Protein AF-A0A956QKR9-F1 (afdb_monomer_lite)

Secondary structure (DSSP, 8-state):
-----------------------PPPPP----PPP--PPPPPPSSEEEE-TTS-EEEE--SEEEEEEETTTTEEEEEEESS---PBTTBTT-PPPP-TT-EEEEEEEEPPTT----SSPPSEEEEGGGEEEEEEEEEETTEEEEEE-SS-EEEEEEEEE-SSEEEEEEEEE-TT--EEEEEEEEEE--TT-S-TT--SSS------SPPTT-EEEE--HHHHHHHHHHSS------EEEEEEEE-SSEEEEEETTEEEEEEGGG-EE--TT----TT-EEEE--TT--SEEEEEEE-SSTTS-EEEE---BSS-SS-GGGGG-EEPPTTS-EE--SSS-TT-EEEEEETTEEEEEEEEEEETTEEEEEETTS-EEEEETTT-EEPPSS----TT-EEEEE-SSSEEEEEEEEEETTTTEEEEEETTS----EEEETTS-B-

Radius of gyration: 31.97 Å; chains: 1; bounding box: 70×80×94 Å

Foldseek 3Di:
DDDDDDDDDDDDDDDDDDDDDDDDDDDDDDDDDDDPDDDPDDPAFKWKADLVRDIDTAHFPAKEKADDPPPQKIKIKTKNDDWDAAHPCNVPTDADDAPMKMKMWMFHDPPPDDRDPPHDFAKGFQVRTPWMKMWYDDPGDIDIDTAARKGDIWGFHDDDQFKTKTWDFIAGPSGMTITHIDIHTYPDLCVCPQQHFPAPDDAAWAPDDQQFKKWAADPVQQSCRSRGVPGHGQFTDIWGFHATDRQWTWTDDPNDIDIHGSLRIGWQALPQFDDQQFKKWFAFVVGGTWIWGFLAPPPRQWTWTQTFAWDDPDPDGPSVVRTDTHHRRRIHTDDPADAAQFKKWADDPVATWIWGFSGDDDQKTWTLTDVRHIHIDGSVRIGTFDQQDPDDFQDWWWADDDGGTAIWTWHHADSSTQKTWIDGPPDPDDITIGGGSRIGD

Sequence (441 aa):
MQRTLILLLFLSAVLVGCQPKTEPSTPATPGAAAPETAAPAAKAGLEVKIAEGKELSFDPASGWYDPRTDTRQGGITVGSYDFVVTPRNISSVADVTEGQTRVSLGLKSPEGSEFKTPIPAGEYKDDAIVYTDVVYFENGSQQRYNFSNPKGKVVVSDLSDTEMTGTFDLTDDKGAVLKGDFKVKVTSEGAAGEGKLPYDFPAMEVSAKPGDIVLCPSEKEINDMLKMGKKNPRSFRDRKLVKAGPETSTVDDEGKTWDVPNSLVISLPKDAKAKNGDIVLSFPKYGDMTRAMVTDASDPSKPKVHFFKPVYGSNKPEGDQFNQQLEPGTFRVIHDGIETGIMVLHPDGSDKGLGQVINVSGDKVLVSTFGGDVAVFDKSEVEPLPLHPKLKAGDKVQAPFAKGVNPATITKVDDKIGRVWLTFDNAGTAEGCFTYGQIAP

Structure (mmCIF, N/CA/C/O backbone):
data_AF-A0A956QKR9-F1
#
_entry.id   AF-A0A956QKR9-F1
#
loop_
_atom_site.group_PDB
_atom_site.id
_atom_site.type_symbol
_atom_site.label_atom_id
_atom_site.label_alt_id
_atom_site.label_comp_id
_atom_site.label_asym_id
_atom_site.label_entity_id
_atom_site.label_seq_id
_atom_site.pdbx_PDB_ins_code
_atom_site.Cartn_x
_atom_site.Cartn_y
_atom_site.Cartn_z
_atom_site.occupancy
_atom_site.B_iso_or_equiv
_atom_site.auth_seq_id
_atom_site.auth_comp_id
_atom_site.auth_asym_id
_atom_site.auth_atom_id
_atom_site.pdbx_PDB_model_num
ATOM 1 N N . MET A 1 1 ? 36.038 -38.469 25.468 1.00 39.66 1 MET A N 1
ATOM 2 C CA . MET A 1 1 ? 35.493 -39.801 25.116 1.00 39.66 1 MET A CA 1
ATOM 3 C C . MET A 1 1 ? 34.888 -39.663 23.721 1.00 39.66 1 MET A C 1
ATOM 5 O O . MET A 1 1 ? 33.812 -39.110 23.615 1.00 39.66 1 MET A O 1
ATOM 9 N N . GLN A 1 2 ? 35.650 -39.698 22.626 1.00 36.16 2 GLN A N 1
ATOM 10 C CA . GLN A 1 2 ? 36.233 -40.842 21.900 1.00 36.16 2 GLN A CA 1
ATOM 11 C C . GLN A 1 2 ? 35.216 -41.940 21.532 1.00 36.16 2 GLN A C 1
ATOM 13 O O . GLN A 1 2 ? 34.634 -42.502 22.456 1.00 36.16 2 GLN A O 1
ATOM 18 N N . ARG A 1 3 ? 35.166 -42.272 20.217 1.00 35.84 3 ARG A N 1
ATOM 19 C CA . ARG A 1 3 ? 34.517 -43.406 19.490 1.00 35.84 3 ARG A CA 1
ATOM 20 C C . ARG A 1 3 ? 33.287 -42.997 18.649 1.00 35.84 3 ARG A C 1
ATOM 22 O O . ARG A 1 3 ? 32.417 -42.333 19.179 1.00 35.84 3 ARG A O 1
ATOM 29 N N . THR A 1 4 ? 33.125 -43.318 17.358 1.00 41.69 4 THR A N 1
ATOM 30 C CA . THR A 1 4 ? 33.847 -44.212 16.429 1.00 41.69 4 THR A CA 1
ATOM 31 C C . THR A 1 4 ? 33.527 -43.837 14.972 1.00 41.69 4 THR A C 1
ATOM 33 O O . THR A 1 4 ? 32.400 -43.485 14.644 1.00 41.69 4 THR A O 1
ATOM 36 N N . LEU A 1 5 ? 34.552 -43.960 14.129 1.00 34.44 5 LEU A N 1
ATOM 37 C CA . LEU A 1 5 ? 34.597 -43.874 12.669 1.00 34.44 5 LEU A CA 1
ATOM 38 C C . LEU A 1 5 ? 34.100 -45.198 12.045 1.00 34.44 5 LEU A C 1
ATOM 40 O O . LEU A 1 5 ? 34.562 -46.255 12.474 1.00 34.44 5 LEU A O 1
ATOM 44 N N . ILE A 1 6 ? 33.237 -45.171 11.022 1.00 43.22 6 ILE A N 1
ATOM 45 C CA . ILE A 1 6 ? 33.001 -46.333 10.143 1.00 43.22 6 ILE A CA 1
ATOM 46 C C . ILE A 1 6 ? 33.443 -45.963 8.728 1.00 43.22 6 ILE A C 1
ATOM 48 O O . ILE A 1 6 ? 32.875 -45.090 8.079 1.00 43.22 6 ILE A O 1
ATOM 52 N N . LEU A 1 7 ? 34.504 -46.646 8.308 1.00 30.98 7 LEU A N 1
ATOM 53 C CA . LEU A 1 7 ? 35.111 -46.664 6.987 1.00 30.98 7 LEU A CA 1
ATOM 54 C C . LEU A 1 7 ? 34.660 -47.973 6.319 1.00 30.98 7 LEU A C 1
ATOM 56 O O . LEU A 1 7 ? 34.759 -49.025 6.953 1.00 30.98 7 LEU A O 1
ATOM 60 N N . LEU A 1 8 ? 34.200 -47.942 5.068 1.00 36.03 8 LEU A N 1
ATOM 61 C CA . LEU A 1 8 ? 33.952 -49.159 4.289 1.00 36.03 8 LEU A CA 1
ATOM 62 C C . LEU A 1 8 ? 34.602 -49.028 2.909 1.00 36.03 8 LEU A C 1
ATOM 64 O O . LEU A 1 8 ? 34.354 -48.082 2.166 1.00 36.03 8 LEU A O 1
ATOM 68 N N . LEU A 1 9 ? 35.517 -49.965 2.657 1.00 33.56 9 LEU A N 1
ATOM 69 C CA . LEU A 1 9 ? 36.392 -50.086 1.497 1.00 33.56 9 LEU A CA 1
ATOM 70 C C . LEU A 1 9 ? 35.695 -50.776 0.313 1.00 33.56 9 LEU A C 1
ATOM 72 O O . LEU A 1 9 ? 34.967 -51.744 0.499 1.00 33.56 9 LEU A O 1
ATOM 76 N N . PHE A 1 10 ? 36.056 -50.292 -0.880 1.00 31.98 10 PHE A N 1
ATOM 77 C CA . PHE A 1 10 ? 36.388 -50.993 -2.131 1.00 31.98 10 PHE A CA 1
ATOM 78 C C . PHE A 1 10 ? 35.688 -52.309 -2.508 1.00 31.98 10 PHE A C 1
ATOM 80 O O . PHE A 1 10 ? 35.880 -53.345 -1.875 1.00 31.98 10 PHE A O 1
ATOM 87 N N . LEU A 1 11 ? 35.136 -52.315 -3.727 1.00 32.22 11 LEU A N 1
ATOM 88 C CA . LEU A 1 11 ? 35.262 -53.464 -4.622 1.00 32.22 11 LEU A CA 1
ATOM 89 C C . LEU A 1 11 ? 35.459 -52.999 -6.074 1.00 32.22 11 LEU A C 1
ATOM 91 O O . LEU A 1 11 ? 34.602 -52.339 -6.656 1.00 32.22 11 LEU A O 1
ATOM 95 N N . SER A 1 12 ? 36.613 -53.350 -6.636 1.00 37.72 12 SER A N 1
ATOM 96 C CA . SER A 1 12 ? 36.979 -53.178 -8.042 1.00 37.72 12 SER A CA 1
ATOM 97 C C . SER A 1 12 ? 36.643 -54.458 -8.808 1.00 37.72 12 SER A C 1
ATOM 99 O O . SER A 1 12 ? 36.980 -55.544 -8.339 1.00 37.72 12 SER A O 1
ATOM 101 N N . ALA A 1 13 ? 36.081 -54.349 -10.012 1.00 39.91 13 ALA A N 1
ATOM 102 C CA . ALA A 1 13 ? 36.089 -55.438 -10.986 1.00 39.91 13 ALA A CA 1
ATOM 103 C C . ALA A 1 13 ? 36.328 -54.882 -12.396 1.00 39.91 13 ALA A C 1
ATOM 105 O O . ALA A 1 13 ? 35.524 -54.131 -12.941 1.00 39.91 13 ALA A O 1
ATOM 106 N N . VAL A 1 14 ? 37.478 -55.262 -12.948 1.00 39.25 14 VAL A N 1
ATOM 107 C CA . VAL A 1 14 ? 37.887 -55.117 -14.347 1.00 39.25 14 VAL A CA 1
ATOM 108 C C . VAL A 1 14 ? 37.275 -56.273 -15.131 1.00 39.25 14 VAL A C 1
ATOM 110 O O . VAL A 1 14 ? 37.451 -57.417 -14.719 1.00 39.25 14 VAL A O 1
ATOM 113 N N . LEU A 1 15 ? 36.655 -56.008 -16.284 1.00 38.38 15 LEU A N 1
ATOM 114 C CA . LEU A 1 15 ? 36.493 -57.017 -17.332 1.00 38.38 15 LEU A CA 1
ATOM 115 C C . LEU A 1 15 ? 36.751 -56.432 -18.723 1.00 38.38 15 LEU A C 1
ATOM 117 O O . LEU A 1 15 ? 36.410 -55.297 -19.044 1.00 38.38 15 LEU A O 1
ATOM 121 N N . VAL A 1 16 ? 37.431 -57.268 -19.497 1.00 37.47 16 VAL A N 1
ATOM 122 C CA . VAL A 1 16 ? 38.094 -57.055 -20.779 1.00 37.47 16 VAL A CA 1
ATOM 123 C C . VAL A 1 16 ? 37.135 -57.312 -21.948 1.00 37.47 16 VAL A C 1
ATOM 125 O O . VAL A 1 16 ? 36.379 -58.274 -21.923 1.00 37.47 16 VAL A O 1
ATOM 128 N N . GLY A 1 17 ? 37.240 -56.444 -22.962 1.00 35.31 17 GLY A N 1
ATOM 129 C CA . GLY A 1 17 ? 37.157 -56.654 -24.418 1.00 35.31 17 GLY A CA 1
ATOM 130 C C . GLY A 1 17 ? 36.238 -57.708 -25.056 1.00 35.31 17 GLY A C 1
ATOM 131 O O . GLY A 1 17 ? 36.349 -58.894 -24.780 1.00 35.31 17 GLY A O 1
ATOM 132 N N . CYS A 1 18 ? 35.501 -57.269 -26.086 1.00 33.25 18 CYS A N 1
ATOM 133 C CA . CYS A 1 18 ? 35.284 -57.995 -27.350 1.00 33.25 18 CYS A CA 1
ATOM 134 C C . CYS A 1 18 ? 34.830 -57.014 -28.455 1.00 33.25 18 CYS A C 1
ATOM 136 O O . CYS A 1 18 ? 33.758 -56.425 -28.352 1.00 33.25 18 CYS A O 1
ATOM 138 N N . GLN A 1 19 ? 35.632 -56.859 -29.517 1.00 43.94 19 GLN A N 1
ATOM 139 C CA . GLN A 1 19 ? 35.162 -56.409 -30.839 1.00 43.94 19 GLN A CA 1
ATOM 140 C C . GLN A 1 19 ? 34.635 -57.618 -31.622 1.00 43.94 19 GLN A C 1
ATOM 142 O O . GLN A 1 19 ? 35.204 -58.706 -31.513 1.00 43.94 19 GLN A O 1
ATOM 147 N N . PRO A 1 20 ? 33.574 -57.444 -32.424 1.00 45.19 20 PRO A N 1
ATOM 148 C CA . PRO A 1 20 ? 33.697 -57.666 -33.876 1.00 45.19 20 PRO A CA 1
ATOM 149 C C . PRO A 1 20 ? 32.775 -56.673 -34.644 1.00 45.19 20 PRO A C 1
ATOM 151 O O . PRO A 1 20 ? 32.046 -55.915 -34.023 1.00 45.19 20 PRO A O 1
ATOM 154 N N . LYS A 1 21 ? 32.696 -56.547 -35.970 1.00 36.25 21 LYS A N 1
ATOM 155 C CA . LYS A 1 21 ? 33.157 -57.315 -37.126 1.00 36.25 21 LYS A CA 1
ATOM 156 C C . LYS A 1 21 ? 33.112 -56.356 -38.326 1.00 36.25 21 LYS A C 1
ATOM 158 O O . LYS A 1 21 ? 32.160 -55.595 -38.461 1.00 36.25 21 LYS A O 1
ATOM 163 N N . THR A 1 22 ? 34.113 -56.415 -39.189 1.00 42.81 22 THR A N 1
ATOM 164 C CA . THR A 1 22 ? 34.174 -55.692 -40.464 1.00 42.81 22 THR A CA 1
ATOM 165 C C . THR A 1 22 ? 33.213 -56.321 -41.477 1.00 42.81 22 THR A C 1
ATOM 167 O O . THR A 1 22 ? 33.243 -57.539 -41.662 1.00 42.81 22 THR A O 1
ATOM 170 N N . GLU A 1 23 ? 32.397 -55.507 -42.148 1.00 41.12 23 GLU A N 1
ATOM 171 C CA . GLU A 1 23 ? 31.571 -55.913 -43.294 1.00 41.12 23 GLU A CA 1
ATOM 172 C C . GLU A 1 23 ? 32.139 -55.375 -44.623 1.00 41.12 23 GLU A C 1
ATOM 174 O O . GLU A 1 23 ? 32.851 -54.366 -44.626 1.00 41.12 23 GLU A O 1
ATOM 179 N N . PRO A 1 24 ? 31.893 -56.083 -45.744 1.00 45.12 24 PRO A N 1
ATOM 180 C CA . PRO A 1 24 ? 32.571 -55.864 -47.016 1.00 45.12 24 PRO A CA 1
ATOM 181 C C . PRO A 1 24 ? 32.024 -54.671 -47.810 1.00 45.12 24 PRO A C 1
ATOM 183 O O . PRO A 1 24 ? 30.842 -54.339 -47.773 1.00 45.12 24 PRO A O 1
ATOM 186 N N . SER A 1 25 ? 32.928 -54.065 -48.575 1.00 40.97 25 SER A N 1
ATOM 187 C CA . SER A 1 25 ? 32.718 -52.929 -49.466 1.00 40.97 25 SER A CA 1
ATOM 188 C C . SER A 1 25 ? 31.952 -53.291 -50.745 1.00 40.97 25 SER A C 1
ATOM 190 O O . SER A 1 25 ? 32.265 -54.263 -51.432 1.00 40.97 25 SER A O 1
ATOM 192 N N . THR A 1 26 ? 30.995 -52.435 -51.106 1.00 44.22 26 THR A N 1
ATOM 193 C CA . THR A 1 26 ? 30.268 -52.454 -52.388 1.00 44.22 26 THR A CA 1
ATOM 194 C C . THR A 1 26 ? 30.920 -51.475 -53.383 1.00 44.22 26 THR A C 1
ATOM 196 O O . THR A 1 26 ? 31.423 -50.434 -52.948 1.00 44.22 26 THR A O 1
ATOM 199 N N . PRO A 1 27 ? 30.944 -51.757 -54.705 1.00 41.84 27 PRO A N 1
ATOM 200 C CA . PRO A 1 27 ? 31.674 -50.950 -55.685 1.00 41.84 27 PRO A CA 1
ATOM 201 C C . PRO A 1 27 ? 31.017 -49.598 -55.992 1.00 41.84 27 PRO A C 1
ATOM 203 O O . PRO A 1 27 ? 29.796 -49.456 -56.002 1.00 41.84 27 PRO A O 1
ATOM 206 N N . ALA A 1 28 ? 31.874 -48.625 -56.300 1.00 36.25 28 ALA A N 1
ATOM 207 C CA . ALA A 1 28 ? 31.545 -47.243 -56.617 1.00 36.25 28 ALA A CA 1
ATOM 208 C C . ALA A 1 28 ? 30.743 -47.073 -57.923 1.00 36.25 28 ALA A C 1
ATOM 210 O O . ALA A 1 28 ? 31.050 -47.686 -58.944 1.00 36.25 28 ALA A O 1
ATOM 211 N N . THR A 1 29 ? 29.779 -46.148 -57.894 1.00 39.84 29 THR A N 1
ATOM 212 C CA . THR A 1 29 ? 29.162 -45.527 -59.080 1.00 39.84 29 THR A CA 1
ATOM 2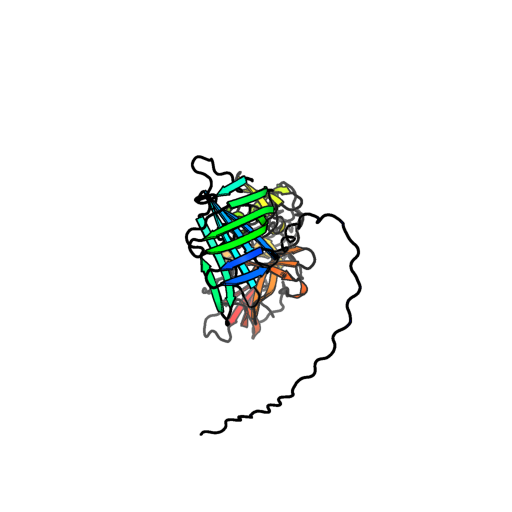13 C C . THR A 1 29 ? 29.726 -44.105 -59.233 1.00 39.84 29 THR A C 1
ATOM 215 O O . THR A 1 29 ? 29.872 -43.422 -58.217 1.00 39.84 29 THR A O 1
ATOM 218 N N . PRO A 1 30 ? 30.069 -43.628 -60.446 1.00 40.16 30 PRO A N 1
ATOM 219 C CA . PRO A 1 30 ? 30.705 -42.329 -60.626 1.00 40.16 30 PRO A CA 1
ATOM 220 C C . PRO A 1 30 ? 29.698 -41.175 -60.746 1.00 40.16 30 PRO A C 1
ATOM 222 O O . PRO A 1 30 ? 28.777 -41.231 -61.554 1.00 40.16 30 PRO A O 1
ATOM 225 N N . GLY A 1 31 ? 29.991 -40.087 -60.028 1.00 36.84 31 GLY A N 1
ATOM 226 C CA . GLY A 1 31 ? 29.828 -38.717 -60.524 1.00 36.84 31 GLY A CA 1
ATOM 227 C C . GLY A 1 31 ? 28.497 -38.008 -60.264 1.00 36.84 31 GLY A C 1
ATOM 228 O O . GLY A 1 31 ? 27.614 -38.006 -61.113 1.00 36.84 31 GLY A O 1
ATOM 229 N N . ALA A 1 32 ? 28.439 -37.248 -59.169 1.00 38.12 32 ALA A N 1
ATOM 230 C CA . ALA A 1 32 ? 27.683 -35.998 -59.101 1.00 38.12 32 ALA A CA 1
ATOM 231 C C . ALA A 1 32 ? 28.543 -34.961 -58.361 1.00 38.12 32 ALA A C 1
ATOM 233 O O . ALA A 1 32 ? 29.195 -35.290 -57.370 1.00 38.12 32 ALA A O 1
ATOM 234 N N . ALA A 1 33 ? 28.613 -33.745 -58.904 1.00 40.47 33 ALA A N 1
ATOM 235 C CA . ALA A 1 33 ? 29.435 -32.654 -58.394 1.00 40.47 33 ALA A CA 1
ATOM 236 C C . ALA A 1 33 ? 29.124 -32.351 -56.918 1.00 40.47 33 ALA A C 1
ATOM 238 O O . ALA A 1 33 ? 27.964 -32.368 -56.508 1.00 40.47 33 ALA A O 1
ATOM 239 N N . ALA A 1 34 ? 30.174 -32.086 -56.137 1.00 33.78 34 ALA A N 1
ATOM 240 C CA . ALA A 1 34 ? 30.066 -31.770 -54.721 1.00 33.78 34 ALA A CA 1
ATOM 241 C C . ALA A 1 34 ? 29.213 -30.502 -54.519 1.00 33.78 34 ALA A C 1
ATOM 243 O O . ALA A 1 34 ? 29.544 -29.467 -55.103 1.00 33.78 34 ALA A O 1
ATOM 244 N N . PRO A 1 35 ? 28.138 -30.549 -53.712 1.00 39.53 35 PRO A N 1
ATOM 245 C CA . PRO A 1 35 ? 27.512 -29.332 -53.228 1.00 39.53 35 PRO A CA 1
ATOM 246 C C . PRO A 1 35 ? 28.497 -28.634 -52.286 1.00 39.53 35 PRO A C 1
ATOM 248 O O . PRO A 1 35 ? 29.158 -29.291 -51.478 1.00 39.53 35 PRO A O 1
ATOM 251 N N . GLU A 1 36 ? 28.611 -27.311 -52.412 1.00 40.03 36 GLU A N 1
ATOM 252 C CA . GLU A 1 36 ? 29.284 -26.463 -51.429 1.00 40.03 36 GLU A CA 1
ATOM 253 C C . GLU A 1 36 ? 28.866 -26.889 -50.022 1.00 40.03 36 GLU A C 1
ATOM 255 O O . GLU A 1 36 ? 27.678 -26.942 -49.699 1.00 40.03 36 GLU A O 1
ATOM 260 N N . THR A 1 37 ? 29.855 -27.229 -49.197 1.00 31.89 37 THR A N 1
ATOM 261 C CA . THR A 1 37 ? 29.668 -27.519 -47.779 1.00 31.89 37 THR A CA 1
ATOM 262 C C . THR A 1 37 ? 29.012 -26.299 -47.142 1.00 31.89 37 THR A C 1
ATOM 264 O O . THR A 1 37 ? 29.672 -25.289 -46.901 1.00 31.89 37 THR A O 1
ATOM 267 N N . ALA A 1 38 ? 27.701 -26.374 -46.914 1.00 39.91 38 ALA A N 1
ATOM 268 C CA . ALA A 1 38 ? 26.989 -25.381 -46.133 1.00 39.91 38 ALA A CA 1
ATOM 269 C C . ALA A 1 38 ? 27.692 -25.261 -44.777 1.00 39.91 38 ALA A C 1
ATOM 271 O O . ALA A 1 38 ? 28.002 -26.274 -44.141 1.00 39.91 38 ALA A O 1
ATOM 272 N N . ALA A 1 39 ? 27.978 -24.023 -44.368 1.00 36.03 39 ALA A N 1
ATOM 273 C CA . ALA A 1 39 ? 28.495 -23.734 -43.041 1.00 36.03 39 ALA A CA 1
ATOM 274 C C . ALA A 1 39 ? 27.624 -24.460 -41.995 1.00 36.03 39 ALA A C 1
ATOM 276 O O . ALA A 1 39 ? 26.399 -24.490 -42.159 1.00 36.03 39 ALA A O 1
ATOM 277 N N . PRO A 1 40 ? 28.221 -25.078 -40.958 1.00 37.88 40 PRO A N 1
ATOM 278 C CA . PRO A 1 40 ? 27.451 -25.739 -39.914 1.00 37.88 40 PRO A CA 1
ATOM 279 C C . PRO A 1 40 ? 26.401 -24.764 -39.380 1.00 37.88 40 PRO A C 1
ATOM 281 O O . PRO A 1 40 ? 26.729 -23.622 -39.055 1.00 37.88 40 PRO A O 1
ATOM 284 N N . ALA A 1 41 ? 25.140 -25.204 -39.353 1.00 39.34 41 ALA A N 1
ATOM 285 C CA . ALA A 1 41 ? 24.041 -24.423 -38.804 1.00 39.34 41 ALA A CA 1
ATOM 286 C C . ALA A 1 41 ? 24.441 -23.933 -37.406 1.00 39.34 41 ALA A C 1
ATOM 288 O O . ALA A 1 41 ? 24.857 -24.742 -36.572 1.00 39.34 41 ALA A O 1
ATOM 289 N N . ALA A 1 42 ? 24.371 -22.617 -37.185 1.00 44.47 42 ALA A N 1
ATOM 290 C CA . ALA A 1 42 ? 24.660 -22.018 -35.890 1.00 44.47 42 ALA A CA 1
ATOM 291 C C . ALA A 1 42 ? 23.829 -22.742 -34.823 1.00 44.47 42 ALA A C 1
ATOM 293 O O . ALA A 1 42 ? 22.620 -22.924 -34.997 1.00 44.47 42 ALA A O 1
ATOM 294 N N . LYS A 1 43 ? 24.478 -23.215 -33.754 1.00 53.00 43 LYS A N 1
ATOM 295 C CA . LYS A 1 43 ? 23.747 -23.742 -32.602 1.00 53.00 43 LYS A CA 1
ATOM 296 C C . LYS A 1 43 ? 22.868 -22.612 -32.072 1.00 53.00 43 LYS A C 1
ATOM 298 O O . LYS A 1 43 ? 23.348 -21.497 -31.894 1.00 53.00 43 LYS A O 1
ATOM 303 N N . ALA A 1 44 ? 21.583 -22.891 -31.874 1.00 60.06 44 ALA A N 1
ATOM 304 C CA . ALA A 1 44 ? 20.704 -21.968 -31.171 1.00 60.06 44 ALA A CA 1
ATOM 305 C C . ALA A 1 44 ? 21.226 -21.802 -29.733 1.00 60.06 44 ALA A C 1
ATOM 307 O O . ALA A 1 44 ? 21.616 -22.795 -29.115 1.00 60.06 44 ALA A O 1
ATOM 308 N N . GLY A 1 45 ? 21.296 -20.559 -29.257 1.00 80.06 45 GLY A N 1
ATOM 309 C CA . GLY A 1 45 ? 21.770 -20.219 -27.916 1.00 80.06 45 GLY A CA 1
ATOM 310 C C . GLY A 1 45 ? 22.933 -19.225 -27.906 1.00 80.06 45 GLY A C 1
ATOM 311 O O . GLY A 1 45 ? 23.551 -18.923 -28.927 1.00 80.06 45 GLY A O 1
ATOM 312 N N . LEU A 1 46 ? 23.216 -18.688 -26.723 1.00 89.88 46 LEU A N 1
ATOM 313 C CA . LEU A 1 46 ? 24.353 -17.814 -26.469 1.00 89.88 46 LEU A CA 1
ATOM 314 C C . LEU A 1 46 ? 25.601 -18.674 -26.236 1.00 89.88 46 LEU A C 1
ATOM 316 O O . LEU A 1 46 ? 25.604 -19.541 -25.361 1.00 89.88 46 LEU A O 1
ATOM 320 N N . GLU A 1 47 ? 26.666 -18.428 -26.989 1.00 92.81 47 GLU A N 1
ATOM 321 C CA . GLU A 1 47 ? 27.954 -19.107 -26.864 1.00 92.81 47 GLU A CA 1
ATOM 322 C C . GLU A 1 47 ? 28.966 -18.200 -26.162 1.00 92.81 47 GLU A C 1
ATOM 324 O O . GLU A 1 47 ? 29.224 -17.069 -26.586 1.00 92.81 47 GLU A O 1
ATOM 329 N N . VAL A 1 48 ? 29.577 -18.713 -25.094 1.00 91.62 48 VAL A N 1
ATOM 330 C CA . VAL A 1 48 ? 30.618 -18.015 -24.343 1.00 91.62 48 VAL A CA 1
ATOM 331 C C . VAL A 1 48 ? 31.836 -18.912 -24.204 1.00 91.62 48 VAL A C 1
ATOM 333 O O . VAL A 1 48 ? 31.785 -19.969 -23.580 1.00 91.62 48 VAL A O 1
ATOM 336 N N . LYS A 1 49 ? 32.969 -18.461 -24.729 1.00 92.56 49 LYS A N 1
ATOM 337 C CA . LYS A 1 49 ? 34.273 -19.084 -24.512 1.00 92.56 49 LYS A CA 1
ATOM 338 C C . LYS A 1 49 ? 35.101 -18.166 -23.633 1.00 92.56 49 LYS A C 1
ATOM 340 O O . LYS A 1 49 ? 35.290 -17.013 -23.993 1.00 92.56 49 LYS A O 1
ATOM 345 N N . ILE A 1 50 ? 35.602 -18.645 -22.501 1.00 90.75 50 ILE A N 1
ATOM 346 C CA . ILE A 1 50 ? 36.502 -17.858 -21.641 1.00 90.75 50 ILE A CA 1
ATOM 347 C C . ILE A 1 50 ? 37.955 -18.319 -21.823 1.00 90.75 50 ILE A C 1
ATOM 349 O O . ILE A 1 50 ? 38.204 -19.447 -22.250 1.00 90.75 50 ILE A O 1
ATOM 353 N N . ALA A 1 51 ? 38.917 -17.442 -21.517 1.00 70.00 51 ALA A N 1
ATOM 354 C CA . ALA A 1 51 ? 40.341 -17.580 -21.868 1.00 70.00 51 ALA A CA 1
ATOM 355 C C . ALA A 1 51 ? 41.053 -18.856 -21.356 1.00 70.00 51 ALA A C 1
ATOM 357 O O . ALA A 1 51 ? 42.148 -19.178 -21.807 1.00 70.00 51 ALA A O 1
ATOM 358 N N . GLU A 1 52 ? 40.425 -19.620 -20.461 1.00 78.00 52 GLU A N 1
ATOM 359 C CA . GLU A 1 52 ? 40.923 -20.900 -19.935 1.00 78.00 52 GLU A CA 1
ATOM 360 C C . GLU A 1 52 ? 40.385 -22.123 -20.706 1.00 78.00 52 GLU A C 1
ATOM 362 O O . GLU A 1 52 ? 40.513 -23.261 -20.264 1.00 78.00 52 GLU A O 1
ATOM 367 N N . GLY A 1 53 ? 39.766 -21.905 -21.872 1.00 79.38 53 GLY A N 1
ATOM 368 C CA . GLY A 1 53 ? 39.233 -22.968 -22.730 1.00 79.38 53 GLY A CA 1
ATOM 369 C C . GLY A 1 53 ? 37.872 -23.507 -22.290 1.00 79.38 53 GLY A C 1
ATOM 370 O O . GLY A 1 53 ? 37.349 -24.417 -22.929 1.00 79.38 53 GLY A O 1
ATOM 371 N N . LYS A 1 54 ? 37.278 -22.941 -21.235 1.00 88.25 54 LYS A N 1
ATOM 372 C CA . LYS A 1 54 ? 35.919 -23.272 -20.815 1.00 88.25 54 LYS A CA 1
ATOM 373 C C . LYS A 1 54 ? 34.911 -22.688 -21.799 1.00 88.25 54 LYS A C 1
ATOM 375 O O . LYS A 1 54 ? 34.939 -21.496 -22.109 1.00 88.25 54 LYS A O 1
ATOM 380 N N . GLU A 1 55 ? 34.012 -23.550 -22.249 1.00 92.56 55 GLU A N 1
ATOM 381 C CA . GLU A 1 55 ? 32.920 -23.221 -23.155 1.00 92.56 55 GLU A CA 1
ATOM 382 C C . GLU A 1 55 ? 31.599 -23.362 -22.394 1.00 92.56 55 GLU A C 1
ATOM 384 O O . GLU A 1 55 ? 31.298 -24.409 -21.819 1.00 92.56 55 GLU A O 1
ATOM 389 N N . LEU A 1 56 ? 30.837 -22.276 -22.352 1.00 91.75 56 LEU A N 1
ATOM 390 C CA . LEU A 1 56 ? 29.484 -22.209 -21.826 1.00 91.75 56 LEU A CA 1
ATOM 391 C C . LEU A 1 56 ? 28.553 -21.987 -23.015 1.00 91.75 56 LEU A C 1
ATOM 393 O O . LEU A 1 56 ? 28.843 -21.185 -23.903 1.00 91.75 56 LEU A O 1
ATOM 397 N N . SER A 1 57 ? 27.425 -22.678 -23.025 1.00 90.12 57 SER A N 1
ATOM 398 C CA . SER A 1 57 ? 26.366 -22.435 -23.994 1.00 90.12 57 SER A CA 1
ATOM 399 C C . SER A 1 57 ? 25.036 -22.548 -23.279 1.00 90.12 57 SER A C 1
ATOM 401 O O . SER A 1 57 ? 24.838 -23.480 -22.494 1.00 90.12 57 SER A O 1
ATOM 403 N N . PHE A 1 58 ? 24.161 -21.572 -23.491 1.00 91.19 58 PHE A N 1
ATOM 404 C CA . PHE A 1 58 ? 22.838 -21.576 -22.888 1.00 91.19 58 PHE A CA 1
ATOM 405 C C . PHE A 1 58 ? 21.820 -20.864 -23.766 1.00 91.19 58 PHE A C 1
ATOM 407 O O . PHE A 1 58 ? 22.122 -19.857 -24.402 1.00 91.19 58 PHE A O 1
ATOM 414 N N . ASP A 1 59 ? 20.589 -21.359 -23.732 1.00 88.81 59 ASP A N 1
ATOM 415 C CA . ASP A 1 59 ? 19.445 -20.626 -24.249 1.00 88.81 59 ASP A CA 1
ATOM 416 C C . ASP A 1 59 ? 19.029 -19.567 -23.219 1.00 88.81 59 ASP A C 1
ATOM 418 O O . ASP A 1 59 ? 18.815 -19.897 -22.045 1.00 88.81 59 ASP A O 1
ATOM 422 N N . PRO A 1 60 ? 18.933 -18.285 -23.610 1.00 88.44 60 PRO A N 1
ATOM 423 C CA . PRO A 1 60 ? 18.400 -17.251 -22.738 1.00 88.44 60 PRO A CA 1
ATOM 424 C C . PRO A 1 60 ? 16.993 -17.594 -22.237 1.00 88.44 60 PRO A C 1
ATOM 426 O O . PRO A 1 60 ? 16.057 -17.702 -23.026 1.00 88.44 60 PRO A O 1
ATOM 429 N N . ALA A 1 61 ? 16.829 -17.715 -20.920 1.00 81.62 61 ALA A N 1
ATOM 430 C CA . ALA A 1 61 ? 15.512 -17.840 -20.295 1.00 81.62 61 ALA A CA 1
ATOM 431 C C . ALA A 1 61 ? 14.914 -16.462 -19.976 1.00 81.62 61 ALA A C 1
ATOM 433 O O . ALA A 1 61 ? 13.701 -16.275 -20.042 1.00 81.62 61 ALA A O 1
ATOM 434 N N . SER A 1 62 ? 15.768 -15.491 -19.639 1.00 84.75 62 SER A N 1
ATOM 435 C CA . SER A 1 62 ? 15.364 -14.125 -19.314 1.00 84.75 62 SER A CA 1
ATOM 436 C C . SER A 1 62 ? 16.444 -13.129 -19.716 1.00 84.75 62 SER A C 1
ATOM 438 O O . SER A 1 62 ? 17.632 -13.456 -19.812 1.00 84.75 62 SER A O 1
ATOM 440 N N . GLY A 1 63 ? 16.025 -11.895 -19.967 1.00 88.88 63 GLY A N 1
ATOM 441 C CA . GLY A 1 63 ? 16.918 -10.836 -20.383 1.00 88.88 63 GLY A CA 1
ATOM 442 C C . GLY A 1 63 ? 16.304 -9.463 -20.176 1.00 88.88 63 GLY A C 1
ATOM 443 O O . GLY A 1 63 ? 15.095 -9.284 -20.322 1.00 88.88 63 GLY A O 1
ATOM 444 N N . TRP A 1 64 ? 17.146 -8.494 -19.842 1.00 88.25 64 TRP A N 1
ATOM 445 C CA . TRP A 1 64 ? 16.752 -7.139 -19.484 1.00 88.25 64 TRP A CA 1
ATOM 446 C C . TRP A 1 64 ? 17.701 -6.110 -20.089 1.00 88.25 64 TRP A C 1
ATOM 448 O O . TRP A 1 64 ? 18.911 -6.324 -20.149 1.00 88.25 64 TRP A O 1
ATOM 458 N N . TYR A 1 65 ? 17.140 -4.984 -20.508 1.00 87.38 65 TYR A N 1
ATOM 459 C CA . TYR A 1 65 ? 17.869 -3.792 -20.901 1.00 87.38 65 TYR A CA 1
ATOM 460 C C . TYR A 1 65 ? 17.546 -2.654 -19.933 1.00 87.38 65 TYR A C 1
ATOM 462 O O . TYR A 1 65 ? 16.385 -2.267 -19.814 1.00 87.38 65 TYR A O 1
ATOM 470 N N . ASP A 1 66 ? 18.576 -2.118 -19.278 1.00 82.69 66 ASP A N 1
ATOM 471 C CA . ASP A 1 66 ? 18.497 -1.028 -18.306 1.00 82.69 66 ASP A CA 1
ATOM 472 C C . ASP A 1 66 ? 19.077 0.271 -18.890 1.00 82.69 66 ASP A C 1
ATOM 474 O O . ASP A 1 66 ? 20.304 0.430 -18.957 1.00 82.69 66 ASP A O 1
ATOM 478 N N . PRO A 1 67 ? 18.233 1.213 -19.345 1.00 75.62 67 PRO A N 1
ATOM 479 C CA . PRO A 1 67 ? 18.700 2.504 -19.806 1.00 75.62 67 PRO A CA 1
ATOM 480 C C . PRO A 1 67 ? 19.088 3.406 -18.630 1.00 75.62 67 PRO A C 1
ATOM 482 O O . PRO A 1 67 ? 18.273 3.739 -17.768 1.00 75.62 67 PRO A O 1
ATOM 485 N N . ARG A 1 68 ? 20.321 3.918 -18.644 1.00 70.31 68 ARG A N 1
ATOM 486 C CA . ARG A 1 68 ? 20.791 4.909 -17.673 1.00 70.31 68 ARG A CA 1
ATOM 487 C C . ARG A 1 68 ? 20.847 6.303 -18.290 1.00 70.31 68 ARG A C 1
ATOM 489 O O . ARG A 1 68 ? 21.868 6.744 -18.828 1.00 70.31 68 ARG A O 1
ATOM 496 N N . THR A 1 69 ? 19.723 7.011 -18.176 1.00 64.75 69 THR A N 1
ATOM 497 C CA . THR A 1 69 ? 19.532 8.385 -18.676 1.00 64.75 69 THR A CA 1
ATOM 498 C C . THR A 1 69 ? 20.523 9.392 -18.084 1.00 64.75 69 THR A C 1
ATOM 500 O O . THR A 1 69 ? 20.893 10.358 -18.745 1.00 64.75 69 THR A O 1
ATOM 503 N N . ASP A 1 70 ? 21.003 9.145 -16.867 1.00 60.94 70 ASP A N 1
ATOM 504 C CA . ASP A 1 70 ? 21.957 9.983 -16.137 1.00 60.94 70 ASP A CA 1
ATOM 505 C C . ASP A 1 70 ? 23.409 9.845 -16.622 1.00 60.94 70 ASP A C 1
ATOM 507 O O . ASP A 1 70 ? 24.201 10.773 -16.471 1.00 60.94 70 ASP A O 1
ATOM 511 N N . THR A 1 71 ? 23.768 8.706 -17.220 1.00 65.69 71 THR A N 1
ATOM 512 C CA . THR A 1 71 ? 25.164 8.375 -17.564 1.00 65.69 71 THR A CA 1
ATOM 513 C C . THR A 1 71 ? 25.417 8.185 -19.057 1.00 65.69 71 THR A C 1
ATOM 515 O O . THR A 1 71 ? 26.549 7.892 -19.438 1.00 65.69 71 THR A O 1
ATOM 518 N N . ARG A 1 72 ? 24.403 8.386 -19.915 1.00 74.50 72 ARG A N 1
ATOM 519 C CA . ARG A 1 72 ? 24.473 8.134 -21.374 1.00 74.50 72 ARG A CA 1
ATOM 520 C C . ARG A 1 72 ? 24.947 6.715 -21.706 1.00 74.50 72 ARG A C 1
ATOM 522 O O . ARG A 1 72 ? 25.658 6.488 -22.689 1.00 74.50 72 ARG A O 1
ATOM 529 N N . GLN A 1 73 ? 24.577 5.773 -20.847 1.00 81.94 73 GLN A N 1
ATOM 530 C CA . GLN A 1 73 ? 24.916 4.364 -20.957 1.00 81.94 73 GLN A CA 1
ATOM 531 C C . GLN A 1 73 ? 23.640 3.532 -20.860 1.00 81.94 73 GLN A C 1
ATOM 533 O O . GLN A 1 73 ? 22.661 3.944 -20.244 1.00 81.94 73 GLN A O 1
ATOM 538 N N . GLY A 1 74 ? 23.651 2.356 -21.464 1.00 85.44 74 GLY A N 1
ATOM 539 C CA . GLY A 1 74 ? 22.634 1.332 -21.279 1.00 85.44 74 GLY A CA 1
ATOM 540 C C . GLY A 1 74 ? 23.312 0.023 -20.918 1.00 85.44 74 GLY A C 1
ATOM 541 O O . GLY A 1 74 ? 24.458 -0.205 -21.304 1.00 85.44 74 GLY A O 1
ATOM 542 N N . GLY A 1 75 ? 22.639 -0.822 -20.157 1.00 90.25 75 GLY A N 1
ATOM 543 C CA . GLY A 1 75 ? 23.128 -2.160 -19.873 1.00 90.25 75 GLY A CA 1
ATOM 544 C C . GLY A 1 75 ? 22.201 -3.217 -20.464 1.00 90.25 75 GLY A C 1
ATOM 545 O O . GLY A 1 75 ? 20.990 -3.058 -20.393 1.00 90.25 75 GLY A O 1
ATOM 546 N N . ILE A 1 76 ? 22.753 -4.298 -21.008 1.00 92.75 76 ILE A N 1
ATOM 547 C CA . ILE A 1 76 ? 22.025 -5.497 -21.433 1.00 92.75 76 ILE A CA 1
ATOM 548 C C . ILE A 1 76 ? 22.470 -6.654 -20.534 1.00 92.75 76 ILE A C 1
ATOM 550 O O . ILE A 1 76 ? 23.666 -6.917 -20.432 1.00 92.75 76 ILE A O 1
ATOM 554 N N . THR A 1 77 ? 21.531 -7.364 -19.913 1.00 93.50 77 THR A N 1
ATOM 555 C CA . THR A 1 77 ? 21.809 -8.590 -19.156 1.00 93.50 77 THR A CA 1
ATOM 556 C C . THR A 1 77 ? 20.933 -9.719 -19.653 1.00 93.50 77 THR A C 1
ATOM 558 O O . THR A 1 77 ? 19.729 -9.550 -19.799 1.00 93.50 77 THR A O 1
ATOM 561 N N . VAL A 1 78 ? 21.531 -10.882 -19.879 1.00 94.06 78 VAL A N 1
ATOM 562 C CA . VAL A 1 78 ? 20.872 -12.091 -20.380 1.00 94.06 78 VAL A CA 1
ATOM 563 C C . VAL A 1 78 ? 21.290 -13.267 -19.504 1.00 94.06 78 VAL A C 1
ATOM 565 O O . VAL A 1 78 ? 22.462 -13.374 -19.148 1.00 94.06 78 VAL A O 1
ATOM 568 N N . GLY A 1 79 ? 20.366 -14.153 -19.144 1.00 92.50 79 GLY A N 1
ATOM 569 C CA . GLY A 1 79 ? 20.676 -15.310 -18.304 1.00 92.50 79 GLY A CA 1
ATOM 570 C C . GLY A 1 79 ? 19.883 -16.559 -18.664 1.00 92.50 79 GLY A C 1
ATOM 571 O O . GLY A 1 79 ? 18.806 -16.491 -19.255 1.00 92.50 79 GLY A O 1
ATOM 572 N N . SER A 1 80 ? 20.427 -17.713 -18.280 1.00 92.38 80 SER A N 1
ATOM 573 C CA . SER A 1 80 ? 19.820 -19.041 -18.462 1.00 92.38 80 SER A CA 1
ATOM 574 C C . SER A 1 80 ? 18.724 -19.365 -17.435 1.00 92.38 80 SER A C 1
ATOM 576 O O . SER A 1 80 ? 18.274 -20.502 -17.332 1.00 92.38 80 SER A O 1
ATOM 578 N N . TYR A 1 81 ? 18.329 -18.379 -16.634 1.00 87.94 81 TYR A N 1
ATOM 579 C CA . TYR A 1 81 ? 17.336 -18.467 -15.571 1.00 87.94 81 TYR A CA 1
ATOM 580 C C . TYR A 1 81 ? 16.481 -17.203 -15.574 1.00 87.94 81 TYR A C 1
ATOM 582 O O . TYR A 1 81 ? 16.866 -16.198 -16.174 1.00 87.94 81 TYR A O 1
ATOM 590 N N . ASP A 1 82 ? 15.327 -17.250 -14.913 1.00 81.50 82 ASP A N 1
ATOM 591 C CA . ASP A 1 82 ? 14.524 -16.049 -14.729 1.00 81.50 82 ASP A CA 1
ATOM 592 C C . ASP A 1 82 ? 15.061 -15.197 -13.578 1.00 81.50 82 ASP A C 1
ATOM 594 O O . ASP A 1 82 ? 15.414 -15.702 -12.511 1.00 81.50 82 ASP A O 1
ATOM 598 N N . PHE A 1 83 ? 15.145 -13.894 -13.810 1.00 78.81 83 PHE A N 1
ATOM 599 C CA . PHE A 1 83 ? 15.593 -12.912 -12.835 1.00 78.81 83 PHE A CA 1
ATOM 600 C C . PHE A 1 83 ? 14.929 -11.572 -13.116 1.00 78.81 83 PHE A C 1
ATOM 602 O O . PHE A 1 83 ? 14.430 -11.323 -14.211 1.00 78.81 83 PHE A O 1
ATOM 609 N N . VAL A 1 84 ? 14.956 -10.689 -12.124 1.00 71.44 84 VAL A N 1
ATOM 610 C CA . VAL A 1 84 ? 14.445 -9.323 -12.237 1.00 71.44 84 VAL A CA 1
ATOM 611 C C . VAL A 1 84 ? 15.616 -8.358 -12.098 1.00 71.44 84 VAL A C 1
ATOM 613 O O . VAL A 1 84 ? 16.466 -8.529 -11.223 1.00 71.44 84 VAL A O 1
ATOM 616 N N . VAL A 1 85 ? 15.667 -7.347 -12.963 1.00 65.31 85 VAL A N 1
ATOM 617 C CA . VAL A 1 85 ? 16.608 -6.226 -12.846 1.00 65.31 85 VAL A CA 1
ATOM 618 C C . VAL A 1 85 ? 15.891 -5.051 -12.194 1.00 65.31 85 VAL A C 1
ATOM 620 O O . VAL A 1 85 ? 14.810 -4.658 -12.629 1.00 65.31 85 VAL A O 1
ATOM 623 N N . THR A 1 86 ? 16.502 -4.463 -11.164 1.00 61.41 86 THR A N 1
ATOM 624 C CA . THR A 1 86 ? 16.035 -3.170 -10.647 1.00 61.41 86 THR A CA 1
ATOM 625 C C . THR A 1 86 ? 16.464 -2.067 -11.623 1.00 61.41 86 THR A C 1
ATOM 627 O O . THR A 1 86 ? 17.647 -2.035 -11.977 1.00 61.41 86 THR A O 1
ATOM 630 N N . PRO A 1 87 ? 15.575 -1.134 -12.019 1.00 60.88 87 PRO A N 1
ATOM 631 C CA . PRO A 1 87 ? 15.948 -0.008 -12.872 1.00 60.88 87 PRO A CA 1
ATOM 632 C C . PRO A 1 87 ? 17.172 0.753 -12.339 1.00 60.88 87 PRO A C 1
ATOM 634 O O . PRO A 1 87 ? 17.308 0.973 -11.130 1.00 60.88 87 PRO A O 1
ATOM 637 N N . ARG A 1 88 ? 18.056 1.175 -13.248 1.00 59.94 88 ARG A N 1
ATOM 638 C CA . ARG A 1 88 ? 19.346 1.845 -12.991 1.00 59.94 88 ARG A CA 1
ATOM 639 C C . ARG A 1 88 ? 20.364 1.021 -12.203 1.00 59.94 88 ARG A C 1
ATOM 641 O O . ARG A 1 88 ? 21.357 1.573 -11.714 1.00 59.94 88 ARG A O 1
ATOM 648 N N . ASN A 1 89 ? 20.135 -0.277 -12.039 1.00 67.12 89 ASN A N 1
ATOM 649 C CA . ASN A 1 89 ? 21.056 -1.164 -11.354 1.00 67.12 89 ASN A CA 1
ATOM 650 C C . ASN A 1 89 ? 21.085 -2.544 -12.004 1.00 67.12 89 ASN A C 1
ATOM 652 O O . ASN A 1 89 ? 20.735 -3.554 -11.392 1.00 67.12 89 ASN A O 1
ATOM 656 N N . ILE A 1 90 ? 21.591 -2.594 -13.229 1.00 65.38 90 ILE A N 1
ATOM 657 C CA . ILE A 1 90 ? 21.854 -3.848 -13.938 1.00 65.38 90 ILE A CA 1
ATOM 658 C C . ILE A 1 90 ? 22.774 -4.833 -13.189 1.00 65.38 90 ILE A C 1
ATOM 660 O O . ILE A 1 90 ? 22.745 -6.037 -13.430 1.00 65.38 90 ILE A O 1
ATOM 664 N N . SER A 1 91 ? 23.533 -4.350 -12.205 1.00 61.31 91 SER A N 1
ATOM 665 C CA . SER A 1 91 ? 24.352 -5.186 -11.323 1.00 61.31 91 SER A CA 1
ATOM 666 C C . SER A 1 91 ? 23.571 -5.813 -10.157 1.00 61.31 91 SER A C 1
ATOM 668 O O . SER A 1 91 ? 24.123 -6.662 -9.463 1.00 61.31 91 SER A O 1
ATOM 670 N N . SER A 1 92 ? 22.309 -5.425 -9.924 1.00 64.38 92 SER A N 1
ATOM 671 C CA . SER A 1 92 ? 21.438 -5.939 -8.844 1.00 64.38 92 SER A CA 1
ATOM 672 C C . SER A 1 92 ? 20.685 -7.219 -9.199 1.00 64.38 92 SER A C 1
ATOM 674 O O . SER A 1 92 ? 19.569 -7.446 -8.740 1.00 64.38 92 SER A O 1
ATOM 676 N N . VAL A 1 93 ? 21.287 -8.062 -10.027 1.00 73.19 93 VAL A N 1
ATOM 677 C CA . VAL A 1 93 ? 20.723 -9.370 -10.351 1.00 73.19 93 VAL A CA 1
ATOM 678 C C . VAL A 1 93 ? 21.190 -10.380 -9.310 1.00 73.19 93 VAL A C 1
ATOM 680 O O . VAL A 1 93 ? 22.366 -10.374 -8.940 1.00 73.19 93 VAL A O 1
ATOM 683 N N . ALA A 1 94 ? 20.275 -11.247 -8.865 1.00 75.25 94 ALA A N 1
ATOM 684 C CA . ALA A 1 94 ? 20.569 -12.332 -7.932 1.00 75.25 94 ALA A CA 1
ATOM 685 C C . ALA A 1 94 ? 21.800 -13.147 -8.367 1.00 75.25 94 ALA A C 1
ATOM 687 O O . ALA A 1 94 ? 22.068 -13.297 -9.568 1.00 75.25 94 ALA A O 1
ATOM 688 N N . ASP A 1 95 ? 22.538 -13.657 -7.378 1.00 84.38 95 ASP A N 1
ATOM 689 C CA . ASP A 1 95 ? 23.674 -14.545 -7.614 1.00 84.38 95 ASP A CA 1
ATOM 690 C C . ASP A 1 95 ? 23.235 -15.781 -8.409 1.00 84.38 95 ASP A C 1
ATOM 692 O O . ASP A 1 95 ? 22.112 -16.270 -8.262 1.00 84.38 95 ASP A O 1
ATOM 696 N N . VAL A 1 96 ? 24.129 -16.280 -9.260 1.00 87.94 96 VAL A N 1
ATOM 697 C CA . VAL A 1 96 ? 23.883 -17.510 -10.019 1.00 87.94 96 VAL A CA 1
ATOM 698 C C . VAL A 1 96 ? 24.050 -18.727 -9.112 1.00 87.94 96 VAL A C 1
ATOM 700 O O . VAL A 1 96 ? 24.957 -18.778 -8.277 1.00 87.94 96 VAL A O 1
ATOM 703 N N . THR A 1 97 ? 23.204 -19.735 -9.300 1.00 92.00 97 THR A N 1
ATOM 704 C CA . THR A 1 97 ? 23.317 -21.050 -8.651 1.00 92.00 97 THR A CA 1
ATOM 705 C C . THR A 1 97 ? 23.771 -22.122 -9.639 1.00 92.00 97 THR A C 1
ATOM 707 O O . THR A 1 97 ? 24.009 -21.850 -10.815 1.00 92.00 97 THR A O 1
ATOM 710 N N . GLU A 1 98 ? 23.896 -23.368 -9.179 1.00 92.19 98 GLU A N 1
ATOM 711 C CA . GLU A 1 98 ? 24.294 -24.498 -10.022 1.00 92.19 98 GLU A CA 1
ATOM 712 C C . GLU A 1 98 ? 23.465 -24.587 -11.316 1.00 92.19 98 GLU A C 1
ATOM 714 O O . GLU A 1 98 ? 22.241 -24.468 -11.297 1.00 92.19 98 GLU A O 1
ATOM 719 N N . GLY A 1 99 ? 24.157 -24.737 -12.452 1.00 90.06 99 GLY A N 1
ATOM 720 C CA . GLY A 1 99 ? 23.556 -24.765 -13.791 1.00 90.06 99 GLY A CA 1
ATOM 721 C C . GLY A 1 99 ? 23.173 -23.398 -14.374 1.00 90.06 99 GLY A C 1
ATOM 722 O O . GLY A 1 99 ? 22.768 -23.332 -15.534 1.00 90.06 99 GLY A O 1
ATOM 723 N N . GLN A 1 100 ? 23.313 -22.302 -13.623 1.00 94.12 100 GLN A N 1
ATOM 724 C CA . GLN A 1 100 ? 22.960 -20.964 -14.092 1.00 94.12 100 GLN A CA 1
ATOM 725 C C . GLN A 1 100 ? 24.168 -20.208 -14.651 1.00 94.12 100 GLN A C 1
ATOM 727 O O . GLN A 1 100 ? 25.281 -20.265 -14.121 1.00 94.12 100 GLN A O 1
ATOM 732 N N . THR A 1 101 ? 23.926 -19.470 -15.733 1.00 93.88 101 THR A N 1
ATOM 733 C CA . THR A 1 101 ? 24.881 -18.547 -16.351 1.00 93.88 101 THR A CA 1
ATOM 734 C C . THR A 1 101 ? 24.180 -17.234 -16.675 1.00 93.88 101 THR A C 1
ATOM 736 O O . THR A 1 101 ? 23.005 -17.214 -17.047 1.00 93.88 101 THR A O 1
ATOM 739 N N . ARG A 1 102 ? 24.910 -16.130 -16.539 1.00 94.75 102 ARG A N 1
ATOM 740 C CA . ARG A 1 102 ? 24.472 -14.780 -16.879 1.00 94.75 102 ARG A CA 1
ATOM 741 C C . ARG A 1 102 ? 25.578 -14.038 -17.610 1.00 94.75 102 ARG A C 1
ATOM 743 O O . ARG A 1 102 ? 26.745 -14.147 -17.246 1.00 94.75 102 ARG A O 1
ATOM 750 N N . VAL A 1 103 ? 25.195 -13.235 -18.589 1.00 95.00 103 VAL A N 1
ATOM 751 C CA . VAL A 1 103 ? 26.060 -12.283 -19.281 1.00 95.00 103 VAL A CA 1
ATOM 752 C C . VAL A 1 103 ? 25.488 -10.887 -19.088 1.00 95.00 103 VAL A C 1
ATOM 754 O O . VAL A 1 103 ? 24.295 -10.685 -19.296 1.00 95.00 103 VAL A O 1
ATOM 757 N N . SER A 1 104 ? 26.329 -9.936 -18.698 1.00 94.19 104 SER A N 1
ATOM 758 C CA . SER A 1 104 ? 25.993 -8.516 -18.608 1.00 94.19 104 SER A CA 1
ATOM 759 C C . SER A 1 104 ? 26.945 -7.706 -19.477 1.00 94.19 104 SER A C 1
ATOM 761 O O . SER A 1 104 ? 28.139 -7.994 -19.550 1.00 94.19 104 SER A O 1
ATOM 763 N N . LEU A 1 105 ? 26.425 -6.675 -20.130 1.00 93.56 105 LEU A N 1
ATOM 764 C CA . LEU A 1 105 ? 27.177 -5.830 -21.042 1.00 93.56 105 LEU A CA 1
ATOM 765 C C . LEU A 1 105 ? 26.724 -4.376 -20.930 1.00 93.56 105 LEU A C 1
ATOM 767 O O . LEU A 1 105 ? 25.531 -4.094 -20.904 1.00 93.56 105 LEU A O 1
ATOM 771 N N . GLY A 1 106 ? 27.677 -3.447 -20.904 1.00 91.88 106 GLY A N 1
ATOM 772 C CA . GLY A 1 106 ? 27.415 -2.011 -20.961 1.00 91.88 106 GLY A CA 1
ATOM 773 C C . GLY A 1 106 ? 27.672 -1.436 -22.347 1.00 91.88 106 GLY A C 1
ATOM 774 O O . GLY A 1 106 ? 28.732 -1.674 -22.921 1.00 91.88 106 GLY A O 1
ATOM 775 N N . LEU A 1 107 ? 26.749 -0.617 -22.842 1.00 90.62 107 LEU A N 1
ATOM 776 C CA . LEU A 1 107 ? 26.892 0.182 -24.057 1.00 90.62 107 LEU A CA 1
ATOM 777 C C . LEU A 1 107 ? 26.901 1.673 -23.716 1.00 90.62 107 LEU A C 1
ATOM 779 O O . LEU A 1 107 ? 26.155 2.127 -22.847 1.00 90.62 107 LEU A O 1
ATOM 783 N N . LYS A 1 108 ? 27.714 2.448 -24.430 1.00 86.50 108 LYS A N 1
ATOM 784 C CA . LYS A 1 108 ? 27.654 3.913 -24.475 1.00 86.50 108 LYS A CA 1
ATOM 785 C C . LYS A 1 108 ? 27.301 4.360 -25.892 1.00 86.50 108 LYS A C 1
ATOM 787 O O . LYS A 1 108 ? 27.613 3.683 -26.870 1.00 86.50 108 LYS A O 1
ATOM 792 N N . SER A 1 109 ? 26.665 5.520 -26.000 1.00 71.06 109 SER A N 1
ATOM 793 C CA . SER A 1 109 ? 26.358 6.115 -27.304 1.00 71.06 109 SER A CA 1
ATOM 794 C C . SER A 1 109 ? 27.630 6.554 -28.039 1.00 71.06 109 SER A C 1
ATOM 796 O O . SER A 1 109 ? 28.587 6.967 -27.372 1.00 71.06 109 SER A O 1
ATOM 798 N N . PRO A 1 110 ? 27.642 6.544 -29.384 1.00 66.50 110 PRO A N 1
ATOM 799 C CA . PRO A 1 110 ? 28.719 7.138 -30.167 1.00 66.50 110 PRO A CA 1
ATOM 800 C C . PRO A 1 110 ? 28.934 8.617 -29.819 1.00 66.50 110 PRO A C 1
ATOM 802 O O . PRO A 1 110 ? 27.980 9.360 -29.547 1.00 66.50 110 PRO A O 1
ATOM 805 N N . GLU A 1 111 ? 30.192 9.052 -29.847 1.00 59.94 111 GLU A N 1
ATOM 806 C CA . GLU A 1 111 ? 30.591 10.424 -29.535 1.00 59.94 111 GLU A CA 1
ATOM 807 C C . GLU A 1 111 ? 29.875 11.435 -30.459 1.00 59.94 111 GLU A C 1
ATOM 809 O O . GLU A 1 111 ? 29.870 11.286 -31.679 1.00 59.94 111 GLU A O 1
ATOM 814 N N . GLY A 1 112 ? 29.219 12.449 -29.876 1.00 56.50 112 GLY A N 1
ATOM 815 C CA . GLY A 1 112 ? 28.508 13.503 -30.621 1.00 56.50 112 GLY A CA 1
ATOM 816 C C . GLY A 1 112 ? 27.010 13.278 -30.889 1.00 56.50 112 GLY A C 1
ATOM 817 O O . GLY A 1 112 ? 26.387 14.130 -31.517 1.00 56.50 112 GLY A O 1
ATOM 818 N N . SER A 1 113 ? 26.407 12.189 -30.399 1.00 58.88 113 SER A N 1
ATOM 819 C CA . SER A 1 113 ? 24.959 11.933 -30.521 1.00 58.88 113 SER A CA 1
ATOM 820 C C . SER A 1 113 ? 24.157 12.378 -29.282 1.00 58.88 113 SER A C 1
ATOM 822 O O . SER A 1 113 ? 24.607 12.225 -28.143 1.00 58.88 113 SER A O 1
ATOM 824 N N . GLU A 1 114 ? 22.956 12.937 -29.487 1.00 52.97 114 GLU A N 1
ATOM 825 C CA . GLU A 1 114 ? 21.990 13.183 -28.407 1.00 52.97 114 GLU A CA 1
ATOM 826 C C . GLU A 1 114 ? 21.437 11.841 -27.909 1.00 52.97 114 GLU A C 1
ATOM 828 O O . GLU A 1 114 ? 20.859 11.073 -28.679 1.00 52.97 114 GLU A O 1
ATOM 833 N N . PHE A 1 115 ? 21.632 11.536 -26.624 1.00 56.53 115 PHE A N 1
ATOM 834 C CA . PHE A 1 115 ? 21.199 10.266 -26.043 1.00 56.53 115 PHE A CA 1
ATOM 835 C C . PHE A 1 115 ? 19.668 10.197 -26.011 1.00 56.53 115 PHE A C 1
ATOM 837 O O . PHE A 1 115 ? 19.033 10.888 -25.213 1.00 56.53 115 PHE A O 1
ATOM 844 N N . LYS A 1 116 ? 19.072 9.351 -26.857 1.00 55.28 116 LYS A N 1
ATOM 845 C CA . LYS A 1 116 ? 17.673 8.935 -26.711 1.00 55.28 116 LYS A CA 1
ATOM 846 C C . LYS A 1 116 ? 17.644 7.628 -25.930 1.00 55.28 116 LYS A C 1
ATOM 848 O O . LYS A 1 116 ? 18.484 6.759 -26.131 1.00 55.28 116 LYS A O 1
ATOM 853 N N . THR A 1 117 ? 16.727 7.549 -24.974 1.00 59.50 117 THR A N 1
ATOM 854 C CA . THR A 1 117 ? 16.429 6.339 -24.208 1.00 59.50 117 THR A CA 1
ATOM 855 C C . THR A 1 117 ? 15.118 5.771 -24.735 1.00 59.50 117 THR A C 1
ATOM 857 O O . THR A 1 117 ? 14.159 6.546 -24.791 1.00 59.50 117 THR A O 1
ATOM 860 N N . PRO A 1 118 ? 15.041 4.473 -25.086 1.00 64.56 118 PRO A N 1
ATOM 861 C CA . PRO A 1 118 ? 16.110 3.447 -25.119 1.00 64.56 118 PRO A CA 1
ATOM 862 C C . PRO A 1 118 ? 17.203 3.675 -26.194 1.00 64.56 118 PRO A C 1
ATOM 864 O O . PRO A 1 118 ? 17.010 4.509 -27.077 1.00 64.56 118 PRO A O 1
ATOM 867 N N . ILE A 1 119 ? 18.351 2.961 -26.113 1.00 76.00 119 ILE A N 1
ATOM 868 C CA . ILE A 1 119 ? 19.445 3.084 -27.108 1.00 76.00 119 ILE A CA 1
ATOM 869 C C . ILE A 1 119 ? 18.911 2.750 -28.507 1.00 76.00 119 ILE A C 1
ATOM 871 O O . ILE A 1 119 ? 18.239 1.732 -28.642 1.00 76.00 119 ILE A O 1
ATOM 875 N N . PRO A 1 120 ? 19.177 3.553 -29.551 1.00 80.12 120 PRO A N 1
ATOM 876 C CA . PRO A 1 120 ? 18.627 3.290 -30.878 1.00 80.12 120 PRO A CA 1
ATOM 877 C C . PRO A 1 120 ? 19.047 1.931 -31.452 1.00 80.12 120 PRO A C 1
ATOM 879 O O . PRO A 1 120 ? 20.141 1.434 -31.173 1.00 80.12 120 PRO A O 1
ATOM 882 N N . ALA A 1 121 ? 18.212 1.366 -32.325 1.00 87.56 121 ALA A N 1
ATOM 883 C CA . ALA A 1 121 ? 18.636 0.265 -33.183 1.00 87.56 121 ALA A CA 1
ATOM 884 C C . ALA A 1 121 ? 19.872 0.681 -34.002 1.00 87.56 121 ALA A C 1
ATOM 886 O O . ALA A 1 121 ? 19.966 1.819 -34.474 1.00 87.56 121 ALA A O 1
ATOM 887 N N . GLY A 1 122 ? 20.834 -0.226 -34.148 1.00 89.44 122 GLY A N 1
ATOM 888 C CA . GLY A 1 122 ? 22.111 0.081 -34.781 1.00 89.44 122 GLY A CA 1
ATOM 889 C C . GLY A 1 122 ? 23.251 -0.834 -34.354 1.00 89.44 122 GLY A C 1
ATOM 890 O O . GLY A 1 122 ? 23.089 -1.745 -33.543 1.00 89.44 122 GLY A O 1
ATOM 891 N N . GLU A 1 123 ? 24.421 -0.581 -34.933 1.00 93.00 123 GLU A N 1
ATOM 892 C CA . GLU A 1 123 ? 25.651 -1.309 -34.638 1.00 93.00 123 GLU A CA 1
ATOM 893 C C . GLU A 1 123 ? 26.534 -0.499 -33.679 1.00 93.00 123 GLU A C 1
ATOM 895 O O . GLU A 1 123 ? 26.883 0.649 -33.957 1.00 93.00 123 GLU A O 1
ATOM 900 N N . TYR A 1 124 ? 26.923 -1.125 -32.571 1.00 91.62 124 TYR A N 1
ATOM 901 C CA . TYR A 1 124 ? 27.798 -0.575 -31.539 1.00 91.62 124 TYR A CA 1
ATOM 902 C C . TYR A 1 124 ? 29.108 -1.352 -31.562 1.00 91.62 124 TYR A C 1
ATOM 904 O O . TYR A 1 124 ? 29.085 -2.572 -31.403 1.00 91.62 124 TYR A O 1
ATOM 912 N N . LYS A 1 125 ? 30.239 -0.675 -31.772 1.00 92.38 125 LYS A N 1
ATOM 913 C CA . LYS A 1 125 ? 31.548 -1.327 -31.912 1.00 92.38 125 LYS A CA 1
ATOM 914 C C . LYS A 1 125 ? 32.542 -0.822 -30.886 1.00 92.38 125 LYS A C 1
ATOM 916 O O . LYS A 1 125 ? 32.457 0.332 -30.477 1.00 92.38 125 LYS A O 1
ATOM 921 N N . ASP A 1 126 ? 33.495 -1.682 -30.548 1.00 88.00 126 ASP A N 1
ATOM 922 C CA . ASP A 1 126 ? 34.725 -1.354 -29.824 1.00 88.00 126 ASP A CA 1
ATOM 923 C C . ASP A 1 126 ? 34.504 -0.417 -28.628 1.00 88.00 126 ASP A C 1
ATOM 925 O O . ASP A 1 126 ? 33.991 -0.837 -27.594 1.00 88.00 126 ASP A O 1
ATOM 929 N N . ASP A 1 127 ? 34.843 0.867 -28.759 1.00 87.31 127 ASP A N 1
ATOM 930 C CA . ASP A 1 127 ? 34.793 1.829 -27.664 1.00 87.31 127 ASP A CA 1
ATOM 931 C C . ASP A 1 127 ? 33.366 2.106 -27.159 1.00 87.31 127 ASP A C 1
ATOM 933 O O . ASP A 1 127 ? 33.205 2.565 -26.024 1.00 87.31 127 ASP A O 1
ATOM 937 N N . ALA A 1 128 ? 32.338 1.803 -27.959 1.00 89.31 128 ALA A N 1
ATOM 938 C CA . ALA A 1 128 ? 30.940 1.830 -27.544 1.00 89.31 128 ALA A CA 1
ATOM 939 C C . ALA A 1 128 ? 30.617 0.767 -26.477 1.00 89.31 128 ALA A C 1
ATOM 941 O O . ALA A 1 128 ? 29.606 0.891 -25.788 1.00 89.31 128 ALA A O 1
ATOM 942 N N . ILE A 1 129 ? 31.460 -0.254 -26.307 1.00 91.88 129 ILE A N 1
ATOM 943 C CA . ILE A 1 129 ? 31.290 -1.322 -25.322 1.00 91.88 129 ILE A CA 1
ATOM 944 C C . ILE A 1 129 ? 32.079 -0.952 -24.063 1.00 91.88 129 ILE A C 1
ATOM 946 O O . ILE A 1 129 ? 33.306 -0.900 -24.049 1.00 91.88 129 ILE A O 1
ATOM 950 N N . VAL A 1 130 ? 31.359 -0.667 -22.979 1.00 89.62 130 VAL A N 1
ATOM 951 C CA . VAL A 1 130 ? 31.936 -0.141 -21.731 1.00 89.62 130 VAL A CA 1
ATOM 952 C C . VAL A 1 130 ? 32.468 -1.264 -20.845 1.00 89.62 130 VAL A C 1
ATOM 954 O O . VAL A 1 130 ? 33.515 -1.126 -20.217 1.00 89.62 130 VAL A O 1
ATOM 957 N N . TYR A 1 131 ? 31.728 -2.368 -20.766 1.00 92.00 131 TYR A N 1
ATOM 958 C CA . TYR A 1 131 ? 32.114 -3.557 -20.017 1.00 92.00 131 TYR A CA 1
ATOM 959 C C . TYR A 1 131 ? 31.377 -4.781 -20.556 1.00 92.00 131 TYR A C 1
ATOM 961 O O . TYR A 1 131 ? 30.322 -4.667 -21.183 1.00 92.00 131 TYR A O 1
ATOM 969 N N . THR A 1 132 ? 31.920 -5.961 -20.280 1.00 94.69 132 THR A N 1
ATOM 970 C CA . THR A 1 132 ? 31.240 -7.240 -20.492 1.00 94.69 132 THR A CA 1
ATOM 971 C C . THR A 1 132 ? 31.682 -8.197 -19.394 1.00 94.69 132 THR A C 1
ATOM 973 O O . THR A 1 132 ? 32.883 -8.400 -19.197 1.00 94.69 132 THR A O 1
ATOM 976 N N . ASP A 1 133 ? 30.731 -8.763 -18.660 1.00 94.69 133 ASP A N 1
ATOM 977 C CA . ASP A 1 133 ? 30.985 -9.761 -17.629 1.00 94.69 133 ASP A CA 1
ATOM 978 C C . ASP A 1 133 ? 30.115 -11.000 -17.813 1.00 94.69 133 ASP A C 1
ATOM 980 O O . ASP A 1 133 ? 28.962 -10.935 -18.234 1.00 94.69 133 ASP A O 1
ATOM 984 N N . VAL A 1 134 ? 30.709 -12.145 -17.497 1.00 94.62 134 VAL A N 1
ATOM 985 C CA . VAL A 1 134 ? 30.073 -13.456 -17.511 1.00 94.62 134 VAL A CA 1
ATOM 986 C C . VAL A 1 134 ? 30.123 -13.987 -16.091 1.00 94.62 134 VAL A C 1
ATOM 988 O O . VAL A 1 134 ? 31.199 -14.108 -15.502 1.00 94.62 134 VAL A O 1
ATOM 991 N N . VAL A 1 135 ? 28.963 -14.315 -15.539 1.00 94.44 135 VAL A N 1
ATOM 992 C CA . VAL A 1 135 ? 28.811 -14.879 -14.201 1.00 94.44 135 VAL A CA 1
ATOM 993 C C . VAL A 1 135 ? 28.238 -16.283 -14.341 1.00 94.44 135 VAL A C 1
ATOM 995 O O . VAL A 1 135 ? 27.230 -16.478 -15.014 1.00 94.44 135 VAL A O 1
ATOM 998 N N . TYR A 1 136 ? 28.891 -17.269 -13.739 1.00 94.56 136 TYR A N 1
ATOM 999 C CA . TYR A 1 136 ? 28.494 -18.676 -13.830 1.00 94.56 136 TYR A CA 1
ATOM 1000 C C . TYR A 1 136 ? 28.812 -19.404 -12.526 1.00 94.56 136 TYR A C 1
ATOM 1002 O O . TYR A 1 136 ? 29.660 -18.961 -11.754 1.00 94.56 136 TYR A O 1
ATOM 1010 N N . PHE A 1 137 ? 28.139 -20.520 -12.266 1.00 93.44 137 PHE A N 1
ATOM 1011 C CA . PHE A 1 137 ? 28.400 -21.328 -11.078 1.00 93.44 137 PHE A CA 1
ATOM 1012 C C . PHE A 1 137 ? 29.351 -22.484 -11.391 1.00 93.44 137 PHE A C 1
ATOM 1014 O O . PHE A 1 137 ? 29.165 -23.205 -12.371 1.00 93.44 137 PHE A O 1
ATOM 1021 N N . GLU A 1 138 ? 30.372 -22.676 -10.560 1.00 92.81 138 GLU A N 1
ATOM 1022 C CA . GLU A 1 138 ? 31.311 -23.789 -10.685 1.00 92.81 138 GLU A CA 1
ATOM 1023 C C . GLU A 1 138 ? 31.972 -24.102 -9.340 1.00 92.81 138 GLU A C 1
ATOM 1025 O O . GLU A 1 138 ? 32.258 -23.208 -8.543 1.00 92.81 138 GLU A O 1
ATOM 1030 N N . ASN A 1 139 ? 32.234 -25.387 -9.085 1.00 91.62 139 ASN A N 1
ATOM 1031 C CA . ASN A 1 139 ? 32.916 -25.856 -7.874 1.00 91.62 139 ASN A CA 1
ATOM 1032 C C . ASN A 1 139 ? 32.270 -25.335 -6.574 1.00 91.62 139 ASN A C 1
ATOM 1034 O O . ASN A 1 139 ? 32.960 -24.942 -5.635 1.00 91.62 139 ASN A O 1
ATOM 1038 N N . GLY A 1 140 ? 30.933 -25.303 -6.530 1.00 92.31 140 GLY A N 1
ATOM 1039 C CA . GLY A 1 140 ? 30.173 -24.881 -5.350 1.00 92.31 140 GLY A CA 1
ATOM 1040 C C . GLY A 1 140 ? 30.178 -23.372 -5.082 1.00 92.31 140 GLY A C 1
ATOM 1041 O O . GLY A 1 140 ? 29.776 -22.959 -3.996 1.00 92.31 140 GLY A O 1
ATOM 1042 N N . SER A 1 141 ? 30.637 -22.545 -6.026 1.00 93.50 141 SER A N 1
ATOM 1043 C CA . SER A 1 141 ? 30.668 -21.089 -5.862 1.00 93.50 141 SER A CA 1
ATOM 1044 C C . SER A 1 141 ? 30.451 -20.332 -7.173 1.00 93.50 141 SER A C 1
ATOM 1046 O O . SER A 1 141 ? 30.669 -20.845 -8.271 1.00 93.50 141 SER A O 1
ATOM 1048 N N . GLN A 1 142 ? 30.021 -19.077 -7.050 1.00 94.00 142 GLN A N 1
ATOM 1049 C CA . GLN A 1 142 ? 29.902 -18.160 -8.176 1.00 94.00 142 GLN A CA 1
ATOM 1050 C C . GLN A 1 142 ? 31.288 -17.749 -8.679 1.00 94.00 142 GLN A C 1
ATOM 1052 O O . GLN A 1 142 ? 32.124 -17.259 -7.921 1.00 94.00 142 GLN A O 1
ATOM 1057 N N . GLN A 1 143 ? 31.483 -17.881 -9.982 1.00 95.00 143 GLN A N 1
ATOM 1058 C CA . GLN A 1 143 ? 32.631 -17.381 -10.716 1.00 95.00 143 GLN A CA 1
ATOM 1059 C C . GLN A 1 143 ? 32.226 -16.169 -11.550 1.00 95.00 143 GLN A C 1
ATOM 1061 O O . GLN A 1 143 ? 31.079 -16.038 -11.987 1.00 95.00 143 GLN A O 1
ATOM 1066 N N . ARG A 1 144 ? 33.188 -15.281 -11.793 1.00 94.88 144 ARG A N 1
ATOM 1067 C CA . ARG A 1 144 ? 33.014 -14.110 -12.652 1.00 94.88 144 ARG A CA 1
ATOM 1068 C C . ARG A 1 144 ? 34.207 -13.971 -13.580 1.00 94.88 144 ARG A C 1
ATOM 1070 O O . ARG A 1 144 ? 35.344 -13.888 -13.121 1.00 94.88 144 ARG A O 1
ATOM 1077 N N . TYR A 1 145 ? 33.930 -13.863 -14.869 1.00 95.44 145 TYR A N 1
ATOM 1078 C CA . TYR A 1 145 ? 34.906 -13.510 -15.884 1.00 95.44 145 TYR A CA 1
ATOM 1079 C C . TYR A 1 145 ? 34.563 -12.134 -16.456 1.00 95.44 145 TYR A C 1
ATOM 1081 O O . TYR A 1 145 ? 33.500 -11.953 -17.042 1.00 95.44 145 TYR A O 1
ATOM 1089 N N . ASN A 1 146 ? 35.460 -11.164 -16.288 1.00 95.75 146 ASN A N 1
ATOM 1090 C CA . ASN A 1 146 ? 35.322 -9.841 -16.897 1.00 95.75 146 ASN A CA 1
ATOM 1091 C C . ASN A 1 146 ? 36.163 -9.809 -18.175 1.00 95.75 146 ASN A C 1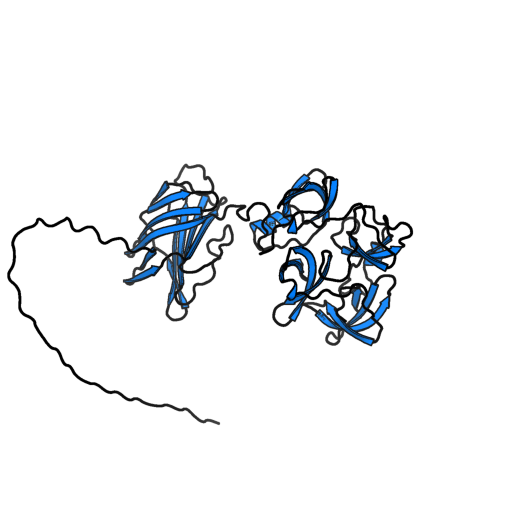
ATOM 1093 O O . ASN A 1 146 ? 37.369 -10.066 -18.110 1.00 95.75 146 ASN A O 1
ATOM 1097 N N . PHE A 1 147 ? 35.549 -9.473 -19.308 1.00 95.06 147 PHE A N 1
ATOM 1098 C CA . PHE A 1 147 ? 36.262 -9.333 -20.576 1.00 95.06 147 PHE A CA 1
ATOM 1099 C C . PHE A 1 147 ? 37.288 -8.206 -20.450 1.00 95.06 147 PHE A C 1
ATOM 1101 O O . PHE A 1 147 ? 36.958 -7.086 -20.047 1.00 95.06 147 PHE A O 1
ATOM 1108 N N . SER A 1 148 ? 38.543 -8.486 -20.796 1.00 92.31 148 SER A N 1
ATOM 1109 C CA . SER A 1 148 ? 39.576 -7.451 -20.844 1.00 92.31 148 SER A CA 1
ATOM 1110 C C . SER A 1 148 ? 39.566 -6.762 -22.202 1.00 92.31 148 SER A C 1
ATOM 1112 O O . SER A 1 148 ? 39.957 -7.385 -23.188 1.00 92.31 148 SER A O 1
ATOM 1114 N N . ASN A 1 149 ? 39.178 -5.482 -22.231 1.00 91.50 149 ASN A N 1
ATOM 1115 C CA . ASN A 1 149 ? 39.128 -4.669 -23.452 1.00 91.50 149 ASN A CA 1
ATOM 1116 C C . ASN A 1 149 ? 38.261 -5.332 -24.547 1.00 91.50 149 ASN A C 1
ATOM 1118 O O . ASN A 1 149 ? 38.796 -5.783 -25.562 1.00 91.50 149 ASN A O 1
ATOM 1122 N N . PRO A 1 150 ? 36.941 -5.475 -24.311 1.00 92.75 150 PRO A N 1
ATOM 1123 C CA . PRO A 1 150 ? 36.046 -6.118 -25.265 1.00 92.75 150 PRO A CA 1
ATOM 1124 C C . PRO A 1 150 ? 36.058 -5.374 -26.608 1.00 92.75 150 PRO A C 1
ATOM 1126 O O . PRO A 1 150 ? 35.912 -4.155 -26.660 1.00 92.75 150 PRO A O 1
ATOM 1129 N N . LYS A 1 151 ? 36.229 -6.126 -27.693 1.00 93.19 151 LYS A N 1
ATOM 1130 C CA . LYS A 1 151 ? 36.235 -5.666 -29.089 1.00 93.19 151 LYS A CA 1
ATOM 1131 C C . LYS A 1 151 ? 35.182 -6.412 -29.886 1.00 93.19 151 LYS A C 1
ATOM 1133 O O . LYS A 1 151 ? 34.761 -7.498 -29.487 1.00 93.19 151 LYS A O 1
ATOM 1138 N N . GLY A 1 152 ? 34.827 -5.871 -31.044 1.00 94.44 152 GLY A N 1
ATOM 1139 C CA . GLY A 1 152 ? 33.829 -6.464 -31.928 1.00 94.44 152 GLY A CA 1
ATOM 1140 C C . GLY A 1 152 ? 32.579 -5.604 -31.979 1.00 94.44 152 GLY A C 1
ATOM 1141 O O . GLY A 1 152 ? 32.675 -4.376 -31.971 1.00 94.44 152 GLY A O 1
ATOM 1142 N N . LYS A 1 153 ? 31.409 -6.238 -32.073 1.00 95.12 153 LYS A N 1
ATOM 1143 C CA . LYS A 1 153 ? 30.147 -5.521 -32.252 1.00 95.12 153 LYS A CA 1
ATOM 1144 C C . LYS A 1 153 ? 28.983 -6.099 -31.457 1.00 95.12 153 LYS A C 1
ATOM 1146 O O . LYS A 1 153 ? 28.859 -7.307 -31.264 1.00 95.12 153 LYS A O 1
ATOM 1151 N N . VAL A 1 154 ? 28.085 -5.201 -31.078 1.00 95.12 154 VAL A N 1
ATOM 1152 C CA . VAL A 1 154 ? 26.723 -5.501 -30.643 1.00 95.12 154 VAL A CA 1
ATOM 1153 C C . VAL A 1 154 ? 25.777 -4.880 -31.661 1.00 95.12 154 VAL A C 1
ATOM 1155 O O . VAL A 1 154 ? 25.883 -3.689 -31.958 1.00 95.12 154 VAL A O 1
ATOM 1158 N N . VAL A 1 155 ? 24.870 -5.674 -32.223 1.00 95.06 155 VAL A N 1
ATOM 1159 C CA . VAL A 1 155 ? 23.856 -5.182 -33.163 1.00 95.06 155 VAL A CA 1
ATOM 1160 C C . VAL A 1 155 ? 22.514 -5.192 -32.456 1.00 95.06 155 VAL A C 1
ATOM 1162 O O . VAL A 1 155 ? 22.046 -6.255 -32.073 1.00 95.06 155 VAL A O 1
ATOM 1165 N N . VAL A 1 156 ? 21.886 -4.029 -32.306 1.00 92.50 156 VAL A N 1
ATOM 1166 C CA . VAL A 1 156 ? 20.487 -3.917 -31.876 1.00 92.50 156 VAL A CA 1
ATOM 1167 C C . VAL A 1 156 ? 19.627 -3.889 -33.135 1.00 92.50 156 VAL A C 1
ATOM 1169 O O . VAL A 1 156 ? 19.686 -2.927 -33.903 1.00 92.50 156 VAL A O 1
ATOM 1172 N N . SER A 1 157 ? 18.885 -4.968 -33.377 1.00 91.00 157 SER A N 1
ATOM 1173 C CA . SER A 1 157 ? 18.134 -5.193 -34.618 1.00 91.00 157 SER A CA 1
ATOM 1174 C C . SER A 1 157 ? 16.712 -4.650 -34.554 1.00 91.00 157 SER A C 1
ATOM 1176 O O . SER A 1 157 ? 16.246 -4.068 -35.530 1.00 91.00 157 SER A O 1
ATOM 1178 N N . ASP A 1 158 ? 16.042 -4.823 -33.415 1.00 86.88 158 ASP A N 1
ATOM 1179 C CA . ASP A 1 158 ? 14.687 -4.326 -33.184 1.00 86.88 158 ASP A CA 1
ATOM 1180 C C . ASP A 1 158 ? 14.566 -3.750 -31.774 1.00 86.88 158 ASP A C 1
ATOM 1182 O O . ASP A 1 158 ? 15.187 -4.244 -30.824 1.00 86.88 158 ASP A O 1
ATOM 1186 N N . LEU A 1 159 ? 13.768 -2.695 -31.657 1.00 82.94 159 LEU A N 1
ATOM 1187 C CA . LEU A 1 159 ? 13.541 -1.965 -30.425 1.00 82.94 159 LEU A CA 1
ATOM 1188 C C . LEU A 1 159 ? 12.109 -1.445 -30.371 1.00 82.94 159 LEU A C 1
ATOM 1190 O O . LEU A 1 159 ? 11.692 -0.625 -31.188 1.00 82.94 159 LEU A O 1
ATOM 1194 N N . SER A 1 160 ? 11.406 -1.870 -29.333 1.00 81.06 160 SER A N 1
ATOM 1195 C CA . SER A 1 160 ? 10.092 -1.376 -28.939 1.00 81.06 160 SER A CA 1
ATOM 1196 C C . SER A 1 160 ? 10.148 -0.795 -27.525 1.00 81.06 160 SER A C 1
ATOM 1198 O O . SER A 1 160 ? 11.182 -0.847 -26.854 1.00 81.06 160 SER A O 1
ATOM 1200 N N . ASP A 1 161 ? 9.016 -0.286 -27.041 1.00 69.19 161 ASP A N 1
ATOM 1201 C CA . ASP A 1 161 ? 8.898 0.233 -25.674 1.00 69.19 161 ASP A CA 1
ATOM 1202 C C . ASP A 1 161 ? 9.083 -0.851 -24.596 1.00 69.19 161 ASP A C 1
ATOM 1204 O O . ASP A 1 161 ? 9.394 -0.535 -23.447 1.00 69.19 161 ASP A O 1
ATOM 1208 N N . THR A 1 162 ? 8.903 -2.129 -24.950 1.00 74.88 162 THR A N 1
ATOM 1209 C CA . THR A 1 162 ? 8.906 -3.254 -24.000 1.00 74.88 162 THR A CA 1
ATOM 1210 C C . THR A 1 162 ? 9.976 -4.300 -24.274 1.00 74.88 162 THR A C 1
ATOM 1212 O O . THR A 1 162 ? 10.351 -5.039 -23.366 1.00 74.88 162 THR A O 1
ATOM 1215 N N . GLU A 1 163 ? 10.476 -4.396 -25.503 1.00 86.00 163 GLU A N 1
ATOM 1216 C CA . GLU A 1 163 ? 11.408 -5.443 -25.927 1.00 86.00 163 GLU A CA 1
ATOM 1217 C C . GLU A 1 163 ? 12.500 -4.896 -26.850 1.00 86.00 163 GLU A C 1
ATOM 1219 O O . GLU A 1 163 ? 12.264 -3.994 -27.654 1.00 86.00 163 GLU A O 1
ATOM 1224 N N . MET A 1 164 ? 13.684 -5.497 -26.759 1.00 89.75 164 MET A N 1
ATOM 1225 C CA . MET A 1 164 ? 14.830 -5.254 -27.626 1.00 89.75 164 MET A CA 1
ATOM 1226 C C . MET A 1 164 ? 15.421 -6.598 -28.062 1.00 89.75 164 MET A C 1
ATOM 1228 O O . MET A 1 164 ? 15.562 -7.515 -27.249 1.00 89.75 164 MET A O 1
ATOM 1232 N N . THR A 1 165 ? 15.782 -6.715 -29.337 1.00 94.31 165 THR A N 1
ATOM 1233 C CA . THR A 1 165 ? 16.464 -7.900 -29.880 1.00 94.31 165 THR A CA 1
ATOM 1234 C C . THR A 1 165 ? 17.734 -7.514 -30.619 1.00 94.31 165 THR A C 1
ATOM 1236 O O . THR A 1 165 ? 17.877 -6.385 -31.101 1.00 94.31 165 THR A O 1
ATOM 1239 N N . GLY A 1 166 ? 18.672 -8.449 -30.707 1.00 95.00 166 GLY A N 1
ATOM 1240 C CA . GLY A 1 166 ? 19.943 -8.191 -31.356 1.00 95.00 166 GLY A CA 1
ATOM 1241 C C . GLY A 1 166 ? 20.917 -9.351 -31.274 1.00 95.00 166 GLY A C 1
ATOM 1242 O O . GLY A 1 166 ? 20.536 -10.468 -30.934 1.00 95.00 166 GLY A O 1
ATOM 1243 N N . THR A 1 167 ? 22.182 -9.073 -31.579 1.00 96.69 167 THR A N 1
ATOM 1244 C CA . THR A 1 167 ? 23.262 -10.063 -31.559 1.00 96.69 167 THR A CA 1
ATOM 1245 C C . THR A 1 167 ? 24.517 -9.531 -30.877 1.00 96.69 167 THR A C 1
ATOM 1247 O O . THR A 1 167 ? 24.835 -8.338 -30.945 1.00 96.69 167 THR A O 1
ATOM 1250 N N . PHE A 1 168 ? 25.246 -10.437 -30.227 1.00 96.19 168 PHE A N 1
ATOM 1251 C CA . PHE A 1 168 ? 26.603 -10.212 -29.745 1.00 96.19 168 PHE A CA 1
ATOM 1252 C C . PHE A 1 168 ? 27.609 -10.906 -30.667 1.00 96.19 168 PHE A C 1
ATOM 1254 O O . PHE A 1 168 ? 27.402 -12.048 -31.079 1.00 96.19 168 PHE A O 1
ATOM 1261 N N . ASP A 1 169 ? 28.716 -10.228 -30.955 1.00 96.81 169 ASP A N 1
ATOM 1262 C CA . ASP A 1 169 ? 29.901 -10.802 -31.595 1.00 96.81 169 ASP A CA 1
ATOM 1263 C C . ASP A 1 169 ? 31.142 -10.106 -31.033 1.00 96.81 169 ASP A C 1
ATOM 1265 O O . ASP A 1 169 ? 31.649 -9.132 -31.601 1.00 96.81 169 ASP A O 1
ATOM 1269 N N . LEU A 1 170 ? 31.558 -10.554 -29.846 1.00 96.50 170 LEU A N 1
ATOM 1270 C CA . LEU A 1 170 ? 32.608 -9.923 -29.055 1.00 96.50 170 LEU A CA 1
ATOM 1271 C C . LEU A 1 170 ? 33.774 -10.862 -28.792 1.00 96.50 170 LEU A C 1
ATOM 1273 O O . LEU A 1 170 ? 33.599 -12.064 -28.584 1.00 96.50 170 LEU A O 1
ATOM 1277 N N . THR A 1 171 ? 34.960 -10.270 -28.707 1.00 95.62 171 THR A N 1
ATOM 1278 C CA . THR A 1 171 ? 36.190 -10.933 -28.274 1.00 95.62 171 THR A CA 1
ATOM 1279 C C . THR A 1 171 ? 36.967 -10.055 -27.305 1.00 95.62 171 THR A C 1
ATOM 1281 O O . THR A 1 171 ? 36.885 -8.833 -27.403 1.00 95.62 171 THR A O 1
ATOM 1284 N N . ASP A 1 172 ? 37.744 -10.644 -26.403 1.00 95.12 172 ASP A N 1
ATOM 1285 C CA . ASP A 1 172 ? 38.635 -9.897 -25.509 1.00 95.12 172 ASP A CA 1
ATOM 1286 C C . ASP A 1 172 ? 40.122 -10.148 -25.821 1.00 95.12 172 ASP A C 1
ATOM 1288 O O . ASP A 1 172 ? 40.479 -11.042 -26.594 1.00 95.12 172 ASP A O 1
ATOM 1292 N N . ASP A 1 173 ? 41.014 -9.363 -25.212 1.00 93.81 173 ASP A N 1
ATOM 1293 C CA . ASP A 1 173 ? 42.466 -9.478 -25.436 1.00 93.81 173 ASP A CA 1
ATOM 1294 C C . ASP A 1 173 ? 43.074 -10.812 -24.949 1.00 93.81 173 ASP A C 1
ATOM 1296 O O . ASP A 1 173 ? 44.218 -11.131 -25.278 1.00 93.81 173 ASP A O 1
ATOM 1300 N N . LYS A 1 174 ? 42.322 -11.608 -24.181 1.00 93.75 174 LYS A N 1
ATOM 1301 C CA . LYS A 1 174 ? 42.719 -12.939 -23.702 1.00 93.75 174 LYS A CA 1
ATOM 1302 C C . LYS A 1 174 ? 42.107 -14.067 -24.539 1.00 93.75 174 LYS A C 1
ATOM 1304 O O . LYS A 1 174 ? 42.302 -15.236 -24.212 1.00 93.75 174 LYS A O 1
ATOM 1309 N N . GLY A 1 175 ? 41.398 -13.741 -25.620 1.00 92.00 175 GLY A N 1
ATOM 1310 C CA . GLY A 1 175 ? 40.776 -14.713 -26.516 1.00 92.00 175 GLY A CA 1
ATOM 1311 C C . GLY A 1 175 ? 39.440 -15.267 -26.019 1.00 92.00 175 GLY A C 1
ATOM 1312 O O . GLY A 1 175 ? 38.975 -16.270 -26.564 1.00 92.00 175 GLY A O 1
ATOM 1313 N N . ALA A 1 176 ? 38.815 -14.646 -25.013 1.00 94.81 176 ALA A N 1
ATOM 1314 C CA . ALA A 1 176 ? 37.423 -14.929 -24.693 1.00 94.81 176 ALA A CA 1
ATOM 1315 C C . ALA A 1 176 ? 36.513 -14.459 -25.836 1.00 94.81 176 ALA A C 1
ATOM 1317 O O . ALA A 1 176 ? 36.826 -13.487 -26.523 1.00 94.81 176 ALA A O 1
ATOM 1318 N N . VAL A 1 177 ? 35.395 -15.151 -26.039 1.00 95.81 177 VAL A N 1
ATOM 1319 C CA . VAL A 1 177 ? 34.433 -14.917 -27.118 1.00 95.81 177 VAL A CA 1
ATOM 1320 C C . VAL A 1 177 ? 33.021 -14.940 -26.540 1.00 95.81 177 VAL A C 1
ATOM 1322 O O . VAL A 1 177 ? 32.700 -15.832 -25.758 1.00 95.81 177 VAL A O 1
ATOM 1325 N N . LEU A 1 178 ? 32.180 -13.990 -26.943 1.00 96.19 178 LEU A N 1
ATOM 1326 C CA . LEU A 1 178 ? 30.739 -13.979 -26.685 1.00 96.19 178 LEU A CA 1
ATOM 1327 C C . LEU A 1 178 ? 30.011 -13.827 -28.022 1.00 96.19 178 LEU A C 1
ATOM 1329 O O . LEU A 1 178 ? 30.198 -12.821 -28.710 1.00 96.19 178 LEU A O 1
ATOM 1333 N N . LYS A 1 179 ? 29.188 -14.813 -28.380 1.00 96.75 179 LYS A N 1
ATOM 1334 C CA . LYS A 1 179 ? 28.439 -14.841 -29.638 1.00 96.75 179 LYS A CA 1
ATOM 1335 C C . LYS A 1 179 ? 27.010 -15.310 -29.436 1.00 96.75 179 LYS A C 1
ATOM 1337 O O . LYS A 1 179 ? 26.756 -16.179 -28.612 1.00 96.75 179 LYS A O 1
ATOM 1342 N N . GLY A 1 180 ? 26.097 -14.767 -30.227 1.00 94.94 180 GLY A N 1
ATOM 1343 C CA . GLY A 1 180 ? 24.728 -15.266 -30.319 1.00 94.94 180 GLY A CA 1
ATOM 1344 C C . GLY A 1 180 ? 23.685 -14.169 -30.228 1.00 94.94 180 GLY A C 1
ATOM 1345 O O . GLY A 1 180 ? 23.994 -12.990 -30.033 1.00 94.94 180 GLY A O 1
ATOM 1346 N N . ASP A 1 181 ? 22.440 -14.590 -30.383 1.00 94.69 181 ASP A N 1
ATOM 1347 C CA . ASP A 1 181 ? 21.290 -13.701 -30.389 1.00 94.69 181 ASP A CA 1
ATOM 1348 C C . ASP A 1 181 ? 20.837 -13.401 -28.957 1.00 94.69 181 ASP A C 1
ATOM 1350 O O . ASP A 1 181 ? 20.959 -14.227 -28.047 1.00 94.69 181 ASP A O 1
ATOM 1354 N N . PHE A 1 182 ? 20.270 -12.217 -28.756 1.00 93.50 182 PHE A N 1
ATOM 1355 C CA . PHE A 1 182 ? 19.608 -11.851 -27.515 1.00 93.50 182 PHE A CA 1
ATOM 1356 C C . PHE A 1 182 ? 18.209 -11.307 -27.771 1.00 93.50 182 PHE A C 1
ATOM 1358 O O . PHE A 1 182 ? 17.928 -10.638 -28.768 1.00 93.50 182 PHE A O 1
ATOM 1365 N N . LYS A 1 183 ? 17.344 -11.550 -26.790 1.00 92.44 183 LYS A N 1
ATOM 1366 C CA . LYS A 1 183 ? 16.053 -10.895 -26.633 1.00 92.44 183 LYS A CA 1
ATOM 1367 C C . LYS A 1 183 ? 15.929 -10.459 -25.181 1.00 92.44 183 LYS A C 1
ATOM 1369 O O . LYS A 1 183 ? 16.077 -11.278 -24.277 1.00 92.44 183 LYS A O 1
ATOM 1374 N N . VAL A 1 184 ? 15.685 -9.174 -24.959 1.00 89.19 184 VAL A N 1
ATOM 1375 C CA . VAL A 1 184 ? 15.617 -8.581 -23.622 1.00 89.19 184 VAL A CA 1
ATOM 1376 C C . VAL A 1 184 ? 14.390 -7.696 -23.464 1.00 89.19 184 VAL A C 1
ATOM 1378 O O . VAL A 1 184 ? 13.940 -7.058 -24.414 1.00 89.19 184 VAL A O 1
ATOM 1381 N N . LYS A 1 185 ? 13.855 -7.640 -22.247 1.00 85.00 185 LYS A N 1
ATOM 1382 C CA . LYS A 1 185 ? 12.804 -6.702 -21.853 1.00 85.00 185 LYS A CA 1
ATOM 1383 C C . LYS A 1 185 ? 13.423 -5.336 -21.580 1.00 85.00 185 LYS A C 1
ATOM 1385 O O . LYS A 1 185 ? 14.404 -5.241 -20.846 1.00 85.00 185 LYS A O 1
ATOM 1390 N N . VAL A 1 186 ? 12.859 -4.274 -22.137 1.00 78.12 186 VAL A N 1
ATOM 1391 C CA . VAL A 1 186 ? 13.311 -2.902 -21.876 1.00 78.12 186 VAL A CA 1
ATOM 1392 C C . VAL A 1 186 ? 12.716 -2.443 -20.547 1.00 78.12 186 VAL A C 1
ATOM 1394 O O . VAL A 1 186 ? 11.499 -2.325 -20.419 1.00 78.12 186 VAL A O 1
ATOM 1397 N N . THR A 1 187 ? 13.556 -2.163 -19.546 1.00 64.88 187 THR A N 1
ATOM 1398 C CA . THR A 1 187 ? 13.102 -1.453 -18.345 1.00 64.88 187 THR A CA 1
ATOM 1399 C C . THR A 1 187 ? 12.989 0.025 -18.699 1.00 64.88 187 THR A C 1
ATOM 1401 O O . THR A 1 187 ? 13.927 0.797 -18.499 1.00 64.88 187 THR A O 1
ATOM 1404 N N . SER A 1 188 ? 11.876 0.454 -19.289 1.00 53.38 188 SER A N 1
ATOM 1405 C CA . SER A 1 188 ? 11.637 1.892 -19.406 1.00 53.38 188 SER A CA 1
ATOM 1406 C C . SER A 1 188 ? 11.436 2.485 -18.005 1.00 53.38 188 SER A C 1
ATOM 1408 O O . SER A 1 188 ? 10.931 1.817 -17.094 1.00 53.38 188 SER A O 1
ATOM 1410 N N . GLU A 1 189 ? 11.834 3.748 -17.809 1.00 46.00 189 GLU A N 1
ATOM 1411 C CA . GLU A 1 189 ? 11.271 4.567 -16.731 1.00 46.00 189 GLU A CA 1
ATOM 1412 C C . GLU A 1 189 ? 9.751 4.618 -16.965 1.00 46.00 189 GLU A C 1
ATOM 1414 O O . GLU A 1 189 ? 9.274 5.440 -17.737 1.00 46.00 189 GLU A O 1
ATOM 1419 N N . GLY A 1 190 ? 9.008 3.680 -16.368 1.00 42.03 190 GLY A N 1
ATOM 1420 C CA . GLY A 1 190 ? 7.563 3.534 -16.580 1.00 42.03 190 GLY A CA 1
ATOM 1421 C C . GLY A 1 190 ? 7.070 2.181 -17.111 1.00 42.03 190 GLY A C 1
ATOM 1422 O O . GLY A 1 190 ? 5.877 2.059 -17.343 1.00 42.03 190 GLY A O 1
ATOM 1423 N N . ALA A 1 191 ? 7.905 1.141 -17.257 1.00 34.78 191 ALA A N 1
ATOM 1424 C CA . ALA A 1 191 ? 7.433 -0.199 -17.667 1.00 34.78 191 ALA A CA 1
ATOM 1425 C C . ALA A 1 191 ? 6.736 -1.006 -16.548 1.00 34.78 191 ALA A C 1
ATOM 1427 O O . ALA A 1 191 ? 6.441 -2.188 -16.722 1.00 34.78 191 ALA A O 1
ATOM 1428 N N . ALA A 1 192 ? 6.413 -0.388 -15.411 1.00 39.28 192 ALA A N 1
ATOM 1429 C CA . ALA A 1 192 ? 5.191 -0.774 -14.722 1.00 39.28 192 ALA A CA 1
ATOM 1430 C C . ALA A 1 192 ? 4.064 -0.199 -15.582 1.00 39.28 192 ALA A C 1
ATOM 1432 O O . ALA A 1 192 ? 3.792 0.993 -15.477 1.00 39.28 192 ALA A O 1
ATOM 1433 N N . GLY A 1 193 ? 3.518 -1.003 -16.509 1.00 38.28 193 GLY A N 1
ATOM 1434 C CA . GLY A 1 193 ? 2.484 -0.542 -17.446 1.00 38.28 193 GLY A CA 1
ATOM 1435 C C . GLY A 1 193 ? 1.470 0.335 -16.719 1.00 38.28 193 GLY A C 1
ATOM 1436 O O . GLY A 1 193 ? 1.123 -0.001 -15.592 1.00 38.28 193 GLY A O 1
ATOM 1437 N N . GLU A 1 194 ? 1.105 1.475 -17.307 1.00 40.47 194 GLU A N 1
ATOM 1438 C CA . GLU A 1 194 ? 0.248 2.510 -16.710 1.00 40.47 194 GLU A CA 1
ATOM 1439 C C . GLU A 1 194 ? -0.757 1.928 -15.694 1.00 40.47 194 GLU A C 1
ATOM 1441 O O . GLU A 1 194 ? -1.706 1.256 -16.072 1.00 40.47 194 GLU A O 1
ATOM 1446 N N . GLY A 1 195 ? -0.524 2.127 -14.389 1.00 47.22 195 GLY A N 1
ATOM 1447 C CA . GLY A 1 195 ? -1.419 1.638 -13.324 1.00 47.22 195 GLY A CA 1
ATOM 1448 C C . GLY A 1 195 ? -1.075 0.306 -12.662 1.00 47.22 195 GLY A C 1
ATOM 1449 O O . GLY A 1 195 ? -1.739 -0.071 -11.694 1.00 47.22 195 GLY A O 1
ATOM 1450 N N . LYS A 1 196 ? -0.020 -0.388 -13.088 1.00 56.91 196 LYS A N 1
ATOM 1451 C CA . LYS A 1 196 ? 0.424 -1.628 -12.444 1.00 56.91 196 LYS A CA 1
ATOM 1452 C C . LYS A 1 196 ? 1.317 -1.323 -11.251 1.00 56.91 196 LYS A C 1
ATOM 1454 O O . LYS A 1 196 ? 2.308 -0.604 -11.345 1.00 56.91 196 LYS A O 1
ATOM 1459 N N . LEU A 1 197 ? 0.948 -1.875 -10.101 1.00 70.12 197 LEU A N 1
ATOM 1460 C CA . LEU A 1 197 ? 1.795 -1.846 -8.918 1.00 70.12 197 LEU A CA 1
ATOM 1461 C C . LEU A 1 197 ? 3.032 -2.733 -9.132 1.00 70.12 197 LEU A C 1
ATOM 1463 O O . LEU A 1 197 ? 2.962 -3.691 -9.901 1.00 70.12 197 LEU A O 1
ATOM 1467 N N . PRO A 1 198 ? 4.138 -2.505 -8.400 1.00 70.56 198 PRO A N 1
ATOM 1468 C CA . PRO A 1 198 ? 5.252 -3.455 -8.348 1.00 70.56 198 PRO A CA 1
ATOM 1469 C C . PRO A 1 198 ? 4.903 -4.745 -7.573 1.00 70.56 198 PRO A C 1
ATOM 1471 O O . PRO A 1 198 ? 5.796 -5.497 -7.192 1.00 70.56 198 PRO A O 1
ATOM 1474 N N . TYR A 1 199 ? 3.616 -4.995 -7.317 1.00 75.81 199 TYR A N 1
ATOM 1475 C CA . TYR A 1 199 ? 3.099 -6.166 -6.621 1.00 75.81 199 TYR A CA 1
ATOM 1476 C C . TYR A 1 199 ? 2.094 -6.884 -7.521 1.00 75.81 199 TYR A C 1
ATOM 1478 O O . TYR A 1 199 ? 1.404 -6.245 -8.318 1.00 75.81 199 TYR A O 1
ATOM 1486 N N . ASP A 1 200 ? 1.966 -8.197 -7.339 1.00 82.25 200 ASP A N 1
ATOM 1487 C CA . ASP A 1 200 ? 0.961 -9.029 -8.005 1.00 82.25 200 ASP A CA 1
ATOM 1488 C C . ASP A 1 200 ? -0.446 -8.769 -7.431 1.00 82.25 200 ASP A C 1
ATOM 1490 O O . ASP A 1 200 ? -1.009 -9.579 -6.696 1.00 82.25 200 ASP A O 1
ATOM 1494 N N . PHE A 1 201 ? -0.989 -7.580 -7.704 1.00 87.31 201 PHE A N 1
ATOM 1495 C CA . PHE A 1 201 ? -2.344 -7.185 -7.337 1.00 87.31 201 PHE A CA 1
ATOM 1496 C C . PHE A 1 201 ? -3.162 -6.894 -8.602 1.00 87.31 201 PHE A C 1
ATOM 1498 O O . PHE A 1 201 ? -2.704 -6.111 -9.441 1.00 87.31 201 PHE A O 1
ATOM 1505 N N . PRO A 1 202 ? -4.370 -7.468 -8.751 1.00 86.19 202 PRO A N 1
ATOM 1506 C CA . PRO A 1 202 ? -5.191 -7.229 -9.928 1.00 86.19 202 PRO A CA 1
ATOM 1507 C C . PRO A 1 202 ? -5.529 -5.746 -10.097 1.00 86.19 202 PRO A C 1
ATOM 1509 O O . PRO A 1 202 ? -5.822 -5.047 -9.122 1.00 86.19 202 PRO A O 1
ATOM 1512 N N . ALA A 1 203 ? -5.548 -5.280 -11.347 1.00 83.12 203 ALA A N 1
ATOM 1513 C CA . ALA A 1 203 ? -6.122 -3.980 -11.667 1.00 83.12 203 ALA A CA 1
ATOM 1514 C C . ALA A 1 203 ? -7.598 -3.937 -11.235 1.00 83.12 203 ALA A C 1
ATOM 1516 O O . ALA A 1 203 ? -8.290 -4.959 -11.212 1.00 83.12 203 ALA A O 1
ATOM 1517 N N . MET A 1 204 ? -8.075 -2.754 -10.861 1.00 88.38 204 MET A N 1
ATOM 1518 C CA . MET A 1 204 ? -9.444 -2.559 -10.392 1.00 88.38 204 MET A CA 1
ATOM 1519 C C . MET A 1 204 ? -9.946 -1.169 -10.759 1.00 88.38 204 MET A C 1
ATOM 1521 O O . MET A 1 204 ? -9.157 -0.238 -10.893 1.00 88.38 204 MET A O 1
ATOM 1525 N N . GLU A 1 205 ? -11.260 -1.018 -10.865 1.00 89.56 205 GLU A N 1
ATOM 1526 C CA . GLU A 1 205 ? -11.900 0.289 -10.985 1.00 89.56 205 GLU A CA 1
ATOM 1527 C C . GLU A 1 205 ? -12.120 0.914 -9.600 1.00 89.56 205 GLU A C 1
ATOM 1529 O O . GLU A 1 205 ? -12.296 0.213 -8.598 1.00 89.56 205 GLU A O 1
ATOM 1534 N N . VAL A 1 206 ? -12.147 2.246 -9.539 1.00 93.94 206 VAL A N 1
ATOM 1535 C CA . VAL A 1 206 ? -12.574 2.977 -8.338 1.00 93.94 206 VAL A CA 1
ATOM 1536 C C . VAL A 1 206 ? -14.086 3.178 -8.348 1.00 93.94 206 VAL A C 1
ATOM 1538 O O . VAL A 1 206 ? -14.680 3.462 -9.385 1.00 93.94 206 VAL A O 1
ATOM 1541 N N . SER A 1 207 ? -14.724 3.077 -7.181 1.00 93.88 207 SER A N 1
ATOM 1542 C CA . SER A 1 207 ? -16.162 3.354 -7.046 1.00 93.88 207 SER A CA 1
ATOM 1543 C C . SER A 1 207 ? -16.477 4.846 -6.879 1.00 93.88 207 SER A C 1
ATOM 1545 O O . SER A 1 207 ? -17.622 5.260 -7.080 1.00 93.88 207 SER A O 1
ATOM 1547 N N . ALA A 1 208 ? -15.476 5.654 -6.521 1.00 95.75 208 ALA A N 1
ATOM 1548 C CA . ALA A 1 208 ? -15.581 7.105 -6.434 1.00 95.75 208 ALA A CA 1
ATOM 1549 C C . ALA A 1 208 ? -15.803 7.757 -7.810 1.00 95.75 208 ALA A C 1
ATOM 1551 O O . ALA A 1 208 ? -15.286 7.318 -8.839 1.00 95.75 208 ALA A O 1
ATOM 1552 N N . LYS A 1 209 ? -16.559 8.854 -7.817 1.00 94.62 209 LYS A N 1
ATOM 1553 C CA . LYS A 1 209 ? -16.870 9.657 -9.005 1.00 94.62 209 LYS A CA 1
ATOM 1554 C C . LYS A 1 209 ? -16.034 10.940 -9.032 1.00 94.62 209 LYS A C 1
ATOM 1556 O O . LYS A 1 209 ? -15.623 11.426 -7.977 1.00 94.62 209 LYS A O 1
ATOM 1561 N N . PRO A 1 210 ? -15.804 11.544 -10.212 1.00 95.75 210 PRO A N 1
ATOM 1562 C CA . PRO A 1 210 ? -15.190 12.865 -10.302 1.00 95.75 210 PRO A CA 1
ATOM 1563 C C . PRO A 1 210 ? -15.827 13.879 -9.338 1.00 95.75 210 PRO A C 1
ATOM 1565 O O . PRO A 1 210 ? -17.047 14.051 -9.300 1.00 95.75 210 PRO A O 1
ATOM 1568 N N . GLY A 1 211 ? -14.990 14.551 -8.553 1.00 95.19 211 GLY A N 1
ATOM 1569 C CA . GLY A 1 211 ? -15.381 15.476 -7.493 1.00 95.19 211 GLY A CA 1
ATOM 1570 C C . GLY A 1 211 ? -15.649 14.831 -6.131 1.00 95.19 211 GLY A C 1
ATOM 1571 O O . GLY A 1 211 ? -16.044 15.550 -5.210 1.00 95.19 211 GLY A O 1
ATOM 1572 N N . ASP A 1 212 ? -15.490 13.518 -5.982 1.00 97.38 212 ASP A N 1
ATOM 1573 C CA . ASP A 1 212 ? -15.470 12.849 -4.678 1.00 97.38 212 ASP A CA 1
ATOM 1574 C C . ASP A 1 212 ? -14.111 13.033 -3.994 1.00 97.38 212 ASP A C 1
ATOM 1576 O O . ASP A 1 212 ? -13.095 13.294 -4.645 1.00 97.38 212 ASP A O 1
ATOM 1580 N N . ILE A 1 213 ? -14.107 12.900 -2.668 1.00 97.69 213 ILE A N 1
ATOM 1581 C CA . ILE A 1 213 ? -12.878 12.804 -1.886 1.00 97.69 213 ILE A CA 1
ATOM 1582 C C . ILE A 1 213 ? -12.473 11.331 -1.816 1.00 97.69 213 ILE A C 1
ATOM 1584 O O . ILE A 1 213 ? -13.300 10.451 -1.573 1.00 97.69 213 ILE A O 1
ATOM 1588 N N . VAL A 1 214 ? -11.192 11.066 -2.033 1.00 98.19 214 VAL A N 1
ATOM 1589 C CA . VAL A 1 214 ? -10.577 9.739 -1.929 1.00 98.19 214 VAL A CA 1
ATOM 1590 C C . VAL A 1 214 ? -9.353 9.815 -1.027 1.00 98.19 214 VAL A C 1
ATOM 1592 O O . VAL A 1 214 ? -8.788 10.893 -0.858 1.00 98.19 214 VAL A O 1
ATOM 1595 N N . LEU A 1 215 ? -8.925 8.688 -0.458 1.00 98.06 215 LEU A N 1
ATOM 1596 C CA . LEU A 1 215 ? -7.618 8.592 0.196 1.00 98.06 215 LEU A CA 1
ATOM 1597 C C . LEU A 1 215 ? -6.624 7.938 -0.755 1.00 98.06 215 LEU A C 1
ATOM 1599 O O . LEU A 1 215 ? -6.893 6.850 -1.265 1.00 98.06 215 LEU A O 1
ATOM 1603 N N . CYS A 1 216 ? -5.476 8.572 -0.972 1.00 96.44 216 CYS A N 1
ATOM 1604 C CA . CYS A 1 216 ? -4.393 7.986 -1.754 1.00 96.44 216 CYS A CA 1
ATOM 1605 C C . CYS A 1 216 ? -3.017 8.526 -1.333 1.00 96.44 216 CYS A C 1
ATOM 1607 O O . CYS A 1 216 ? -2.937 9.543 -0.631 1.00 96.44 216 CYS A O 1
ATOM 1609 N N . PRO A 1 217 ? -1.922 7.875 -1.758 1.00 94.69 217 PRO A N 1
ATOM 1610 C CA . PRO A 1 217 ? -0.580 8.376 -1.509 1.00 94.69 217 PRO A CA 1
ATOM 1611 C C . PRO A 1 217 ? -0.245 9.631 -2.305 1.00 94.69 217 PRO A C 1
ATOM 1613 O O . PRO A 1 217 ? -0.896 9.968 -3.299 1.00 94.69 217 PRO A O 1
ATOM 1616 N N . SER A 1 218 ? 0.810 10.320 -1.872 1.00 93.00 218 SER A N 1
ATOM 1617 C CA . SER A 1 218 ? 1.336 11.470 -2.606 1.00 93.00 218 SER A CA 1
ATOM 1618 C C . SER A 1 218 ? 1.964 11.050 -3.940 1.00 93.00 218 SER A C 1
ATOM 1620 O O . SER A 1 218 ? 2.510 9.953 -4.066 1.00 93.00 218 SER A O 1
ATOM 1622 N N . GLU A 1 219 ? 1.984 11.961 -4.919 1.00 91.12 219 GLU A N 1
ATOM 1623 C CA . GLU A 1 219 ? 2.700 11.762 -6.190 1.00 91.12 219 GLU A CA 1
ATOM 1624 C C . GLU A 1 219 ? 4.151 11.307 -5.960 1.00 91.12 219 GLU A C 1
ATOM 1626 O O . GLU A 1 219 ? 4.676 10.446 -6.665 1.00 91.12 219 GLU A O 1
ATOM 1631 N N . LYS A 1 220 ? 4.810 11.873 -4.941 1.00 88.06 220 LYS A N 1
ATOM 1632 C CA . LYS A 1 220 ? 6.185 11.521 -4.596 1.00 88.06 220 LYS A CA 1
ATOM 1633 C C . LYS A 1 220 ? 6.297 10.064 -4.143 1.00 88.06 220 LYS A C 1
ATOM 1635 O O . LYS A 1 220 ? 7.207 9.378 -4.587 1.00 88.06 220 LYS A O 1
ATOM 1640 N N . GLU A 1 221 ? 5.412 9.597 -3.266 1.00 88.62 221 GLU A N 1
ATOM 1641 C CA . GLU A 1 221 ? 5.430 8.207 -2.791 1.00 88.62 221 GLU A CA 1
ATOM 1642 C C . GLU A 1 221 ? 5.109 7.219 -3.909 1.00 88.62 221 GLU A C 1
ATOM 1644 O O . GLU A 1 221 ? 5.775 6.194 -4.009 1.00 88.62 221 GLU A O 1
ATOM 1649 N N . ILE A 1 222 ? 4.156 7.551 -4.783 1.00 87.38 222 ILE A N 1
ATOM 1650 C CA . ILE A 1 222 ? 3.839 6.739 -5.966 1.00 87.38 222 ILE A CA 1
ATOM 1651 C C . ILE A 1 222 ? 5.070 6.645 -6.868 1.00 87.38 222 ILE A C 1
ATOM 1653 O O . ILE A 1 222 ? 5.494 5.551 -7.230 1.00 87.38 222 ILE A O 1
ATOM 1657 N N . ASN A 1 223 ? 5.698 7.781 -7.171 1.00 82.75 223 ASN A N 1
ATOM 1658 C CA . ASN A 1 223 ? 6.913 7.815 -7.975 1.00 82.75 223 ASN A CA 1
ATOM 1659 C C . ASN A 1 223 ? 8.071 7.058 -7.313 1.00 82.75 223 ASN A C 1
ATOM 1661 O O . ASN A 1 223 ? 8.776 6.329 -8.000 1.00 82.75 223 ASN A O 1
ATOM 1665 N N . ASP A 1 224 ? 8.287 7.209 -6.006 1.00 80.50 224 ASP A N 1
ATOM 1666 C CA . ASP A 1 224 ? 9.337 6.488 -5.277 1.00 80.50 224 ASP A CA 1
ATOM 1667 C C . ASP A 1 224 ? 9.090 4.966 -5.310 1.00 80.50 224 ASP A C 1
ATOM 1669 O O . ASP A 1 224 ? 10.027 4.197 -5.548 1.00 80.50 224 ASP A O 1
ATOM 1673 N N . MET A 1 225 ? 7.839 4.539 -5.109 1.00 80.88 225 MET A N 1
ATOM 1674 C CA . MET A 1 225 ? 7.416 3.138 -5.165 1.00 80.88 225 MET A CA 1
ATOM 1675 C C . MET A 1 225 ? 7.680 2.547 -6.553 1.00 80.88 225 MET A C 1
ATOM 1677 O O . MET A 1 225 ? 8.336 1.511 -6.662 1.00 80.88 225 MET A O 1
ATOM 1681 N N . LEU A 1 226 ? 7.237 3.236 -7.609 1.00 75.25 226 LEU A N 1
ATOM 1682 C CA . LEU A 1 226 ? 7.384 2.784 -8.995 1.00 75.25 226 LEU A CA 1
ATOM 1683 C C . LEU A 1 226 ? 8.840 2.832 -9.491 1.00 75.25 226 LEU A C 1
ATOM 1685 O O . LEU A 1 226 ? 9.248 1.971 -10.264 1.00 75.25 226 LEU A O 1
ATOM 1689 N N . LYS A 1 227 ? 9.641 3.818 -9.057 1.00 66.06 227 LYS A N 1
ATOM 1690 C CA . LYS A 1 227 ? 11.015 4.030 -9.559 1.00 66.06 227 LYS A CA 1
ATOM 1691 C C . LYS A 1 227 ? 12.075 3.230 -8.821 1.00 66.06 227 LYS A C 1
ATOM 1693 O O . LYS A 1 227 ? 13.097 2.897 -9.414 1.00 66.06 227 LYS A O 1
ATOM 1698 N N . MET A 1 228 ? 11.906 3.006 -7.518 1.00 52.62 228 MET A N 1
ATOM 1699 C CA . MET A 1 228 ? 13.003 2.514 -6.680 1.00 52.62 228 MET A CA 1
ATOM 1700 C C . MET A 1 228 ? 12.784 1.106 -6.139 1.00 52.62 228 MET A C 1
ATOM 1702 O O . MET A 1 228 ? 13.745 0.559 -5.603 1.00 52.62 228 MET A O 1
ATOM 1706 N N . GLY A 1 229 ? 11.563 0.552 -6.189 1.00 55.66 229 GLY A N 1
ATOM 1707 C CA . GLY A 1 229 ? 11.223 -0.720 -5.527 1.00 55.66 229 GLY A CA 1
ATOM 1708 C C . GLY A 1 229 ? 11.572 -0.748 -4.028 1.00 55.66 229 GLY A C 1
ATOM 1709 O O . GLY A 1 229 ? 11.716 -1.812 -3.440 1.00 55.66 229 GLY A O 1
ATOM 1710 N N . LYS A 1 230 ? 11.804 0.428 -3.421 1.00 50.72 230 LYS A N 1
ATOM 1711 C CA . LYS A 1 230 ? 12.483 0.593 -2.119 1.00 50.72 230 LYS A CA 1
ATOM 1712 C C . LYS A 1 230 ? 11.667 1.368 -1.093 1.00 50.72 230 LYS A C 1
ATOM 1714 O O . LYS A 1 230 ? 12.073 1.428 0.065 1.00 50.72 230 LYS A O 1
ATOM 1719 N N . LYS A 1 231 ? 10.569 2.013 -1.497 1.00 62.06 231 LYS A N 1
ATOM 1720 C CA . LYS A 1 231 ? 9.699 2.763 -0.588 1.00 62.06 231 LYS A CA 1
ATOM 1721 C C . LYS A 1 231 ? 8.249 2.531 -0.952 1.00 62.06 231 LYS A C 1
ATOM 1723 O O . LYS A 1 231 ? 7.775 3.009 -1.974 1.00 62.06 231 LYS A O 1
ATOM 1728 N N . ASN A 1 232 ? 7.577 1.801 -0.083 1.00 74.00 232 ASN A N 1
ATOM 1729 C CA . ASN A 1 232 ? 6.143 1.622 -0.141 1.00 74.00 232 ASN A CA 1
ATOM 1730 C C . ASN A 1 232 ? 5.454 2.923 0.312 1.00 74.00 232 ASN A C 1
ATOM 1732 O O . ASN A 1 232 ? 6.006 3.629 1.166 1.00 74.00 232 ASN A O 1
ATOM 1736 N N . PRO A 1 233 ? 4.289 3.274 -0.255 1.00 82.56 233 PRO A N 1
ATOM 1737 C CA . PRO A 1 233 ? 3.536 4.431 0.201 1.00 82.56 233 PRO A CA 1
ATOM 1738 C C . PRO A 1 233 ? 3.112 4.228 1.658 1.00 82.56 233 PRO A C 1
ATOM 1740 O O . PRO A 1 233 ? 2.595 3.173 2.021 1.00 82.56 233 PRO A O 1
ATOM 1743 N N . ARG A 1 234 ? 3.354 5.240 2.495 1.00 81.25 234 ARG A N 1
ATOM 1744 C CA . ARG A 1 234 ? 3.069 5.198 3.941 1.00 81.25 234 ARG A CA 1
ATOM 1745 C C . ARG A 1 234 ? 1.913 6.096 4.323 1.00 81.25 234 ARG A C 1
ATOM 1747 O O . ARG A 1 234 ? 1.257 5.852 5.332 1.00 81.25 234 ARG A O 1
ATOM 1754 N N . SER A 1 235 ? 1.707 7.142 3.535 1.00 88.38 235 SER A N 1
ATOM 1755 C CA . SER A 1 235 ? 0.671 8.135 3.741 1.00 88.38 235 SER A CA 1
ATOM 1756 C C . SER A 1 235 ? -0.467 7.883 2.752 1.00 88.38 235 SER A C 1
ATOM 1758 O O . SER A 1 235 ? -0.228 7.666 1.571 1.00 88.38 235 SER A O 1
ATOM 1760 N N . PHE A 1 236 ? -1.704 7.908 3.235 1.00 94.56 236 PHE A N 1
ATOM 1761 C CA . PHE A 1 236 ? -2.933 7.899 2.451 1.00 94.56 236 PHE A CA 1
ATOM 1762 C C . PHE A 1 236 ? -3.769 9.086 2.919 1.00 94.56 236 PHE A C 1
ATOM 1764 O O . PHE A 1 236 ? -4.433 9.020 3.955 1.00 94.56 236 PHE A O 1
ATOM 1771 N N . ARG A 1 237 ? -3.714 10.184 2.167 1.00 95.56 237 ARG A N 1
ATOM 1772 C CA . ARG A 1 237 ? -4.359 11.452 2.528 1.00 95.56 237 ARG A CA 1
ATOM 1773 C C . ARG A 1 237 ? -5.496 11.779 1.581 1.00 95.56 237 ARG A C 1
ATOM 1775 O O . ARG A 1 237 ? -5.580 11.231 0.485 1.00 95.56 237 ARG A O 1
ATOM 1782 N N . ASP A 1 238 ? -6.362 12.676 2.023 1.00 96.62 238 ASP A N 1
ATOM 1783 C CA . ASP A 1 238 ? -7.538 13.100 1.287 1.00 96.62 238 ASP A CA 1
ATOM 1784 C C . ASP A 1 238 ? -7.178 13.918 0.054 1.00 96.62 238 ASP A C 1
ATOM 1786 O O . ASP A 1 238 ? -6.439 14.894 0.126 1.00 96.62 238 ASP A O 1
ATOM 1790 N N . ARG A 1 239 ? -7.686 13.502 -1.099 1.00 97.25 239 ARG A N 1
ATOM 1791 C CA . ARG A 1 239 ? -7.487 14.158 -2.391 1.00 97.25 239 ARG A CA 1
ATOM 1792 C C . ARG A 1 239 ? -8.804 14.210 -3.133 1.00 97.25 239 ARG A C 1
ATOM 1794 O O . ARG A 1 239 ? -9.685 13.376 -2.915 1.00 97.25 239 ARG A O 1
ATOM 1801 N N . LYS A 1 240 ? -8.946 15.178 -4.032 1.00 98.06 240 LYS A N 1
ATOM 1802 C CA . LYS A 1 240 ? -10.131 15.260 -4.885 1.00 98.06 240 LYS A CA 1
ATOM 1803 C C . LYS A 1 240 ? -9.921 14.397 -6.122 1.00 98.06 240 LYS A C 1
ATOM 1805 O O . LYS A 1 240 ? -8.959 14.598 -6.854 1.00 98.06 240 LYS A O 1
ATOM 1810 N N . LEU A 1 241 ? -10.837 13.476 -6.399 1.00 97.75 241 LEU A N 1
ATOM 1811 C CA . LEU A 1 241 ? -10.822 12.723 -7.649 1.00 97.75 241 LEU A CA 1
ATOM 1812 C C . LEU A 1 241 ? -11.199 13.653 -8.811 1.00 97.75 241 LEU A C 1
ATOM 1814 O O . LEU A 1 241 ? -12.257 14.280 -8.790 1.00 97.75 241 LEU A O 1
ATOM 1818 N N . VAL A 1 242 ? -10.358 13.744 -9.837 1.00 95.31 242 VAL A N 1
ATOM 1819 C CA . VAL A 1 242 ? -10.616 14.556 -11.039 1.00 95.31 242 VAL A CA 1
ATOM 1820 C C . VAL A 1 242 ? -11.203 13.695 -12.146 1.00 95.31 242 VAL A C 1
ATOM 1822 O O . VAL A 1 242 ? -12.167 14.092 -12.801 1.00 95.31 242 VAL A O 1
ATOM 1825 N N . LYS A 1 243 ? -10.638 12.505 -12.344 1.00 91.31 243 LYS A N 1
ATOM 1826 C CA . LYS A 1 243 ? -11.032 11.578 -13.402 1.00 91.31 243 LYS A CA 1
ATOM 1827 C C . LYS A 1 243 ? -10.852 10.148 -12.913 1.00 91.31 243 LYS A C 1
ATOM 1829 O O . LYS A 1 243 ? -9.771 9.800 -12.455 1.00 91.31 243 LYS A O 1
ATOM 1834 N N . ALA A 1 244 ? -11.896 9.337 -13.054 1.00 90.56 244 ALA A N 1
ATOM 1835 C CA . ALA A 1 244 ? -11.806 7.894 -12.881 1.00 90.56 244 ALA A CA 1
ATOM 1836 C C . ALA A 1 244 ? -11.419 7.251 -14.220 1.00 90.56 244 ALA A C 1
ATOM 1838 O O . ALA A 1 244 ? -12.054 7.531 -15.243 1.00 90.56 244 ALA A O 1
ATOM 1839 N N . GLY A 1 245 ? -10.375 6.429 -14.223 1.00 84.31 245 GLY A N 1
ATOM 1840 C CA . GLY A 1 245 ? -10.009 5.570 -15.348 1.00 84.31 245 GLY A CA 1
ATOM 1841 C C . GLY A 1 245 ? -10.089 4.087 -14.969 1.00 84.31 245 GLY A C 1
ATOM 1842 O O . GLY A 1 245 ? -10.365 3.765 -13.811 1.00 84.31 245 GLY A O 1
ATOM 1843 N N . PRO A 1 246 ? -9.875 3.178 -15.935 1.00 79.81 246 PRO A N 1
ATOM 1844 C CA . PRO A 1 246 ? -10.035 1.739 -15.719 1.00 79.81 246 PRO A CA 1
ATOM 1845 C C . PRO A 1 246 ? -8.971 1.142 -14.783 1.00 79.81 246 PRO A C 1
ATOM 1847 O O . PRO A 1 246 ? -9.294 0.291 -13.963 1.00 79.81 246 PRO A O 1
ATOM 1850 N N . GLU A 1 247 ? -7.721 1.615 -14.858 1.00 82.00 247 GLU A N 1
ATOM 1851 C CA . GLU A 1 247 ? -6.600 1.113 -14.036 1.00 82.00 247 GLU A CA 1
ATOM 1852 C C . GLU A 1 247 ? -5.922 2.219 -13.213 1.00 82.00 247 GLU A C 1
ATOM 1854 O O . GLU A 1 247 ? -5.423 1.976 -12.112 1.00 82.00 247 GLU A O 1
ATOM 1859 N N . THR A 1 248 ? -5.949 3.453 -13.717 1.00 87.94 248 THR A N 1
ATOM 1860 C CA . THR A 1 248 ? -5.451 4.656 -13.048 1.00 87.94 248 THR A CA 1
ATOM 1861 C C . THR A 1 248 ? -6.532 5.717 -12.956 1.00 87.94 248 THR A C 1
ATOM 1863 O O . THR A 1 248 ? -7.429 5.798 -13.797 1.00 87.94 248 THR A O 1
ATOM 1866 N N . SER A 1 249 ? -6.421 6.569 -11.944 1.00 91.75 249 SER A N 1
ATOM 1867 C CA . SER A 1 249 ? -7.280 7.731 -11.765 1.00 91.75 249 SER A CA 1
ATOM 1868 C C . SER A 1 249 ? -6.463 8.981 -11.483 1.00 91.75 249 SER A C 1
ATOM 1870 O O . SER A 1 249 ? -5.461 8.930 -10.775 1.00 91.75 249 SER A O 1
ATOM 1872 N N . THR A 1 250 ? -6.928 10.117 -11.993 1.00 92.88 250 THR A N 1
ATOM 1873 C CA . THR A 1 250 ? -6.295 11.418 -11.767 1.00 92.88 250 THR A CA 1
ATOM 1874 C C . THR A 1 250 ? -6.874 12.059 -10.513 1.00 92.88 250 THR A C 1
ATOM 1876 O O . THR A 1 250 ? -8.098 12.189 -10.390 1.00 92.88 250 THR A O 1
ATOM 1879 N N . VAL A 1 251 ? -6.010 12.511 -9.608 1.00 97.38 251 VAL A N 1
ATOM 1880 C CA . VAL A 1 251 ? -6.384 13.239 -8.385 1.00 97.38 251 VAL A CA 1
ATOM 1881 C C . VAL A 1 251 ? -5.841 14.668 -8.400 1.00 97.38 251 VAL A C 1
ATOM 1883 O O . VAL A 1 251 ? -4.924 14.969 -9.159 1.00 97.38 251 VAL A O 1
ATOM 1886 N N . ASP A 1 252 ? -6.421 15.540 -7.577 1.00 95.69 252 ASP A N 1
ATOM 1887 C CA . ASP A 1 252 ? -6.016 16.931 -7.343 1.00 95.69 252 ASP A CA 1
ATOM 1888 C C . ASP A 1 252 ? -5.701 17.147 -5.854 1.00 95.69 252 ASP A C 1
ATOM 1890 O O . ASP A 1 252 ? -6.469 16.733 -4.974 1.00 95.69 252 ASP A O 1
ATOM 1894 N N . ASP A 1 253 ? -4.566 17.799 -5.604 1.00 93.88 253 ASP A N 1
ATOM 1895 C CA . ASP A 1 253 ? -4.136 18.353 -4.321 1.00 93.88 253 ASP A CA 1
ATOM 1896 C C . ASP A 1 253 ? -3.782 19.825 -4.513 1.00 93.88 253 ASP A C 1
ATOM 1898 O O . ASP A 1 253 ? -2.740 20.157 -5.084 1.00 93.88 253 ASP A O 1
ATOM 1902 N N . GLU A 1 254 ? -4.670 20.713 -4.073 1.00 92.19 254 GLU A N 1
ATOM 1903 C CA . GLU A 1 254 ? -4.463 22.165 -4.125 1.00 92.19 254 GLU A CA 1
ATOM 1904 C C . GLU A 1 254 ? -4.073 22.685 -5.530 1.00 92.19 254 GLU A C 1
ATOM 1906 O O . GLU A 1 254 ? -3.244 23.585 -5.682 1.00 92.19 254 GLU A O 1
ATOM 1911 N N . GLY A 1 255 ? -4.686 22.126 -6.581 1.00 90.12 255 GLY A N 1
ATOM 1912 C CA . GLY A 1 255 ? -4.477 22.508 -7.982 1.00 90.12 255 GLY A CA 1
ATOM 1913 C C . GLY A 1 255 ? -3.341 21.762 -8.683 1.00 90.12 255 GLY A C 1
ATOM 1914 O O . GLY A 1 255 ? -3.134 21.949 -9.886 1.00 90.12 255 GLY A O 1
ATOM 1915 N N . LYS A 1 256 ? -2.611 20.898 -7.970 1.00 93.38 256 LYS A N 1
ATOM 1916 C CA . LYS A 1 256 ? -1.649 19.973 -8.569 1.00 93.38 256 LYS A CA 1
ATOM 1917 C C . LYS A 1 256 ? -2.328 18.641 -8.856 1.00 93.38 256 LYS A C 1
ATOM 1919 O O . LYS A 1 256 ? -2.912 18.048 -7.957 1.00 93.38 256 LYS A O 1
ATOM 1924 N N . THR A 1 257 ? -2.194 18.148 -10.086 1.00 93.31 257 THR A N 1
ATOM 1925 C CA . THR A 1 257 ? -2.780 16.868 -10.501 1.00 93.31 257 THR A CA 1
ATOM 1926 C C . THR A 1 257 ? -1.724 15.824 -10.835 1.00 93.31 257 THR A C 1
ATOM 1928 O O . THR A 1 257 ? -0.632 16.166 -11.288 1.00 93.31 257 THR A O 1
ATOM 1931 N N . TRP A 1 258 ? -2.045 14.557 -10.577 1.00 92.50 258 TRP A N 1
ATOM 1932 C CA . TRP A 1 258 ? -1.250 13.394 -10.977 1.00 92.50 258 TRP A CA 1
ATOM 1933 C C . TRP A 1 258 ? -2.128 12.142 -11.042 1.00 92.50 258 TRP A C 1
ATOM 1935 O O . TRP A 1 258 ? -3.232 12.120 -10.490 1.00 92.50 258 TRP A O 1
ATOM 1945 N N . ASP A 1 259 ? -1.615 11.098 -11.690 1.00 90.12 259 ASP A N 1
ATOM 1946 C CA . ASP A 1 259 ? -2.293 9.810 -11.803 1.00 90.12 259 ASP A CA 1
ATOM 1947 C C . ASP A 1 259 ? -1.873 8.840 -10.695 1.00 90.12 259 ASP A C 1
ATOM 1949 O O . ASP A 1 259 ? -0.709 8.761 -10.295 1.00 90.12 259 ASP A O 1
ATOM 1953 N N . VAL A 1 260 ? -2.848 8.079 -10.205 1.00 93.19 260 VAL A N 1
ATOM 1954 C CA . VAL A 1 260 ? -2.704 7.101 -9.128 1.00 93.19 260 VAL A CA 1
ATOM 1955 C C . VAL A 1 260 ? -3.229 5.753 -9.613 1.00 93.19 260 VAL A C 1
ATOM 1957 O O . VAL A 1 260 ? -4.337 5.708 -10.151 1.00 93.19 260 VAL A O 1
ATOM 1960 N N . PRO A 1 261 ? -2.500 4.643 -9.399 1.00 92.81 261 PRO A N 1
ATOM 1961 C CA . PRO A 1 261 ? -3.061 3.305 -9.556 1.00 92.81 261 PRO A CA 1
ATOM 1962 C C . PRO A 1 261 ? -4.336 3.152 -8.723 1.00 92.81 261 PRO A C 1
ATOM 1964 O O . PRO A 1 261 ? -4.320 3.403 -7.517 1.00 92.81 261 PRO A O 1
ATOM 1967 N N . ASN A 1 262 ? -5.433 2.710 -9.333 1.00 94.88 262 ASN A N 1
ATOM 1968 C CA . ASN A 1 262 ? -6.729 2.579 -8.658 1.00 94.88 262 ASN A CA 1
ATOM 1969 C C . ASN A 1 262 ? -6.670 1.668 -7.420 1.00 94.88 262 ASN A C 1
ATOM 1971 O O . ASN A 1 262 ? -7.379 1.893 -6.444 1.00 94.88 262 ASN A O 1
ATOM 1975 N N . SER A 1 263 ? -5.770 0.686 -7.423 1.00 93.62 263 SER A N 1
ATOM 1976 C CA . SER A 1 263 ? -5.475 -0.191 -6.286 1.00 93.62 263 SER A CA 1
ATOM 1977 C C . SER A 1 263 ? -4.972 0.547 -5.037 1.00 93.62 263 SER A C 1
ATOM 1979 O O . SER A 1 263 ? -5.144 0.041 -3.929 1.00 93.62 263 SER A O 1
ATOM 1981 N N . LEU A 1 264 ? -4.418 1.755 -5.179 1.00 94.88 264 LEU A N 1
ATOM 1982 C CA . LEU A 1 264 ? -4.005 2.639 -4.079 1.00 94.88 264 LEU A CA 1
ATOM 1983 C C . LEU A 1 264 ? -5.016 3.755 -3.783 1.00 94.88 264 LEU A C 1
ATOM 1985 O O . LEU A 1 264 ? -4.755 4.606 -2.932 1.00 94.88 264 LEU A O 1
ATOM 1989 N N . VAL A 1 265 ? -6.157 3.775 -4.470 1.00 97.12 265 VAL A N 1
ATOM 1990 C CA . VAL A 1 265 ? -7.226 4.744 -4.232 1.00 97.12 265 VAL A CA 1
ATOM 1991 C C . VAL A 1 265 ? -8.291 4.102 -3.351 1.00 97.12 265 VAL A C 1
ATOM 1993 O O . VAL A 1 265 ? -8.909 3.099 -3.707 1.00 97.12 265 VAL A O 1
ATOM 1996 N N . ILE A 1 266 ? -8.546 4.709 -2.196 1.00 98.00 266 ILE A N 1
ATOM 1997 C CA . ILE A 1 266 ? -9.614 4.302 -1.285 1.00 98.00 266 ILE A CA 1
ATOM 1998 C C . ILE A 1 266 ? -10.777 5.274 -1.449 1.00 98.00 266 ILE A C 1
ATOM 2000 O O . ILE A 1 266 ? -10.678 6.461 -1.131 1.00 98.00 266 ILE A O 1
ATOM 2004 N N . SER A 1 267 ? -11.897 4.756 -1.944 1.00 97.44 267 SER A N 1
ATOM 2005 C CA . SER A 1 267 ? -13.107 5.545 -2.180 1.00 97.44 267 SER A CA 1
ATOM 2006 C C . SER A 1 267 ? -13.862 5.814 -0.874 1.00 97.44 267 SER A C 1
ATOM 2008 O O . SER A 1 267 ? -14.103 4.886 -0.098 1.00 97.44 267 SER A O 1
ATOM 2010 N N . LEU A 1 268 ? -14.272 7.067 -0.647 1.00 97.69 268 LEU A N 1
ATOM 2011 C CA . LEU A 1 268 ? -15.115 7.476 0.482 1.00 97.69 268 LEU A CA 1
ATOM 2012 C C . LEU A 1 268 ? -16.521 7.838 -0.041 1.00 97.69 268 LEU A C 1
ATOM 2014 O O . LEU A 1 268 ? -16.686 8.885 -0.669 1.00 97.69 268 LEU A O 1
ATOM 2018 N N . PRO A 1 269 ? -17.544 6.983 0.157 1.00 94.81 269 PRO A N 1
ATOM 2019 C CA . PRO A 1 269 ? -18.866 7.209 -0.425 1.00 94.81 269 PRO A CA 1
ATOM 2020 C C . PRO A 1 269 ? -19.535 8.481 0.112 1.00 94.81 269 PRO A C 1
ATOM 2022 O O . PRO A 1 269 ? -19.650 8.676 1.322 1.00 94.81 269 PRO A O 1
ATOM 2025 N N . LYS A 1 270 ? -20.041 9.336 -0.786 1.00 93.69 270 LYS A N 1
ATOM 2026 C CA . LYS A 1 270 ? -20.761 10.576 -0.422 1.00 93.69 270 LYS A CA 1
ATOM 2027 C C . LYS A 1 270 ? -22.038 10.343 0.380 1.00 93.69 270 LYS A C 1
ATOM 2029 O O . LYS A 1 270 ? -22.451 11.215 1.140 1.00 93.69 270 LYS A O 1
ATOM 2034 N N . ASP A 1 271 ? -22.664 9.192 0.192 1.00 95.38 271 ASP A N 1
ATOM 2035 C CA . ASP A 1 271 ? -23.916 8.782 0.818 1.00 95.38 271 ASP A CA 1
ATOM 2036 C C . ASP A 1 271 ? -23.718 7.850 2.023 1.00 95.38 271 ASP A C 1
ATOM 2038 O O . ASP A 1 271 ? -24.702 7.324 2.552 1.00 95.38 271 ASP A O 1
ATOM 2042 N N . ALA A 1 272 ? -22.473 7.669 2.486 1.00 97.12 272 ALA A N 1
ATOM 2043 C CA . ALA A 1 272 ? -22.178 6.892 3.682 1.00 97.12 272 ALA A CA 1
ATOM 2044 C C . ALA A 1 272 ? -22.959 7.426 4.895 1.00 97.12 272 ALA A C 1
ATOM 2046 O O . ALA A 1 272 ? -23.057 8.633 5.132 1.00 97.12 272 ALA A O 1
ATOM 2047 N N . LYS A 1 273 ? -23.515 6.500 5.679 1.00 98.25 273 LYS A N 1
ATOM 2048 C CA . LYS A 1 273 ? -24.213 6.787 6.934 1.00 98.25 273 LYS A CA 1
ATOM 2049 C C . LYS A 1 273 ? -23.718 5.837 8.005 1.00 98.25 273 LYS A C 1
ATOM 2051 O O . LYS A 1 273 ? -23.710 4.632 7.769 1.00 98.25 273 LYS A O 1
ATOM 2056 N N . ALA A 1 274 ? -23.364 6.370 9.165 1.00 98.31 274 ALA A N 1
ATOM 2057 C CA . ALA A 1 274 ? -22.895 5.577 10.291 1.00 98.31 274 ALA A CA 1
ATOM 2058 C C . ALA A 1 274 ? -23.863 5.645 11.477 1.00 98.31 274 ALA A C 1
ATOM 2060 O O . ALA A 1 274 ? -24.645 6.588 11.623 1.00 98.31 274 ALA A O 1
ATOM 2061 N N . LYS A 1 275 ? -23.806 4.633 12.333 1.00 98.31 275 LYS A N 1
ATOM 2062 C CA . LYS A 1 275 ? -24.530 4.539 13.600 1.00 98.31 275 LYS A CA 1
ATOM 2063 C C . LYS A 1 275 ? -23.565 4.750 14.756 1.00 98.31 275 LYS A C 1
ATOM 2065 O O . LYS A 1 275 ? -22.359 4.570 14.630 1.00 98.31 275 LYS A O 1
ATOM 2070 N N . ASN A 1 276 ? -24.116 5.117 15.909 1.00 97.94 276 ASN A N 1
ATOM 2071 C CA . ASN A 1 276 ? -23.329 5.204 17.129 1.00 97.94 276 ASN A CA 1
ATOM 2072 C C . ASN A 1 276 ? -22.692 3.846 17.453 1.00 97.94 276 ASN A C 1
ATOM 2074 O O . ASN A 1 276 ? -23.404 2.845 17.525 1.00 97.94 276 ASN A O 1
ATOM 2078 N N . GLY A 1 277 ? -21.380 3.839 17.679 1.00 96.75 277 GLY A N 1
ATOM 2079 C CA . GLY A 1 277 ? -20.586 2.636 17.894 1.00 96.75 277 GLY A CA 1
ATOM 2080 C C . GLY A 1 277 ? -20.000 2.014 16.627 1.00 96.75 277 GLY A C 1
ATOM 2081 O O . GLY A 1 277 ? -19.153 1.148 16.775 1.00 96.75 277 GLY A O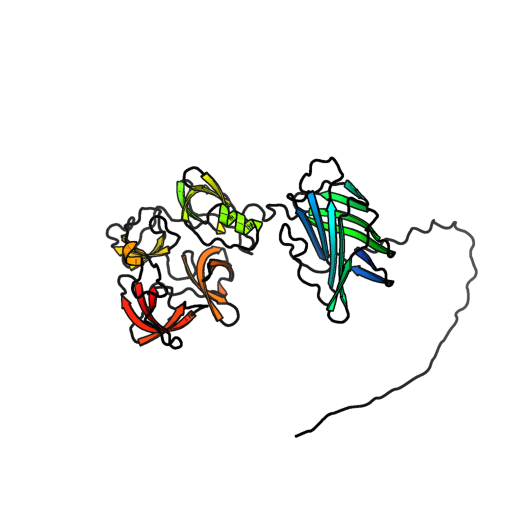 1
ATOM 2082 N N . ASP A 1 278 ? -20.369 2.438 15.413 1.00 98.00 278 ASP A N 1
ATOM 2083 C CA . ASP A 1 278 ? -19.724 1.923 14.196 1.00 98.00 278 ASP A CA 1
ATOM 2084 C C . ASP A 1 278 ? -18.238 2.316 14.159 1.00 98.00 278 ASP A C 1
ATOM 2086 O O . ASP A 1 278 ? -17.846 3.392 14.628 1.00 98.00 278 ASP A O 1
ATOM 2090 N N . ILE A 1 279 ? -17.410 1.475 13.534 1.00 97.69 279 ILE A N 1
ATOM 2091 C CA . ILE A 1 279 ? -16.036 1.835 13.175 1.00 97.69 279 ILE A CA 1
ATOM 2092 C C . ILE A 1 279 ? -16.009 2.305 11.720 1.00 97.69 279 ILE A C 1
ATOM 2094 O O . ILE A 1 279 ? -16.484 1.629 10.809 1.00 97.69 279 ILE A O 1
ATOM 2098 N N . VAL A 1 280 ? -15.415 3.472 11.495 1.00 98.06 280 VAL A N 1
ATOM 2099 C CA . VAL A 1 280 ? -15.274 4.086 10.171 1.00 98.06 280 VAL A CA 1
ATOM 2100 C C . VAL A 1 280 ? -13.804 4.251 9.801 1.00 98.06 280 VAL A C 1
ATOM 2102 O O . VAL A 1 280 ? -12.947 4.414 10.669 1.00 98.06 280 VAL A O 1
ATOM 2105 N N . LEU A 1 281 ? -13.508 4.255 8.503 1.00 97.88 281 LEU A N 1
ATOM 2106 C CA . LEU A 1 281 ? -12.245 4.739 7.956 1.00 97.88 281 LEU A CA 1
ATOM 2107 C C . LEU A 1 281 ? -12.412 6.201 7.534 1.00 97.88 281 LEU A C 1
ATOM 2109 O O . LEU A 1 281 ? -13.330 6.523 6.777 1.00 97.88 281 LEU A O 1
ATOM 2113 N N . SER A 1 282 ? -11.531 7.076 8.013 1.00 97.19 282 SER A N 1
ATOM 2114 C CA . SER A 1 282 ? -11.510 8.502 7.674 1.00 97.19 282 SER A CA 1
ATOM 2115 C C . SER A 1 282 ? -10.087 9.050 7.865 1.00 97.19 282 SER A C 1
ATOM 2117 O O . SER A 1 282 ? -9.117 8.297 7.802 1.00 97.19 282 SER A O 1
ATOM 2119 N N . PHE A 1 283 ? -9.944 10.351 8.084 1.00 94.50 283 PHE A N 1
ATOM 2120 C CA . PHE A 1 283 ? -8.681 11.045 8.304 1.00 94.50 283 PHE A CA 1
ATOM 2121 C C . PHE A 1 283 ? -8.930 12.239 9.242 1.00 94.50 283 PHE A C 1
ATOM 2123 O O . PHE A 1 283 ? -9.909 12.972 9.062 1.00 94.50 283 PHE A O 1
ATOM 2130 N N . PRO A 1 284 ? -8.100 12.452 10.281 1.00 91.88 284 PRO A N 1
ATOM 2131 C CA . PRO A 1 284 ? -8.193 13.668 11.075 1.00 91.88 284 PRO A CA 1
ATOM 2132 C C . PRO A 1 284 ? -7.659 14.853 10.263 1.00 91.88 284 PRO A C 1
ATOM 2134 O O . PRO A 1 284 ? -6.945 14.673 9.275 1.00 91.88 284 PRO A O 1
ATOM 2137 N N . LYS A 1 285 ? -7.972 16.081 10.683 1.00 85.56 285 LYS A N 1
ATOM 2138 C CA . LYS A 1 285 ? -7.466 17.293 10.021 1.00 85.56 285 LYS A CA 1
ATOM 2139 C C . LYS A 1 285 ? -5.933 17.248 9.874 1.00 85.56 285 LYS A C 1
ATOM 2141 O O . LYS A 1 285 ? -5.226 17.134 10.873 1.00 85.56 285 LYS A O 1
ATOM 2146 N N . TYR A 1 286 ? -5.437 17.359 8.637 1.00 79.88 286 TYR A N 1
ATOM 2147 C CA . TYR A 1 286 ? -4.012 17.244 8.266 1.00 79.88 286 TYR A CA 1
ATOM 2148 C C . TYR A 1 286 ? -3.357 15.879 8.547 1.00 79.88 286 TYR A C 1
ATOM 2150 O O . TYR A 1 286 ? -2.128 15.776 8.568 1.00 79.88 286 TYR A O 1
ATOM 2158 N N . GLY A 1 287 ? -4.153 14.839 8.787 1.00 87.06 287 GLY A N 1
ATOM 2159 C CA . GLY A 1 287 ? -3.667 13.500 9.082 1.00 87.06 287 GLY A CA 1
ATOM 2160 C C . GLY A 1 287 ? -3.815 12.517 7.931 1.00 87.06 287 GLY A C 1
ATOM 2161 O O . GLY A 1 287 ? -4.341 12.820 6.868 1.00 87.06 287 GLY A O 1
ATOM 2162 N N . ASP A 1 288 ? -3.334 11.309 8.195 1.00 90.44 288 ASP A N 1
ATOM 2163 C CA . ASP A 1 288 ? -3.488 10.151 7.322 1.00 90.44 288 ASP A CA 1
ATOM 2164 C C . ASP A 1 288 ? -4.777 9.376 7.569 1.00 90.44 288 ASP A C 1
ATOM 2166 O O . ASP A 1 288 ? -5.408 9.506 8.626 1.00 90.44 288 ASP A O 1
ATOM 2170 N N . MET A 1 289 ? -5.077 8.482 6.625 1.00 93.25 289 MET A N 1
ATOM 2171 C CA . MET A 1 289 ? -5.994 7.362 6.784 1.00 93.25 289 MET A CA 1
ATOM 2172 C C . MET A 1 289 ? -5.891 6.774 8.194 1.00 93.25 289 MET A C 1
ATOM 2174 O O . MET A 1 289 ? -4.850 6.282 8.627 1.00 93.25 289 MET A O 1
ATOM 2178 N N . THR A 1 290 ? -6.987 6.865 8.935 1.00 93.50 290 THR A N 1
ATOM 2179 C CA . THR A 1 290 ? -7.079 6.443 10.329 1.00 93.50 290 THR A CA 1
ATOM 2180 C C . THR A 1 290 ? -8.494 5.932 10.586 1.00 93.50 290 THR A C 1
ATOM 2182 O O . THR A 1 290 ? -9.480 6.514 10.129 1.00 93.50 290 THR A O 1
ATOM 2185 N N . ARG A 1 291 ? -8.614 4.836 11.336 1.00 95.12 291 ARG A N 1
ATOM 2186 C CA . ARG A 1 291 ? -9.920 4.334 11.784 1.00 95.12 291 ARG A CA 1
ATOM 2187 C C . ARG A 1 291 ? -10.451 5.177 12.942 1.00 95.12 291 ARG A C 1
ATOM 2189 O O . ARG A 1 291 ? -9.666 5.749 13.696 1.00 95.12 291 ARG A O 1
ATOM 2196 N N . ALA A 1 292 ? -11.761 5.243 13.109 1.00 95.69 292 ALA A N 1
ATOM 2197 C CA . ALA A 1 292 ? -12.389 5.965 14.209 1.00 95.69 292 ALA A CA 1
ATOM 2198 C C . ALA A 1 292 ? -13.659 5.258 14.687 1.00 95.69 292 ALA A C 1
ATOM 2200 O O . ALA A 1 292 ? -14.339 4.614 13.894 1.00 95.69 292 ALA A O 1
ATOM 2201 N N . MET A 1 293 ? -13.987 5.419 15.967 1.00 96.25 293 MET A N 1
ATOM 2202 C CA . MET A 1 293 ? -15.271 5.024 16.548 1.00 96.25 293 MET A CA 1
ATOM 2203 C C . MET A 1 293 ? -16.269 6.166 16.407 1.00 96.25 293 MET A C 1
ATOM 2205 O O . MET A 1 293 ? -15.954 7.296 16.781 1.00 96.25 293 MET A O 1
ATOM 2209 N N . VAL A 1 294 ? -17.487 5.884 15.961 1.00 98.00 294 VAL A N 1
ATOM 2210 C CA . VAL A 1 294 ? -18.587 6.849 16.018 1.00 98.00 294 VAL A CA 1
ATOM 2211 C C . VAL A 1 294 ? -19.105 6.973 17.449 1.00 98.00 294 VAL A C 1
ATOM 2213 O O . VAL A 1 294 ? -19.549 5.993 18.042 1.00 98.00 294 VAL A O 1
ATOM 2216 N N . THR A 1 295 ? -19.073 8.188 17.993 1.00 97.12 295 THR A N 1
ATOM 2217 C CA . THR A 1 295 ? -19.476 8.501 19.377 1.00 97.12 295 THR A CA 1
ATOM 2218 C C . THR A 1 295 ? -20.795 9.268 19.473 1.00 97.12 295 THR A C 1
ATOM 2220 O O . THR A 1 295 ? -21.370 9.373 20.557 1.00 97.12 295 THR A O 1
ATOM 2223 N N . ASP A 1 296 ? -21.268 9.820 18.354 1.00 97.69 296 ASP A N 1
ATOM 2224 C CA . ASP A 1 296 ? -22.581 10.447 18.208 1.00 97.69 296 ASP A CA 1
ATOM 2225 C C . ASP A 1 296 ? -22.994 10.382 16.731 1.00 97.69 296 ASP A C 1
ATOM 2227 O O . ASP A 1 296 ? -22.265 10.842 15.853 1.00 97.69 296 ASP A O 1
ATOM 2231 N N . ALA A 1 297 ? -24.169 9.813 16.464 1.00 97.62 297 ALA A N 1
ATOM 2232 C CA . ALA A 1 297 ? -24.752 9.685 15.128 1.00 97.62 297 ALA A CA 1
ATOM 2233 C C . ALA A 1 297 ? -26.142 10.337 15.044 1.00 97.62 297 ALA A C 1
ATOM 2235 O O . ALA A 1 297 ? -27.014 9.855 14.322 1.00 97.62 297 ALA A O 1
ATOM 2236 N N . SER A 1 298 ? -26.368 11.420 15.799 1.00 97.81 298 SER A N 1
ATOM 2237 C CA . SER A 1 298 ? -27.614 12.202 15.722 1.00 97.81 298 SER A CA 1
ATOM 2238 C C . SER A 1 298 ? -27.904 12.688 14.292 1.00 97.81 298 SER A C 1
ATOM 2240 O O . SER A 1 298 ? -29.063 12.741 13.887 1.00 97.81 298 SER A O 1
ATOM 2242 N N . ASP A 1 299 ? -26.853 12.969 13.513 1.00 97.88 299 ASP A N 1
ATOM 2243 C CA . ASP A 1 299 ? -26.884 13.011 12.047 1.00 97.88 299 ASP A CA 1
ATOM 2244 C C . ASP A 1 299 ? -25.979 11.888 11.496 1.00 97.88 299 ASP A C 1
ATOM 2246 O O . ASP A 1 299 ? -24.753 12.028 11.516 1.00 97.88 299 ASP A O 1
ATOM 2250 N N . PRO A 1 300 ? -26.547 10.774 10.992 1.00 98.12 300 PRO A N 1
ATOM 2251 C CA . PRO A 1 300 ? -25.771 9.647 10.471 1.00 98.12 300 PRO A CA 1
ATOM 2252 C C . PRO A 1 300 ? -24.839 9.990 9.302 1.00 98.12 300 PRO A C 1
ATOM 2254 O O . PRO A 1 300 ? -23.884 9.256 9.063 1.00 98.12 300 PRO A O 1
ATOM 2257 N N . SER A 1 301 ? -25.114 11.071 8.560 1.00 98.00 301 SER A N 1
ATOM 2258 C CA . SER A 1 301 ? -24.275 11.530 7.441 1.00 98.00 301 SER A CA 1
ATOM 2259 C C . SER A 1 301 ? -23.121 12.436 7.879 1.00 98.00 301 SER A C 1
ATOM 2261 O O . SER A 1 301 ? -22.212 12.698 7.093 1.00 98.00 301 SER A O 1
ATOM 2263 N N . LYS A 1 302 ? -23.156 12.903 9.134 1.00 98.06 302 LYS A N 1
ATOM 2264 C CA . LYS A 1 302 ? -22.143 13.759 9.758 1.00 98.06 302 LYS A CA 1
ATOM 2265 C C . LYS A 1 302 ? -21.842 13.308 11.194 1.00 98.06 302 LYS A C 1
ATOM 2267 O O . LYS A 1 302 ? -22.073 14.076 12.137 1.00 98.06 302 LYS A O 1
ATOM 2272 N N . PRO A 1 303 ? -21.380 12.062 11.396 1.00 98.44 303 PRO A N 1
ATOM 2273 C CA . PRO A 1 303 ? -21.154 11.525 12.731 1.00 98.44 303 PRO A CA 1
ATOM 2274 C C . PRO A 1 303 ? -20.028 12.276 13.453 1.00 98.44 303 PRO A C 1
ATOM 2276 O O . PRO A 1 303 ? -19.062 12.723 12.828 1.00 98.44 303 PRO A O 1
ATOM 2279 N N . LYS A 1 304 ? -20.105 12.362 14.785 1.00 98.12 304 LYS A N 1
ATOM 2280 C CA . LYS A 1 304 ? -18.929 12.680 15.606 1.00 98.12 304 LYS A CA 1
ATOM 2281 C C . LYS A 1 304 ? -18.156 11.407 15.877 1.00 98.12 304 LYS A C 1
ATOM 2283 O O . LYS A 1 304 ? -18.748 10.359 16.145 1.00 98.12 304 LYS A O 1
ATOM 2288 N N . VAL A 1 305 ? -16.835 11.512 15.829 1.00 96.81 305 VAL A N 1
ATOM 2289 C CA . VAL A 1 305 ? -15.956 10.355 15.956 1.00 96.81 305 VAL A CA 1
ATOM 2290 C C . VAL A 1 305 ? -14.817 10.581 16.938 1.00 96.81 305 VAL A C 1
ATOM 2292 O O . VAL A 1 305 ? -14.399 11.713 17.188 1.00 96.81 305 VAL A O 1
ATOM 2295 N N . HIS A 1 306 ? -14.302 9.472 17.459 1.00 93.75 306 HIS A N 1
ATOM 2296 C CA . HIS A 1 306 ? -13.050 9.375 18.193 1.00 93.75 306 HIS A CA 1
ATOM 2297 C C . HIS A 1 306 ? -12.031 8.585 17.366 1.00 93.75 306 HIS A C 1
ATOM 2299 O O . HIS A 1 306 ? -12.230 7.395 17.112 1.00 93.75 306 HIS A O 1
ATOM 2305 N N . PHE A 1 307 ? -10.947 9.228 16.929 1.00 93.31 307 PHE A N 1
ATOM 2306 C CA . PHE A 1 307 ? -9.941 8.574 16.088 1.00 93.31 307 PHE A CA 1
ATOM 2307 C C . PHE A 1 307 ? -9.041 7.617 16.869 1.00 93.31 307 PHE A C 1
ATOM 2309 O O . PHE A 1 307 ? -8.538 7.928 17.949 1.00 93.31 307 PHE A O 1
ATOM 2316 N N . PHE A 1 308 ? -8.745 6.478 16.249 1.00 89.69 308 PHE A N 1
ATOM 2317 C CA . PHE A 1 308 ? -7.818 5.476 16.755 1.00 89.69 308 PHE A CA 1
ATOM 2318 C C . PHE A 1 308 ? -6.374 5.858 16.425 1.00 89.69 308 PHE A C 1
ATOM 2320 O O . PHE A 1 308 ? -5.778 5.364 15.468 1.00 89.69 308 PHE A O 1
ATOM 2327 N N . LYS A 1 309 ? -5.802 6.759 17.228 1.00 79.62 309 LYS A N 1
ATOM 2328 C CA . LYS A 1 309 ? -4.364 7.057 17.218 1.00 79.62 309 LYS A CA 1
ATOM 2329 C C . LYS A 1 309 ? -3.691 6.338 18.395 1.00 79.62 309 LYS A C 1
ATOM 2331 O O . LYS A 1 309 ? -3.875 6.773 19.536 1.00 79.62 309 LYS A O 1
ATOM 2336 N N . PRO A 1 310 ? -2.964 5.227 18.153 1.00 61.62 310 PRO A N 1
ATOM 2337 C CA . PRO A 1 310 ? -2.235 4.541 19.211 1.00 61.62 310 PRO A CA 1
ATOM 2338 C C . PRO A 1 310 ? -1.094 5.425 19.717 1.00 61.62 310 PRO A C 1
ATOM 2340 O O . PRO A 1 310 ? -0.549 6.235 18.966 1.00 61.62 310 PRO A O 1
ATOM 2343 N N . VAL A 1 311 ? -0.712 5.244 20.980 1.00 60.81 311 VAL A N 1
ATOM 2344 C CA . VAL A 1 311 ? 0.451 5.917 21.561 1.00 60.81 311 VAL A CA 1
ATOM 2345 C C . VAL A 1 311 ? 1.422 4.873 22.074 1.00 60.81 311 VAL A C 1
ATOM 2347 O O . VAL A 1 311 ? 1.142 4.146 23.024 1.00 60.81 311 VAL A O 1
ATOM 2350 N N . TYR A 1 312 ? 2.580 4.804 21.425 1.00 54.22 312 TYR A N 1
ATOM 2351 C CA . TYR A 1 312 ? 3.678 3.950 21.851 1.00 54.22 312 TYR A CA 1
ATOM 2352 C C . TYR A 1 312 ? 4.523 4.720 22.871 1.00 54.22 312 TYR A C 1
ATOM 2354 O O . TYR A 1 312 ? 5.136 5.729 22.537 1.00 54.22 312 TYR A O 1
ATOM 2362 N N . GLY A 1 313 ? 4.540 4.261 24.126 1.00 51.88 313 GLY A N 1
ATOM 2363 C CA . GLY A 1 313 ? 5.434 4.795 25.164 1.00 51.88 313 GLY A CA 1
ATOM 2364 C C . GLY A 1 313 ? 4.907 5.979 25.986 1.00 51.88 313 GLY A C 1
ATOM 2365 O O . GLY A 1 313 ? 5.682 6.592 26.715 1.00 51.88 313 GLY A O 1
ATOM 2366 N N . SER A 1 314 ? 3.611 6.300 25.914 1.00 55.00 314 SER A N 1
ATOM 2367 C CA . SER A 1 314 ? 2.968 7.297 26.783 1.00 55.00 314 SER A CA 1
ATOM 2368 C C . SER A 1 314 ? 1.630 6.776 27.322 1.00 55.00 314 SER A C 1
ATOM 2370 O O . SER A 1 314 ? 0.886 6.099 26.617 1.00 55.00 314 SER A O 1
ATOM 2372 N N . ASN A 1 315 ? 1.301 7.131 28.569 1.00 56.44 315 ASN A N 1
ATOM 2373 C CA . ASN A 1 315 ? 0.077 6.693 29.258 1.00 56.44 315 ASN A CA 1
ATOM 2374 C C . ASN A 1 315 ? -1.192 7.429 28.774 1.00 56.44 315 ASN A C 1
ATOM 2376 O O . ASN A 1 315 ? -2.260 7.271 29.369 1.00 56.44 315 ASN A O 1
ATOM 2380 N N . LYS A 1 316 ? -1.090 8.291 27.753 1.00 58.66 316 LYS A N 1
ATOM 2381 C CA . LYS A 1 316 ? -2.219 9.061 27.221 1.00 58.66 316 LYS A CA 1
ATOM 2382 C C . LYS A 1 316 ? -2.333 8.859 25.711 1.00 58.66 316 LYS A C 1
ATOM 2384 O O . LYS A 1 316 ? -1.421 9.272 25.000 1.00 58.66 316 LYS A O 1
ATOM 2389 N N . PRO A 1 317 ? -3.426 8.259 25.218 1.00 61.44 317 PRO A N 1
ATOM 2390 C CA . PRO A 1 317 ? -3.698 8.171 23.791 1.00 61.44 317 PRO A CA 1
ATOM 2391 C C . PRO A 1 317 ? -3.987 9.555 23.198 1.00 61.44 317 PRO A C 1
ATOM 2393 O O . PRO A 1 317 ? -4.716 10.361 23.772 1.00 61.44 317 PRO A O 1
ATOM 2396 N N . GLU A 1 318 ? -3.434 9.812 22.019 1.00 70.94 318 GLU A N 1
ATOM 2397 C CA . GLU A 1 318 ? -3.563 11.083 21.307 1.00 70.94 318 GLU A CA 1
ATOM 2398 C C . GLU A 1 318 ? -4.931 11.263 20.640 1.00 70.94 318 GLU A C 1
ATOM 2400 O O . GLU A 1 318 ? -5.279 12.377 20.268 1.00 70.94 318 GLU A O 1
ATOM 2405 N N . GLY A 1 319 ? -5.729 10.198 20.504 1.00 69.38 319 GLY A N 1
ATOM 2406 C CA . GLY A 1 319 ? -7.025 10.240 19.816 1.00 69.38 319 GLY A CA 1
ATOM 2407 C C . GLY A 1 319 ? -7.983 11.316 20.340 1.00 69.38 319 GLY A C 1
ATOM 2408 O O . GLY A 1 319 ? -8.743 11.885 19.560 1.00 69.38 319 GLY A O 1
ATOM 2409 N N . ASP A 1 320 ? -7.908 11.651 21.635 1.00 78.62 320 ASP A N 1
ATOM 2410 C CA . ASP A 1 320 ? -8.813 12.614 22.280 1.00 78.62 320 ASP A CA 1
ATOM 2411 C C . ASP A 1 320 ? -8.695 14.026 21.679 1.00 78.62 320 ASP A C 1
ATOM 2413 O O . ASP A 1 320 ? -9.685 14.756 21.624 1.00 78.62 320 ASP A O 1
ATOM 2417 N N . GLN A 1 321 ? -7.514 14.401 21.174 1.00 81.81 321 GLN A N 1
ATOM 2418 C CA . GLN A 1 321 ? -7.288 15.715 20.560 1.00 81.81 321 GLN A CA 1
ATOM 2419 C C . GLN A 1 321 ? -7.809 15.808 19.117 1.00 81.81 321 GLN A C 1
ATOM 2421 O O . GLN A 1 321 ? -7.879 16.899 18.557 1.00 81.81 321 GLN A O 1
ATOM 2426 N N . PHE A 1 322 ? -8.170 14.670 18.517 1.00 85.25 322 PHE A N 1
ATOM 2427 C CA . PHE A 1 322 ? -8.628 14.574 17.131 1.00 85.25 322 PHE A CA 1
ATOM 2428 C C . PHE A 1 322 ? -10.135 14.321 17.016 1.00 85.25 322 PHE A C 1
ATOM 2430 O O . PHE A 1 322 ? -10.631 14.102 15.914 1.00 85.25 322 PHE A O 1
ATOM 2437 N N . ASN A 1 323 ? -10.877 14.357 18.127 1.00 89.44 323 ASN A N 1
ATOM 2438 C CA . ASN A 1 323 ? -12.332 14.244 18.100 1.00 89.44 323 ASN A CA 1
ATOM 2439 C C . ASN A 1 323 ? -12.930 15.335 17.205 1.00 89.44 323 ASN A C 1
ATOM 2441 O O . ASN A 1 323 ? -12.718 16.526 17.439 1.00 89.44 323 ASN A O 1
ATOM 2445 N N . GLN A 1 324 ? -13.701 14.935 16.197 1.00 93.38 324 GLN A N 1
ATOM 2446 C CA . GLN A 1 324 ? -14.314 15.870 15.258 1.00 93.38 324 GLN A CA 1
ATOM 2447 C C . GLN A 1 324 ? -15.646 15.334 14.733 1.00 93.38 324 GLN A C 1
ATOM 2449 O O . GLN A 1 324 ? -15.944 14.143 14.838 1.00 93.38 324 GLN A O 1
ATOM 2454 N N . GLN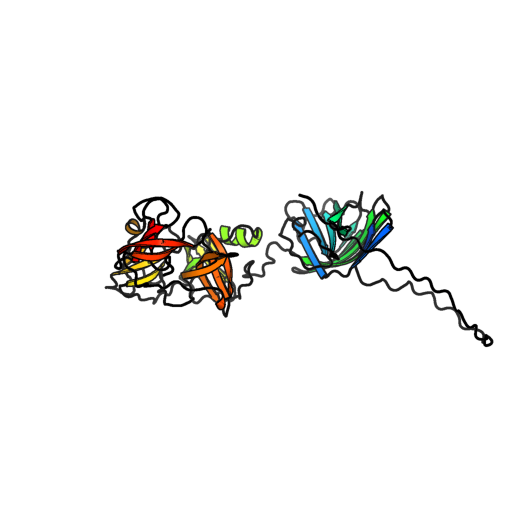 A 1 325 ? -16.439 16.233 14.157 1.00 97.25 325 GLN A N 1
ATOM 2455 C CA . GLN A 1 325 ? -17.574 15.872 13.319 1.00 97.25 325 GLN A CA 1
ATOM 2456 C C . GLN A 1 325 ? -17.072 15.660 11.888 1.00 97.25 325 GLN A C 1
ATOM 2458 O O . GLN A 1 325 ? -16.328 16.494 11.373 1.00 97.25 325 GLN A O 1
ATOM 2463 N N . LEU A 1 326 ? -17.428 14.532 11.279 1.00 97.38 326 LEU A N 1
ATOM 2464 C CA . LEU A 1 326 ? -17.081 14.231 9.891 1.00 97.38 326 LEU A CA 1
ATOM 2465 C C . LEU A 1 326 ? -18.076 14.889 8.933 1.00 97.38 326 LEU A C 1
ATOM 2467 O O . LEU A 1 326 ? -19.235 15.113 9.285 1.00 97.38 326 LEU A O 1
ATOM 2471 N N . GLU A 1 327 ? -17.624 15.173 7.714 1.00 97.00 327 GLU A N 1
ATOM 2472 C CA . GLU A 1 327 ? -18.471 15.705 6.648 1.00 97.00 327 GLU A CA 1
ATOM 2473 C C . GLU A 1 327 ? -18.953 14.577 5.714 1.00 97.00 327 GLU A C 1
ATOM 2475 O O . GLU A 1 327 ? -18.336 13.506 5.647 1.00 97.00 327 GLU A O 1
ATOM 2480 N N . PRO A 1 328 ? -20.047 14.782 4.958 1.00 97.38 328 PRO A N 1
ATOM 2481 C CA . PRO A 1 328 ? -20.502 13.793 3.989 1.00 97.38 328 PRO A CA 1
ATOM 2482 C C . PRO A 1 328 ? -19.422 13.523 2.935 1.00 97.38 328 PRO A C 1
ATOM 2484 O O . PRO A 1 328 ? -18.816 14.454 2.399 1.00 97.38 328 PRO A O 1
ATOM 2487 N N . GLY A 1 329 ? -19.183 12.250 2.619 1.00 97.06 329 GLY A N 1
ATOM 2488 C CA . GLY A 1 329 ? -18.142 11.849 1.667 1.00 97.06 329 GLY A CA 1
ATOM 2489 C C . GLY A 1 329 ? -16.710 11.910 2.193 1.00 97.06 329 GLY A C 1
ATOM 2490 O O . GLY A 1 329 ? -15.785 11.781 1.398 1.00 97.06 329 GLY A O 1
ATOM 2491 N N . THR A 1 330 ? -16.499 12.082 3.503 1.00 97.69 330 THR A N 1
ATOM 2492 C CA . THR A 1 330 ? -15.156 12.023 4.115 1.00 97.69 330 THR A CA 1
ATOM 2493 C C . THR A 1 330 ? -14.948 10.783 4.985 1.00 97.69 330 THR A C 1
ATOM 2495 O O . THR A 1 330 ? -14.015 10.736 5.789 1.00 97.69 330 THR A O 1
ATOM 2498 N N . PHE A 1 331 ? -15.811 9.772 4.865 1.00 98.31 331 PHE A N 1
ATOM 2499 C CA . PHE A 1 331 ? -15.669 8.512 5.588 1.00 98.31 331 PHE A CA 1
ATOM 2500 C C . PHE A 1 331 ? -16.317 7.340 4.857 1.00 98.31 331 PHE A C 1
ATOM 2502 O O . PHE A 1 331 ? -17.166 7.514 3.984 1.00 98.31 331 PHE A O 1
ATOM 2509 N N . ARG A 1 332 ? -15.932 6.131 5.263 1.00 98.06 332 ARG A N 1
ATOM 2510 C CA . ARG A 1 332 ? -16.632 4.886 4.930 1.00 98.06 332 ARG A CA 1
ATOM 2511 C C . ARG A 1 332 ? -16.805 4.039 6.184 1.00 98.06 332 ARG A C 1
ATOM 2513 O O . ARG A 1 332 ? -15.898 3.984 7.012 1.00 98.06 332 ARG A O 1
ATOM 2520 N N . VAL A 1 333 ? -17.963 3.404 6.327 1.00 98.19 333 VAL A N 1
ATOM 2521 C CA . VAL A 1 333 ? -18.218 2.438 7.406 1.00 98.19 333 VAL A CA 1
ATOM 2522 C C . VAL A 1 333 ? -17.471 1.148 7.089 1.00 98.19 333 VAL A C 1
ATOM 2524 O O . VAL A 1 333 ? -17.506 0.696 5.945 1.00 98.19 333 VAL A O 1
ATOM 2527 N N . ILE A 1 334 ? -16.769 0.600 8.080 1.00 97.75 334 ILE A N 1
ATOM 2528 C CA . ILE A 1 334 ? -16.104 -0.702 7.988 1.00 97.75 334 ILE A CA 1
ATOM 2529 C C . ILE A 1 334 ? -17.040 -1.738 8.620 1.00 97.75 334 ILE A C 1
ATOM 2531 O O . ILE A 1 334 ? -17.570 -1.512 9.707 1.00 97.75 334 ILE A O 1
ATOM 2535 N N . HIS A 1 335 ? -17.232 -2.866 7.949 1.00 94.94 335 HIS A N 1
ATOM 2536 C CA . HIS A 1 335 ? -18.029 -4.003 8.392 1.00 94.94 335 HIS A CA 1
ATOM 2537 C C . HIS A 1 335 ? -17.127 -5.193 8.730 1.00 94.94 335 HIS A C 1
ATOM 2539 O O . HIS A 1 335 ? -15.924 -5.201 8.455 1.00 94.94 335 HIS A O 1
ATOM 2545 N N . ASP A 1 336 ? -17.720 -6.212 9.348 1.00 90.19 336 ASP A N 1
ATOM 2546 C CA . ASP A 1 336 ? -17.010 -7.448 9.653 1.00 90.19 336 ASP A CA 1
ATOM 2547 C C . ASP A 1 336 ? -16.601 -8.189 8.369 1.00 90.19 336 ASP A C 1
ATOM 2549 O O . ASP A 1 336 ? -17.373 -8.306 7.414 1.00 90.19 336 ASP A O 1
ATOM 2553 N N . GLY A 1 337 ? -15.386 -8.743 8.377 1.00 93.75 337 GLY A N 1
ATOM 2554 C CA . GLY A 1 337 ? -14.797 -9.472 7.254 1.00 93.75 337 GLY A CA 1
ATOM 2555 C C . GLY A 1 337 ? -13.596 -8.757 6.632 1.00 93.75 337 GLY A C 1
ATOM 2556 O O . GLY A 1 337 ? -13.119 -7.741 7.127 1.00 93.75 337 GLY A O 1
ATOM 2557 N N . ILE A 1 338 ? -13.065 -9.329 5.550 1.00 96.81 338 ILE A N 1
ATOM 2558 C CA . ILE A 1 338 ? -11.917 -8.763 4.832 1.00 96.81 338 ILE A CA 1
ATOM 2559 C C . ILE A 1 338 ? -12.426 -7.743 3.812 1.00 96.81 338 ILE A C 1
ATOM 2561 O O . ILE A 1 338 ? -12.884 -8.116 2.728 1.00 96.81 338 ILE A O 1
ATOM 2565 N N . GLU A 1 339 ? -12.325 -6.464 4.162 1.00 96.38 339 GLU A N 1
ATOM 2566 C CA . GLU A 1 339 ? -12.631 -5.326 3.296 1.00 96.38 339 GLU A CA 1
ATOM 2567 C C . GLU A 1 339 ? -11.647 -4.168 3.515 1.00 96.38 339 GLU A C 1
ATOM 2569 O O . GLU A 1 339 ? -10.868 -4.175 4.464 1.00 96.38 339 GLU A O 1
ATOM 2574 N N . THR A 1 340 ? -11.683 -3.147 2.657 1.00 97.06 340 THR A N 1
ATOM 2575 C CA . THR A 1 340 ? -10.859 -1.941 2.815 1.00 97.06 340 THR A CA 1
ATOM 2576 C C . THR A 1 340 ? -10.973 -1.363 4.232 1.00 97.06 340 THR A C 1
ATOM 2578 O O . THR A 1 340 ? -12.034 -1.356 4.854 1.00 97.06 340 THR A O 1
ATOM 2581 N N . GLY A 1 341 ? -9.871 -0.861 4.774 1.00 96.06 341 GLY A N 1
ATOM 2582 C CA . GLY A 1 341 ? -9.816 -0.237 6.088 1.00 96.06 341 GLY A CA 1
ATOM 2583 C C . GLY A 1 341 ? -9.815 -1.195 7.278 1.00 96.06 341 GLY A C 1
ATOM 2584 O O . GLY A 1 341 ? -9.410 -0.737 8.346 1.00 96.06 341 GLY A O 1
ATOM 2585 N N . ILE A 1 342 ? -10.209 -2.469 7.145 1.00 96.62 342 ILE A N 1
ATOM 2586 C CA . ILE A 1 342 ? -10.132 -3.438 8.252 1.00 96.62 342 ILE A CA 1
ATOM 2587 C C . ILE A 1 342 ? -8.668 -3.714 8.615 1.00 96.62 342 ILE A C 1
ATOM 2589 O O . ILE A 1 342 ? -7.771 -3.625 7.774 1.00 96.62 342 ILE A O 1
ATOM 2593 N N . MET A 1 343 ? -8.421 -4.054 9.876 1.00 95.38 343 MET A N 1
ATOM 2594 C CA . MET A 1 343 ? -7.120 -4.569 10.297 1.00 95.38 343 MET A CA 1
ATOM 2595 C C . MET A 1 343 ? -7.098 -6.082 10.134 1.00 95.38 343 MET A C 1
ATOM 2597 O O . MET A 1 343 ? -8.080 -6.753 10.450 1.00 95.38 343 MET A O 1
ATOM 2601 N N . VAL A 1 344 ? -5.972 -6.612 9.680 1.00 96.44 344 VAL A N 1
ATOM 2602 C CA . VAL A 1 344 ? -5.768 -8.042 9.460 1.00 96.44 344 VAL A CA 1
ATOM 2603 C C . VAL A 1 344 ? -4.478 -8.505 10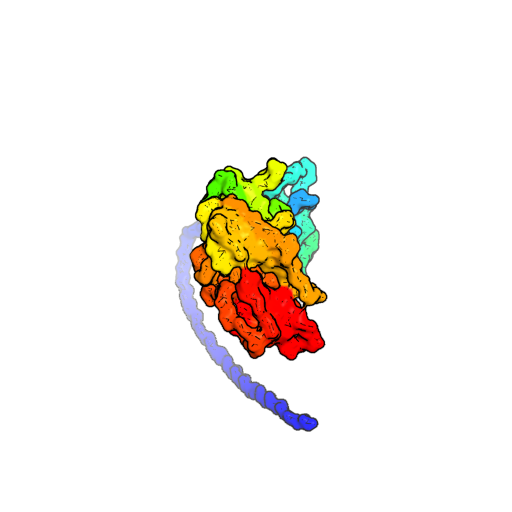.115 1.00 96.44 344 VAL A C 1
ATOM 2605 O O . VAL A 1 344 ? -3.496 -7.759 10.180 1.00 96.44 344 VAL A O 1
ATOM 2608 N N . LEU A 1 345 ? -4.472 -9.755 10.561 1.00 95.31 345 LEU A N 1
ATOM 2609 C CA . LEU A 1 345 ? -3.240 -10.505 10.739 1.00 95.31 345 LEU A CA 1
ATOM 2610 C C . LEU A 1 345 ? -2.833 -11.104 9.393 1.00 95.31 345 LEU A C 1
ATOM 2612 O O . LEU A 1 345 ? -3.691 -11.551 8.631 1.00 95.31 345 LEU A O 1
ATOM 2616 N N . HIS A 1 346 ? -1.537 -11.118 9.110 1.00 93.50 346 HIS A N 1
ATOM 2617 C CA . HIS A 1 346 ? -0.974 -11.711 7.899 1.00 93.50 346 HIS A CA 1
ATOM 2618 C C . HIS A 1 346 ? 0.256 -12.565 8.238 1.00 93.50 346 HIS A C 1
ATOM 2620 O O . HIS A 1 346 ? 0.852 -12.372 9.304 1.00 93.50 346 HIS A O 1
ATOM 2626 N N . PRO A 1 347 ? 0.674 -13.490 7.359 1.00 90.38 347 PRO A N 1
ATOM 2627 C CA . PRO A 1 347 ? 1.918 -14.230 7.547 1.00 90.38 347 PRO A CA 1
ATOM 2628 C C . PRO A 1 347 ? 3.132 -13.282 7.558 1.00 90.38 347 PRO A C 1
ATOM 2630 O O . PRO A 1 347 ? 3.238 -12.400 6.703 1.00 90.38 347 PRO A O 1
ATOM 2633 N N . ASP A 1 348 ? 4.043 -13.456 8.518 1.00 86.06 348 ASP A N 1
ATOM 2634 C CA . ASP A 1 348 ? 5.354 -12.787 8.586 1.00 86.06 348 ASP A CA 1
ATOM 2635 C C . ASP A 1 348 ? 6.416 -13.791 9.072 1.00 86.06 348 ASP A C 1
ATOM 2637 O O . ASP A 1 348 ? 6.762 -13.876 10.253 1.00 86.06 348 ASP A O 1
ATOM 2641 N N . GLY A 1 349 ? 6.903 -14.627 8.149 1.00 84.06 349 GLY A N 1
ATOM 2642 C CA . GLY A 1 349 ? 7.809 -15.727 8.478 1.00 84.06 349 GLY A CA 1
ATOM 2643 C C . GLY A 1 349 ? 7.132 -16.776 9.365 1.00 84.06 349 GLY A C 1
ATOM 2644 O O . GLY A 1 349 ? 6.131 -17.368 8.970 1.00 84.06 349 GLY A O 1
ATOM 2645 N N . SER A 1 350 ? 7.695 -17.033 10.551 1.00 80.38 350 SER A N 1
ATOM 2646 C CA . SER A 1 350 ? 7.085 -17.911 11.564 1.00 80.38 350 SER A CA 1
ATOM 2647 C C . SER A 1 350 ? 6.051 -17.207 12.445 1.00 80.38 350 SER A C 1
ATOM 2649 O O . SER A 1 350 ? 5.370 -17.876 13.222 1.00 80.38 350 SER A O 1
ATOM 2651 N N . ASP A 1 351 ? 5.956 -15.881 12.349 1.00 83.69 351 ASP A N 1
ATOM 2652 C CA . ASP A 1 351 ? 5.109 -15.046 13.192 1.00 83.69 351 ASP A CA 1
ATOM 2653 C C . ASP A 1 351 ? 3.916 -14.493 12.394 1.00 83.69 351 ASP A C 1
ATOM 2655 O O . ASP A 1 351 ? 3.816 -14.637 11.171 1.00 83.69 351 ASP A O 1
ATOM 2659 N N . LYS A 1 352 ? 2.982 -13.850 13.103 1.00 88.88 352 LYS A N 1
ATOM 2660 C CA . LYS A 1 352 ? 1.911 -13.063 12.485 1.00 88.88 352 LYS A CA 1
ATOM 2661 C C . LYS A 1 352 ? 2.285 -11.581 12.498 1.00 88.88 352 LYS A C 1
ATOM 2663 O O . LYS A 1 352 ? 2.579 -11.010 13.553 1.00 88.88 352 LYS A O 1
ATOM 2668 N N . GLY A 1 353 ? 2.225 -10.957 11.329 1.00 90.44 353 GLY A N 1
ATOM 2669 C CA . GLY A 1 353 ? 2.253 -9.510 11.182 1.00 90.44 353 GLY A CA 1
ATOM 2670 C C . GLY A 1 353 ? 0.859 -8.910 11.356 1.00 90.44 353 GLY A C 1
ATOM 2671 O O . GLY A 1 353 ? -0.153 -9.601 11.250 1.00 90.44 353 GLY A O 1
ATOM 2672 N N . LEU A 1 354 ? 0.809 -7.610 11.637 1.00 91.50 354 LEU A N 1
ATOM 2673 C CA . LEU A 1 354 ? -0.420 -6.822 11.674 1.00 91.50 354 LEU A CA 1
ATOM 2674 C C . LEU A 1 354 ? -0.406 -5.860 10.487 1.00 91.50 354 LEU A C 1
ATOM 2676 O O . LEU A 1 354 ? 0.629 -5.273 10.185 1.00 91.50 354 LEU A O 1
ATOM 2680 N N . GLY A 1 355 ? -1.545 -5.631 9.849 1.00 93.06 355 GLY A N 1
ATOM 2681 C CA . GLY A 1 355 ? -1.656 -4.634 8.791 1.00 93.06 355 GLY A CA 1
ATOM 2682 C C . GLY A 1 355 ? -3.070 -4.102 8.635 1.00 93.06 355 GLY A C 1
ATOM 2683 O O . GLY A 1 355 ? -4.010 -4.616 9.237 1.00 93.06 355 GLY A O 1
ATOM 2684 N N . GLN A 1 356 ? -3.213 -3.056 7.833 1.00 95.19 356 GLN A N 1
ATOM 2685 C CA . GLN A 1 356 ? -4.497 -2.481 7.459 1.00 95.19 356 GLN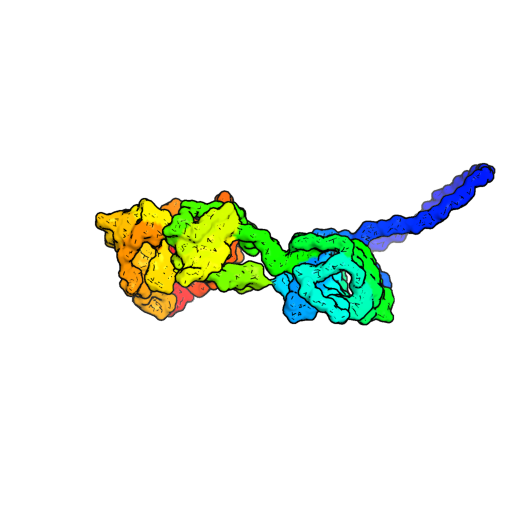 A CA 1
ATOM 2686 C C . GLN A 1 356 ? -4.749 -2.695 5.970 1.00 95.19 356 GLN A C 1
ATOM 2688 O O . GLN A 1 356 ? -3.890 -2.387 5.145 1.00 95.19 356 GLN A O 1
ATOM 2693 N N . VAL A 1 357 ? -5.927 -3.197 5.612 1.00 97.31 357 VAL A N 1
ATOM 2694 C CA . VAL A 1 357 ? -6.296 -3.419 4.211 1.00 97.31 357 VAL A CA 1
ATOM 2695 C C . VAL A 1 357 ? -6.465 -2.078 3.497 1.00 97.31 357 VAL A C 1
ATOM 2697 O O . VAL A 1 357 ? -7.253 -1.233 3.921 1.00 97.31 357 VAL A O 1
ATOM 2700 N N . ILE A 1 358 ? -5.747 -1.901 2.390 1.00 96.38 358 ILE A N 1
ATOM 2701 C CA . ILE A 1 358 ? -5.901 -0.781 1.456 1.00 96.38 358 ILE A CA 1
ATOM 2702 C C . ILE A 1 358 ? -7.044 -1.096 0.492 1.00 96.38 358 ILE A C 1
ATOM 2704 O O . ILE A 1 358 ? -7.992 -0.328 0.395 1.00 96.38 358 ILE A O 1
ATOM 2708 N N . ASN A 1 359 ? -6.990 -2.244 -0.187 1.00 96.56 359 ASN A N 1
ATOM 2709 C CA . ASN A 1 359 ? -8.021 -2.687 -1.126 1.00 96.56 359 ASN A CA 1
ATOM 2710 C C . ASN A 1 359 ? -8.065 -4.217 -1.237 1.00 96.56 359 ASN A C 1
ATOM 2712 O O . ASN A 1 359 ? -7.113 -4.916 -0.888 1.00 96.56 359 ASN A O 1
ATOM 2716 N N . VAL A 1 360 ? -9.190 -4.728 -1.739 1.00 96.50 360 VAL A N 1
ATOM 2717 C CA . VAL A 1 360 ? -9.438 -6.155 -1.993 1.00 96.50 360 VAL A CA 1
ATOM 2718 C C . VAL A 1 360 ? -9.871 -6.310 -3.447 1.00 96.50 360 VAL A C 1
ATOM 2720 O O . VAL A 1 360 ? -10.760 -5.586 -3.892 1.00 96.50 360 VAL A O 1
ATOM 2723 N N . SER A 1 361 ? -9.268 -7.248 -4.178 1.00 94.38 361 SER A N 1
ATOM 2724 C CA . SER A 1 361 ? -9.643 -7.555 -5.562 1.00 94.38 361 SER A CA 1
ATOM 2725 C C . SER A 1 361 ? -9.543 -9.056 -5.811 1.00 94.38 361 SER A C 1
ATOM 2727 O O . SER A 1 361 ? -8.471 -9.647 -5.677 1.00 94.38 361 SER A O 1
ATOM 2729 N N . GLY A 1 362 ? -10.678 -9.687 -6.130 1.00 93.19 362 GLY A N 1
ATOM 2730 C CA . GLY A 1 362 ? -10.781 -11.145 -6.215 1.00 93.19 362 GLY A CA 1
ATOM 2731 C C . GLY A 1 362 ? -10.305 -11.821 -4.925 1.00 93.19 362 GLY A C 1
ATOM 2732 O O . GLY A 1 362 ? -10.774 -11.491 -3.831 1.00 93.19 362 GLY A O 1
ATOM 2733 N N . ASP A 1 363 ? -9.341 -12.728 -5.071 1.00 95.00 363 ASP A N 1
ATOM 2734 C CA . ASP A 1 363 ? -8.725 -13.472 -3.969 1.00 95.00 363 ASP A CA 1
ATOM 2735 C C . ASP A 1 363 ? -7.465 -12.794 -3.404 1.00 95.00 363 ASP A C 1
ATOM 2737 O O . ASP A 1 363 ? -6.794 -13.376 -2.558 1.00 95.00 363 ASP A O 1
ATOM 2741 N N . LYS A 1 364 ? -7.140 -11.564 -3.824 1.00 96.31 364 LYS A N 1
ATOM 2742 C CA . LYS A 1 364 ? -5.972 -10.812 -3.342 1.00 96.31 364 LYS A CA 1
ATOM 2743 C C . LYS A 1 364 ? -6.371 -9.666 -2.416 1.00 96.31 364 LYS A C 1
ATOM 2745 O O . LYS A 1 364 ? -7.398 -9.002 -2.599 1.00 96.31 364 LYS A O 1
ATOM 2750 N N . VAL A 1 365 ? -5.508 -9.390 -1.443 1.00 97.38 365 VAL A N 1
ATOM 2751 C CA . VAL A 1 365 ? -5.658 -8.308 -0.462 1.00 97.38 365 VAL A CA 1
ATOM 2752 C C . VAL A 1 365 ? -4.386 -7.466 -0.456 1.00 97.38 365 VAL A C 1
ATOM 2754 O O . VAL A 1 365 ? -3.302 -7.986 -0.203 1.00 97.38 365 VAL A O 1
ATOM 2757 N N . LEU A 1 366 ? -4.519 -6.165 -0.723 1.00 95.75 366 LEU A N 1
ATOM 2758 C CA . LEU A 1 366 ? -3.428 -5.198 -0.624 1.00 95.75 366 LEU A CA 1
ATOM 2759 C C . LEU A 1 366 ? -3.431 -4.610 0.786 1.00 95.75 366 LEU A C 1
ATOM 2761 O O . LEU A 1 366 ? -4.439 -4.050 1.223 1.00 95.75 366 LEU A O 1
ATOM 2765 N N . VAL A 1 367 ? -2.319 -4.731 1.502 1.00 94.94 367 VAL A N 1
ATOM 2766 C CA . VAL A 1 367 ? -2.224 -4.418 2.932 1.00 94.94 367 VAL A CA 1
ATOM 2767 C C . VAL A 1 367 ? -1.080 -3.443 3.185 1.00 94.94 367 VAL A C 1
ATOM 2769 O O . VAL A 1 367 ? 0.038 -3.668 2.734 1.00 94.94 367 VAL A O 1
ATOM 2772 N N . SER A 1 368 ? -1.353 -2.393 3.961 1.00 92.06 368 SER A N 1
ATOM 2773 C CA . SER A 1 368 ? -0.338 -1.573 4.624 1.00 92.06 368 SER A CA 1
ATOM 2774 C C . SER A 1 368 ? 0.092 -2.272 5.916 1.00 92.06 368 SER A C 1
ATOM 2776 O O . SER A 1 368 ? -0.669 -2.303 6.886 1.00 92.06 368 SER A O 1
ATOM 2778 N N . THR A 1 369 ? 1.288 -2.846 5.955 1.00 88.56 369 THR A N 1
ATOM 2779 C CA . THR A 1 369 ? 1.791 -3.620 7.096 1.00 88.56 369 THR A CA 1
ATOM 2780 C C . THR A 1 369 ? 2.305 -2.724 8.227 1.00 88.56 369 THR A C 1
ATOM 2782 O O . THR A 1 369 ? 2.616 -1.537 8.060 1.00 88.56 369 THR A O 1
ATOM 2785 N N . PHE A 1 370 ? 2.405 -3.306 9.419 1.00 76.75 370 PHE A N 1
ATOM 2786 C CA . PHE A 1 370 ? 2.999 -2.697 10.601 1.00 76.75 370 PHE A CA 1
ATOM 2787 C C . PHE A 1 370 ? 4.508 -2.497 10.382 1.00 76.75 370 PHE A C 1
ATOM 2789 O O . PHE A 1 370 ? 5.296 -3.432 10.468 1.00 76.75 370 PHE A O 1
ATOM 2796 N N . GLY A 1 371 ? 4.894 -1.266 10.045 1.00 68.81 371 GLY A N 1
ATOM 2797 C CA . GLY A 1 371 ? 6.220 -0.917 9.511 1.00 68.81 371 GLY A CA 1
ATOM 2798 C C . GLY A 1 371 ? 6.139 0.094 8.361 1.00 68.81 371 GLY A C 1
ATOM 2799 O O . GLY A 1 371 ? 7.122 0.772 8.051 1.00 68.81 371 GLY A O 1
ATOM 2800 N N . GLY A 1 372 ? 4.937 0.267 7.799 1.00 71.25 372 GLY A N 1
ATOM 2801 C CA . GLY A 1 372 ? 4.682 1.185 6.693 1.00 71.25 372 GLY A CA 1
ATOM 2802 C C . GLY A 1 372 ? 5.128 0.612 5.352 1.00 71.25 372 GLY A C 1
ATOM 2803 O O . GLY A 1 372 ? 5.545 1.373 4.479 1.00 71.25 372 GLY A O 1
ATOM 2804 N N . ASP A 1 373 ? 5.101 -0.713 5.219 1.00 81.38 373 ASP A N 1
ATOM 2805 C CA . ASP A 1 373 ? 5.284 -1.392 3.945 1.00 81.38 373 ASP A CA 1
ATOM 2806 C C . ASP A 1 373 ? 3.931 -1.724 3.315 1.00 81.38 373 ASP A C 1
ATOM 2808 O O . ASP A 1 373 ? 2.908 -1.750 3.992 1.00 81.38 373 ASP A O 1
ATOM 2812 N N . VAL A 1 374 ? 3.921 -1.953 2.004 1.00 87.69 374 VAL A N 1
ATOM 2813 C CA . VAL A 1 374 ? 2.742 -2.404 1.265 1.00 87.69 374 VAL A CA 1
ATOM 2814 C C . VAL A 1 374 ? 3.053 -3.777 0.704 1.00 87.69 374 VAL A C 1
ATOM 2816 O O . VAL A 1 374 ? 4.105 -3.979 0.099 1.00 87.69 374 VAL A O 1
ATOM 2819 N N . ALA A 1 375 ? 2.146 -4.717 0.936 1.00 89.31 375 ALA A N 1
ATOM 2820 C CA . ALA A 1 375 ? 2.282 -6.099 0.510 1.00 89.31 375 ALA A CA 1
ATOM 2821 C C . ALA A 1 375 ? 0.943 -6.643 0.014 1.00 89.31 375 ALA A C 1
ATOM 2823 O O . ALA A 1 375 ? -0.126 -6.155 0.392 1.00 89.31 375 ALA A O 1
ATOM 2824 N N . VAL A 1 376 ? 1.020 -7.661 -0.838 1.00 92.44 376 VAL A N 1
ATOM 2825 C CA . VAL A 1 376 ? -0.143 -8.398 -1.327 1.00 92.44 376 VAL A CA 1
ATOM 2826 C C . VAL A 1 376 ? -0.151 -9.775 -0.692 1.00 92.44 376 VAL A C 1
ATOM 2828 O O . VAL A 1 376 ? 0.876 -10.448 -0.670 1.00 92.44 376 VAL A O 1
ATOM 2831 N N . PHE A 1 377 ? -1.321 -10.189 -0.225 1.00 95.00 377 PHE A N 1
ATOM 2832 C CA . PHE A 1 377 ? -1.561 -11.516 0.328 1.00 95.00 377 PHE A CA 1
ATOM 2833 C C . PHE A 1 377 ? -2.747 -12.172 -0.368 1.00 95.00 377 PHE A C 1
ATOM 2835 O O . PHE A 1 377 ? -3.634 -11.480 -0.885 1.00 95.00 377 PHE A O 1
ATOM 2842 N N . ASP A 1 378 ? -2.793 -13.500 -0.329 1.00 96.56 378 ASP A N 1
ATOM 2843 C CA . ASP A 1 378 ? -4.026 -14.214 -0.626 1.00 96.56 378 ASP A CA 1
ATOM 2844 C C . ASP A 1 378 ? -5.041 -13.976 0.496 1.00 96.56 378 ASP A C 1
ATOM 2846 O O . ASP A 1 378 ? -4.724 -13.969 1.688 1.00 96.56 378 ASP A O 1
ATOM 2850 N N . LYS A 1 379 ? -6.308 -13.801 0.123 1.00 96.88 379 LYS A N 1
ATOM 2851 C CA . LYS A 1 379 ? -7.409 -13.562 1.060 1.00 96.88 379 LYS A CA 1
ATOM 2852 C C . LYS A 1 379 ? -7.562 -14.700 2.072 1.00 96.88 379 LYS A C 1
ATOM 2854 O O . LYS A 1 379 ? -8.004 -14.457 3.188 1.00 96.88 379 LYS A O 1
ATOM 2859 N N . SER A 1 380 ? -7.189 -15.923 1.693 1.00 96.81 380 SER A N 1
ATOM 2860 C CA . SER A 1 380 ? -7.182 -17.101 2.568 1.00 96.81 380 SER A CA 1
ATOM 2861 C C . SER A 1 380 ? -6.048 -17.116 3.595 1.00 96.81 380 SER A C 1
ATOM 2863 O O . SER A 1 380 ? -6.116 -17.892 4.543 1.00 96.81 380 SER A O 1
ATOM 2865 N N . GLU A 1 381 ? -5.006 -16.308 3.405 1.00 95.81 381 GLU A N 1
ATOM 2866 C CA . GLU A 1 381 ? -3.843 -16.247 4.298 1.00 95.81 381 GLU A CA 1
ATOM 2867 C C . GLU A 1 381 ? -3.966 -15.152 5.361 1.00 95.81 381 GLU A C 1
ATOM 2869 O O . GLU A 1 381 ? -3.208 -15.147 6.331 1.00 95.81 381 GLU A O 1
ATOM 2874 N N . VAL A 1 382 ? -4.913 -14.226 5.194 1.00 96.94 382 VAL A N 1
ATOM 2875 C CA . VAL A 1 382 ? -5.134 -13.118 6.127 1.00 96.94 382 VAL A CA 1
ATOM 2876 C C . VAL A 1 382 ? -6.354 -13.358 7.009 1.00 96.94 382 VAL A C 1
ATOM 2878 O O . VAL A 1 382 ? -7.365 -13.917 6.588 1.00 96.94 382 VAL A O 1
ATOM 2881 N N . GLU A 1 383 ? -6.274 -12.884 8.246 1.00 96.12 383 GLU A N 1
ATOM 2882 C CA . GLU A 1 383 ? -7.324 -13.042 9.252 1.00 96.12 383 GLU A CA 1
ATOM 2883 C C . GLU A 1 383 ? -7.822 -11.658 9.694 1.00 96.12 383 GLU A C 1
ATOM 2885 O O . GLU A 1 383 ? -7.039 -10.893 10.263 1.00 96.12 383 GLU A O 1
ATOM 2890 N N . PRO A 1 384 ? -9.091 -11.286 9.438 1.00 96.69 384 PRO A N 1
ATOM 2891 C CA . PRO A 1 384 ? -9.618 -9.995 9.863 1.00 96.69 384 PRO A CA 1
ATOM 2892 C C . PRO A 1 384 ? -9.764 -9.946 11.383 1.00 96.69 384 PRO A C 1
ATOM 2894 O O . PRO A 1 384 ? -10.336 -10.847 11.997 1.00 96.69 384 PRO A O 1
ATOM 2897 N N . LEU A 1 385 ? -9.287 -8.861 11.990 1.00 95.12 385 LEU A N 1
ATOM 2898 C CA . LEU A 1 385 ? -9.503 -8.617 13.409 1.00 95.12 385 LEU A CA 1
ATOM 2899 C C . LEU A 1 385 ? -10.936 -8.125 13.655 1.00 95.12 385 LEU A C 1
ATOM 2901 O O . LEU A 1 385 ? -11.439 -7.295 12.891 1.00 95.12 385 LEU A O 1
ATOM 2905 N N . PRO A 1 386 ? -11.592 -8.584 14.735 1.00 94.19 386 PRO A N 1
ATOM 2906 C CA . PRO A 1 386 ? -12.957 -8.181 15.048 1.00 94.19 386 PRO A CA 1
ATOM 2907 C C . PRO A 1 386 ? -13.053 -6.672 15.299 1.00 94.19 386 PRO A C 1
ATOM 2909 O O . PRO A 1 386 ? -12.228 -6.086 16.009 1.00 94.19 386 PRO A O 1
ATOM 2912 N N . LEU A 1 387 ? -14.104 -6.049 14.761 1.00 94.12 387 LEU A N 1
ATOM 2913 C CA . LEU A 1 387 ? -14.398 -4.630 14.979 1.00 94.12 387 LEU A CA 1
ATOM 2914 C C . LEU A 1 387 ? -14.851 -4.350 16.416 1.00 94.12 387 LEU A C 1
ATOM 2916 O O . LEU A 1 387 ? -14.431 -3.365 17.017 1.00 94.12 387 LEU A O 1
ATOM 2920 N N . HIS A 1 388 ? -15.657 -5.245 16.988 1.00 93.50 388 HIS A N 1
ATOM 2921 C CA . HIS A 1 388 ? -16.213 -5.116 18.339 1.00 93.50 388 HIS A CA 1
ATOM 2922 C C . HIS A 1 388 ? -15.899 -6.357 19.182 1.00 93.50 388 HIS A C 1
ATOM 2924 O O . HIS A 1 388 ? -16.795 -7.156 19.477 1.00 93.50 388 HIS A O 1
ATOM 2930 N N . PRO A 1 389 ? -14.623 -6.576 19.545 1.00 92.94 389 PRO A N 1
ATOM 2931 C CA . PRO A 1 389 ? -14.258 -7.717 20.367 1.00 92.94 389 PRO A CA 1
ATOM 2932 C C . PRO A 1 389 ? -14.901 -7.596 21.754 1.00 92.94 389 PRO A C 1
ATOM 2934 O O . PRO A 1 389 ? -14.913 -6.529 22.366 1.00 92.94 389 PRO A O 1
ATOM 2937 N N . LYS A 1 390 ? -15.430 -8.707 22.272 1.00 94.00 390 LYS A N 1
ATOM 2938 C CA . LYS A 1 390 ? -16.016 -8.771 23.620 1.00 94.00 390 LYS A CA 1
ATOM 2939 C C . LYS A 1 390 ? -14.906 -8.932 24.657 1.00 94.00 390 LYS A C 1
ATOM 2941 O O . LYS A 1 390 ? -14.656 -10.042 25.115 1.00 94.00 390 LYS A O 1
ATOM 2946 N N . LEU A 1 391 ? -14.241 -7.828 24.975 1.00 95.50 391 LEU A N 1
ATOM 2947 C CA . LEU A 1 391 ? -13.079 -7.789 25.860 1.00 95.50 391 LEU A CA 1
ATOM 2948 C C . LEU A 1 391 ? -13.459 -7.386 27.289 1.00 95.50 391 LEU A C 1
ATOM 2950 O O . LEU A 1 391 ? -14.351 -6.565 27.501 1.00 95.50 391 LEU A O 1
ATOM 2954 N N . LYS A 1 392 ? -12.731 -7.906 28.276 1.00 96.31 392 LYS A N 1
ATOM 2955 C CA . LYS A 1 392 ? -12.788 -7.465 29.678 1.00 96.31 392 LYS A CA 1
ATOM 2956 C C . LYS A 1 392 ? -11.414 -7.562 30.342 1.00 96.31 392 LYS A C 1
ATOM 2958 O O . LYS A 1 392 ? -10.513 -8.249 29.870 1.00 96.31 392 LYS A O 1
ATOM 2963 N N . ALA A 1 393 ? -11.261 -6.878 31.474 1.00 96.44 393 ALA A N 1
ATOM 2964 C CA . ALA A 1 393 ? -10.051 -6.981 32.283 1.00 96.44 393 ALA A CA 1
ATOM 2965 C C . ALA A 1 393 ? -9.776 -8.441 32.693 1.00 96.44 393 ALA A C 1
ATOM 2967 O O . ALA A 1 393 ? -10.685 -9.158 33.116 1.00 96.44 393 ALA A O 1
ATOM 2968 N N . GLY A 1 394 ? -8.516 -8.856 32.580 1.00 95.56 394 GLY A N 1
ATOM 2969 C CA . GLY A 1 394 ? -8.045 -10.217 32.832 1.00 95.56 394 GLY A CA 1
ATOM 2970 C C . GLY A 1 394 ? -8.011 -11.126 31.601 1.00 95.56 394 GLY A C 1
ATOM 2971 O O . GLY A 1 394 ? -7.382 -12.181 31.677 1.00 95.56 394 GLY A O 1
ATOM 2972 N N . ASP A 1 395 ? -8.626 -10.737 30.478 1.00 97.50 395 ASP A N 1
ATOM 2973 C CA . ASP A 1 395 ? -8.545 -11.520 29.241 1.00 97.50 395 ASP A CA 1
ATOM 2974 C C . ASP A 1 395 ? -7.101 -11.573 28.719 1.00 97.50 395 ASP A C 1
ATOM 2976 O O . ASP A 1 395 ? -6.367 -10.578 28.753 1.00 97.50 395 ASP A O 1
ATOM 2980 N N . LYS A 1 396 ? -6.706 -12.752 28.226 1.00 96.06 396 LYS A N 1
ATOM 2981 C CA . LYS A 1 396 ? -5.439 -12.987 27.528 1.00 96.06 396 LYS A CA 1
ATOM 2982 C C . LYS A 1 396 ? -5.656 -12.785 26.036 1.00 96.06 396 LYS A C 1
ATOM 2984 O O . LYS A 1 396 ? -6.566 -13.388 25.490 1.00 96.06 396 LYS A O 1
ATOM 2989 N N . VAL A 1 397 ? -4.826 -11.954 25.414 1.00 95.19 397 VAL A N 1
ATOM 2990 C CA . VAL A 1 397 ? -4.959 -11.529 24.011 1.00 95.19 397 VAL A CA 1
ATOM 2991 C C . VAL A 1 397 ? -3.584 -11.408 23.349 1.00 95.19 397 VAL A C 1
ATOM 2993 O O . VAL A 1 397 ? -2.555 -11.509 24.023 1.00 95.19 397 VAL A O 1
ATOM 2996 N N . GLN A 1 398 ? -3.545 -11.131 22.046 1.00 92.44 398 GLN A N 1
ATOM 2997 C CA . GLN A 1 398 ? -2.342 -10.651 21.361 1.00 92.44 398 GLN A CA 1
ATOM 2998 C C . GLN A 1 398 ? -2.520 -9.205 20.878 1.00 92.44 398 GLN A C 1
ATOM 3000 O O . GLN A 1 398 ? -3.593 -8.813 20.414 1.00 92.44 398 GLN A O 1
ATOM 3005 N N . ALA A 1 399 ? -1.461 -8.402 20.981 1.00 90.12 399 ALA A N 1
ATOM 3006 C CA . ALA A 1 399 ? -1.469 -6.989 20.599 1.00 90.12 399 ALA A CA 1
ATOM 3007 C C . ALA A 1 399 ? -0.138 -6.558 19.957 1.00 90.12 399 ALA A C 1
ATOM 3009 O O . ALA A 1 399 ? 0.901 -7.148 20.262 1.00 90.12 399 ALA A O 1
ATOM 3010 N N . PRO A 1 400 ? -0.128 -5.536 19.081 1.00 86.56 400 PRO A N 1
ATOM 3011 C CA . PRO A 1 400 ? 1.082 -5.107 18.392 1.00 86.56 400 PRO A CA 1
ATOM 3012 C C . PRO A 1 400 ? 2.097 -4.484 19.353 1.00 86.56 400 PRO A C 1
ATOM 3014 O O . PRO A 1 400 ? 1.781 -3.546 20.087 1.00 86.56 400 PRO A O 1
ATOM 3017 N N . PHE A 1 401 ? 3.339 -4.966 19.320 1.00 81.25 401 PHE A N 1
ATOM 3018 C CA . PHE A 1 401 ? 4.441 -4.387 20.093 1.00 81.25 401 PHE A CA 1
ATOM 3019 C C . PHE A 1 401 ? 5.788 -4.716 19.460 1.00 81.25 401 PHE A C 1
ATOM 3021 O O . PHE A 1 401 ? 6.038 -5.867 19.125 1.00 81.25 401 PHE A O 1
ATOM 3028 N N . ALA A 1 402 ? 6.671 -3.720 19.344 1.00 76.00 402 ALA A N 1
ATOM 3029 C CA . ALA A 1 402 ? 7.978 -3.837 18.693 1.00 76.00 402 ALA A CA 1
ATOM 3030 C C . ALA A 1 402 ? 7.899 -4.447 17.280 1.00 76.00 402 ALA A C 1
ATOM 3032 O O . ALA A 1 402 ? 7.683 -3.710 16.321 1.00 76.00 402 ALA A O 1
ATOM 3033 N N . LYS A 1 403 ? 8.057 -5.768 17.152 1.00 70.88 403 LYS A N 1
ATOM 3034 C CA . LYS A 1 403 ? 7.859 -6.518 15.911 1.00 70.88 403 LYS A CA 1
ATOM 3035 C C . LYS A 1 403 ? 6.717 -7.519 16.114 1.00 70.88 403 LYS A C 1
ATOM 3037 O O . LYS A 1 403 ? 6.784 -8.337 17.026 1.00 70.88 403 LYS A O 1
ATOM 3042 N N . GLY A 1 404 ? 5.698 -7.445 15.259 1.00 79.88 404 GLY A N 1
ATOM 3043 C CA . GLY A 1 404 ? 4.568 -8.378 15.254 1.00 79.88 404 GLY A CA 1
ATOM 3044 C C . GLY A 1 404 ? 3.566 -8.176 16.396 1.00 79.88 404 GLY A C 1
ATOM 3045 O O . GLY A 1 404 ? 3.435 -7.081 16.955 1.00 79.88 404 GLY A O 1
ATOM 3046 N N . VAL A 1 405 ? 2.835 -9.248 16.713 1.00 87.94 405 VAL A N 1
ATOM 3047 C CA . VAL A 1 405 ? 1.834 -9.308 17.789 1.00 87.94 405 VAL A CA 1
ATOM 3048 C C . VAL A 1 405 ? 2.336 -10.155 18.958 1.00 87.94 405 VAL A C 1
ATOM 3050 O O . VAL A 1 405 ? 2.815 -11.270 18.776 1.00 87.94 405 VAL A O 1
ATOM 3053 N N . ASN A 1 406 ? 2.223 -9.627 20.175 1.00 88.06 406 ASN A N 1
ATOM 3054 C CA . ASN A 1 406 ? 2.762 -10.233 21.388 1.00 88.06 406 ASN A CA 1
ATOM 3055 C C . ASN A 1 406 ? 1.656 -10.569 22.398 1.00 88.06 406 ASN A C 1
ATOM 3057 O O . ASN A 1 406 ? 0.679 -9.819 22.484 1.00 88.06 406 ASN A O 1
ATOM 3061 N N . PRO A 1 407 ? 1.815 -11.644 23.199 1.00 92.31 407 PRO A N 1
ATOM 3062 C CA . PRO A 1 407 ? 0.895 -11.973 24.282 1.00 92.31 407 PRO A CA 1
ATOM 3063 C C . PRO A 1 407 ? 0.768 -10.844 25.308 1.00 92.31 407 PRO A C 1
ATOM 3065 O O . PRO A 1 407 ? 1.764 -10.272 25.769 1.00 92.31 407 PRO A O 1
ATOM 3068 N N . ALA A 1 408 ? -0.469 -10.553 25.685 1.00 93.38 408 ALA A N 1
ATOM 3069 C CA . ALA A 1 408 ? -0.820 -9.491 26.606 1.00 93.38 408 ALA A CA 1
ATOM 3070 C C . ALA A 1 408 ? -2.029 -9.861 27.471 1.00 93.38 408 ALA A C 1
ATOM 3072 O O . ALA A 1 408 ? -2.807 -10.763 27.155 1.00 93.38 408 ALA A O 1
ATOM 3073 N N . THR A 1 409 ? -2.199 -9.113 28.557 1.00 94.94 409 THR A N 1
ATOM 3074 C CA . THR A 1 409 ? -3.351 -9.209 29.456 1.00 94.94 409 THR A CA 1
ATOM 3075 C C . THR A 1 409 ? -4.074 -7.874 29.512 1.00 94.94 409 THR A C 1
ATOM 3077 O O . THR A 1 409 ? -3.447 -6.852 29.790 1.00 94.94 409 THR A O 1
ATOM 3080 N N . ILE A 1 410 ? -5.386 -7.873 29.280 1.00 95.19 410 ILE A N 1
ATOM 3081 C CA . ILE A 1 410 ? -6.201 -6.656 29.348 1.00 95.19 410 ILE A CA 1
ATOM 3082 C C . ILE A 1 410 ? -6.319 -6.183 30.795 1.00 95.19 410 ILE A C 1
ATOM 3084 O O . ILE A 1 410 ? -6.668 -6.953 31.689 1.00 95.19 410 ILE A O 1
ATOM 3088 N N . THR A 1 411 ? -6.091 -4.896 31.022 1.00 94.56 411 THR A N 1
ATOM 3089 C CA . THR A 1 411 ? -6.245 -4.250 32.332 1.00 94.56 411 THR A CA 1
ATOM 3090 C C . THR A 1 411 ? -7.519 -3.415 32.414 1.00 94.56 411 THR A C 1
ATOM 3092 O O . THR A 1 411 ? -8.138 -3.339 33.476 1.00 94.56 411 THR A O 1
ATOM 3095 N N . LYS A 1 412 ? -7.951 -2.814 31.298 1.00 94.12 412 LYS A N 1
ATOM 3096 C CA . LYS A 1 412 ? -9.141 -1.958 31.230 1.00 94.12 412 LYS A CA 1
ATOM 3097 C C . LYS A 1 412 ? -9.687 -1.881 29.804 1.00 94.12 412 LYS A C 1
ATOM 3099 O O . LYS A 1 412 ? -8.929 -1.947 28.842 1.00 94.12 412 LYS A O 1
ATOM 3104 N N . VAL A 1 413 ? -10.995 -1.669 29.676 1.00 94.31 413 VAL A N 1
ATOM 3105 C CA . VAL A 1 413 ? -11.667 -1.393 28.399 1.00 94.31 413 VAL A CA 1
ATOM 3106 C C . VAL A 1 413 ? -12.578 -0.172 28.557 1.00 94.31 413 VAL A C 1
ATOM 3108 O O . VAL A 1 413 ? -13.214 0.001 29.597 1.00 94.31 413 VAL A O 1
ATOM 3111 N N . ASP A 1 414 ? -12.607 0.693 27.548 1.00 93.25 414 ASP A N 1
ATOM 3112 C CA . ASP A 1 414 ? -13.597 1.758 27.379 1.00 93.25 414 ASP A CA 1
ATOM 3113 C C . ASP A 1 414 ? -14.302 1.552 26.036 1.00 93.25 414 ASP A C 1
ATOM 3115 O O . ASP A 1 414 ? -13.842 2.010 24.987 1.00 93.25 414 ASP A O 1
ATOM 3119 N N . ASP A 1 415 ? -15.421 0.828 26.084 1.00 93.56 415 ASP A N 1
ATOM 3120 C CA . ASP A 1 415 ? -16.187 0.427 24.901 1.00 93.56 415 ASP A CA 1
ATOM 3121 C C . ASP A 1 415 ? -16.789 1.623 24.152 1.00 93.56 415 ASP A C 1
ATOM 3123 O O . ASP A 1 415 ? -17.039 1.534 22.953 1.00 93.56 415 ASP A O 1
ATOM 3127 N N . LYS A 1 416 ? -16.991 2.769 24.822 1.00 91.94 416 LYS A N 1
ATOM 3128 C CA . LYS A 1 416 ? -17.601 3.957 24.195 1.00 91.94 416 LYS A CA 1
ATOM 3129 C C . LYS A 1 416 ? -16.729 4.548 23.095 1.00 91.94 416 LYS A C 1
ATOM 3131 O O . LYS A 1 416 ? -17.242 5.177 22.176 1.00 91.94 416 LYS A O 1
ATOM 3136 N N . ILE A 1 417 ? -15.418 4.382 23.228 1.00 91.69 417 ILE A N 1
ATOM 3137 C CA . ILE A 1 417 ? -14.414 4.896 22.294 1.00 91.69 417 ILE A CA 1
ATOM 3138 C C . ILE A 1 417 ? -13.441 3.804 21.834 1.00 91.69 417 ILE A C 1
ATOM 3140 O O . ILE A 1 417 ? -12.461 4.105 21.161 1.00 91.69 417 ILE A O 1
ATOM 3144 N N . GLY A 1 418 ? -13.710 2.541 22.184 1.00 91.75 418 GLY A N 1
ATOM 3145 C CA . GLY A 1 418 ? -13.006 1.354 21.689 1.00 91.75 418 GLY A CA 1
ATOM 3146 C C . GLY A 1 418 ? -11.568 1.296 22.143 1.00 91.75 418 GLY A C 1
ATOM 3147 O O . GLY A 1 418 ? -10.702 0.871 21.382 1.00 91.75 418 GLY A O 1
ATOM 3148 N N . ARG A 1 419 ? -11.303 1.788 23.350 1.00 91.12 419 ARG A N 1
ATOM 3149 C CA . ARG A 1 419 ? -9.963 1.890 23.913 1.00 91.12 419 ARG A CA 1
ATOM 3150 C C . ARG A 1 419 ? -9.707 0.702 24.826 1.00 91.12 419 ARG A C 1
ATOM 3152 O O . ARG A 1 419 ? -10.547 0.352 25.652 1.00 91.12 419 ARG A O 1
ATOM 3159 N N . VAL A 1 420 ? -8.539 0.093 24.677 1.00 92.00 420 VAL A N 1
ATOM 3160 C CA . VAL A 1 420 ? -8.146 -1.116 25.402 1.00 92.00 420 VAL A CA 1
ATOM 3161 C C . VAL A 1 420 ? -6.790 -0.872 26.035 1.00 92.00 420 VAL A C 1
ATOM 3163 O O . VAL A 1 420 ? -5.834 -0.543 25.339 1.00 92.00 420 VAL A O 1
ATOM 3166 N N . TRP A 1 421 ? -6.696 -1.040 27.345 1.00 92.00 421 TRP A N 1
ATOM 3167 C CA . TRP A 1 421 ? -5.429 -1.015 28.059 1.00 92.00 421 TRP A CA 1
ATOM 3168 C C . TRP A 1 421 ? -4.988 -2.437 28.367 1.00 92.00 421 TRP A C 1
ATOM 3170 O O . TRP A 1 421 ? -5.819 -3.291 28.688 1.00 92.00 421 TRP A O 1
ATOM 3180 N N . LEU A 1 422 ? -3.689 -2.693 28.252 1.00 92.25 422 LEU A N 1
ATOM 3181 C CA . LEU A 1 422 ? -3.111 -4.009 28.486 1.00 92.25 422 LEU A CA 1
ATOM 3182 C C . LEU A 1 422 ? -1.659 -3.932 28.955 1.00 92.25 422 LEU A C 1
ATOM 3184 O O . LEU A 1 422 ? -0.975 -2.927 28.769 1.00 92.25 422 LEU A O 1
ATOM 3188 N N . THR A 1 423 ? -1.178 -5.027 29.527 1.00 91.62 423 THR A N 1
ATOM 3189 C CA . THR A 1 423 ? 0.233 -5.240 29.872 1.00 91.62 423 THR A CA 1
ATOM 3190 C C . THR A 1 423 ? 0.771 -6.442 29.109 1.00 91.62 423 THR A C 1
ATOM 3192 O O . THR A 1 423 ? 0.104 -7.475 29.055 1.00 91.62 423 THR A O 1
ATOM 3195 N N . PHE A 1 424 ? 1.972 -6.330 28.545 1.00 90.00 424 PHE A N 1
ATOM 3196 C CA . PHE A 1 424 ? 2.622 -7.435 27.837 1.00 90.00 424 PHE A CA 1
ATOM 3197 C C . PHE A 1 424 ? 3.282 -8.408 28.812 1.00 90.00 424 PHE A C 1
ATOM 3199 O O . PHE A 1 424 ? 4.035 -7.992 29.694 1.00 90.00 424 PHE A O 1
ATOM 3206 N N . ASP A 1 425 ? 3.051 -9.706 28.609 1.00 84.62 425 ASP A N 1
ATOM 3207 C CA . ASP A 1 425 ? 3.459 -10.754 29.554 1.00 84.62 425 ASP A CA 1
ATOM 3208 C C . ASP A 1 425 ? 4.997 -10.863 29.696 1.00 84.62 425 ASP A C 1
ATOM 3210 O O . ASP A 1 425 ? 5.501 -11.210 30.762 1.00 84.62 425 ASP A O 1
ATOM 3214 N N . ASN A 1 426 ? 5.752 -10.492 28.653 1.00 72.00 426 ASN A N 1
ATOM 3215 C CA . ASN A 1 426 ? 7.210 -10.671 28.582 1.00 72.00 426 ASN A CA 1
ATOM 3216 C C . ASN A 1 426 ? 8.027 -9.371 28.724 1.00 72.00 426 ASN A C 1
ATOM 3218 O O . ASN A 1 426 ? 9.253 -9.417 28.636 1.00 72.00 426 ASN A O 1
ATOM 3222 N N . ALA A 1 427 ? 7.389 -8.207 28.900 1.00 62.00 427 ALA A N 1
ATOM 3223 C CA . ALA A 1 427 ? 8.066 -6.919 28.698 1.00 62.00 427 ALA A CA 1
ATOM 3224 C C . ALA A 1 427 ? 8.445 -6.151 29.976 1.00 62.00 427 ALA A C 1
ATOM 3226 O O . ALA A 1 427 ? 9.047 -5.087 29.860 1.00 62.00 427 ALA A O 1
ATOM 3227 N N . GLY A 1 428 ? 8.112 -6.626 31.183 1.00 59.25 428 GLY A N 1
ATOM 3228 C CA . GLY A 1 428 ? 8.504 -5.977 32.450 1.00 59.25 428 GLY A CA 1
ATOM 3229 C C . GLY A 1 428 ? 8.152 -4.480 32.576 1.00 59.25 428 GLY A C 1
ATOM 3230 O O . GLY A 1 428 ? 8.757 -3.780 33.385 1.00 59.25 428 GLY A O 1
ATOM 3231 N N . THR A 1 429 ? 7.229 -3.962 31.758 1.00 65.56 429 THR A N 1
ATOM 3232 C CA . THR A 1 429 ? 7.021 -2.523 31.542 1.00 65.56 429 THR A CA 1
ATOM 3233 C C . THR A 1 429 ? 5.548 -2.163 31.327 1.00 65.56 429 THR A C 1
ATOM 3235 O O . THR A 1 429 ? 4.685 -3.029 31.206 1.00 65.56 429 THR A O 1
ATOM 3238 N N . ALA A 1 430 ? 5.309 -0.850 31.394 1.00 72.44 430 ALA A N 1
ATOM 3239 C CA . ALA A 1 430 ? 4.060 -0.122 31.579 1.00 72.44 430 ALA A CA 1
ATOM 3240 C C . ALA A 1 430 ? 2.843 -0.584 30.757 1.00 72.44 430 ALA A C 1
ATOM 3242 O O . ALA A 1 430 ? 2.955 -1.128 29.662 1.00 72.44 430 ALA A O 1
ATOM 3243 N N . GLU A 1 431 ? 1.664 -0.281 31.302 1.00 83.81 431 GLU A N 1
ATOM 3244 C CA . GLU A 1 431 ? 0.377 -0.423 30.626 1.00 83.81 431 GLU A CA 1
ATOM 3245 C C . GLU A 1 431 ? 0.382 0.326 29.281 1.00 83.81 431 GLU A C 1
ATOM 3247 O O . GLU A 1 431 ? 0.636 1.531 29.221 1.00 83.81 431 GLU A O 1
ATOM 3252 N N . GLY A 1 432 ? 0.112 -0.400 28.198 1.00 85.00 432 GLY A N 1
ATOM 3253 C CA . GLY A 1 432 ? -0.070 0.147 26.859 1.00 85.00 432 GLY A CA 1
ATOM 3254 C C . GLY A 1 432 ? -1.543 0.418 26.568 1.00 85.00 432 GLY A C 1
ATOM 3255 O O . GLY A 1 432 ? -2.417 -0.287 27.068 1.00 85.00 432 GLY A O 1
ATOM 3256 N N . CYS A 1 433 ? -1.816 1.423 25.736 1.00 87.06 433 CYS A N 1
ATOM 3257 C CA . CYS A 1 433 ? -3.162 1.794 25.309 1.00 87.06 433 CYS A CA 1
ATOM 3258 C C . CYS A 1 433 ? -3.328 1.567 23.799 1.00 87.06 433 CYS A C 1
ATOM 3260 O O . CYS A 1 433 ? -2.646 2.186 22.982 1.00 87.06 433 CYS A O 1
ATOM 3262 N N . PHE A 1 434 ? -4.283 0.717 23.443 1.00 89.19 434 PHE A N 1
ATOM 3263 C CA . PHE A 1 434 ? -4.604 0.266 22.093 1.00 89.19 434 PHE A CA 1
ATOM 3264 C C . PHE A 1 434 ? -6.070 0.544 21.767 1.00 89.19 434 PHE A C 1
ATOM 3266 O O . PHE A 1 434 ? -6.828 1.064 22.591 1.00 89.19 434 PHE A O 1
ATOM 3273 N N . THR A 1 435 ? -6.470 0.201 20.546 1.00 90.62 435 THR A N 1
ATOM 3274 C CA . THR A 1 435 ? -7.835 0.403 20.060 1.00 90.62 435 THR A CA 1
ATOM 3275 C C . THR A 1 435 ? -8.433 -0.870 19.480 1.00 90.62 435 THR A C 1
ATOM 3277 O O . THR A 1 435 ? -7.722 -1.814 19.125 1.00 90.62 435 THR A O 1
ATOM 3280 N N . TYR A 1 436 ? -9.757 -0.901 19.370 1.00 92.38 436 TYR A N 1
ATOM 3281 C CA . TYR A 1 436 ? -10.479 -1.975 18.701 1.00 92.38 436 TYR A CA 1
ATOM 3282 C C . TYR A 1 436 ? -9.938 -2.264 17.292 1.00 92.38 436 TYR A C 1
ATOM 3284 O O . TYR A 1 436 ? -9.481 -1.387 16.551 1.00 92.38 436 TYR A O 1
ATOM 3292 N N . GLY A 1 437 ? -9.944 -3.546 16.932 1.00 87.25 437 GLY A N 1
ATOM 3293 C CA . GLY A 1 437 ? -9.301 -4.071 15.731 1.00 87.25 437 GLY A CA 1
ATOM 3294 C C . GLY A 1 437 ? -7.771 -3.967 15.716 1.00 87.25 437 GLY A C 1
ATOM 3295 O O . GLY A 1 437 ? -7.185 -4.177 14.672 1.00 87.25 437 GLY A O 1
ATOM 3296 N N . GLN A 1 438 ? -7.095 -3.635 16.819 1.00 88.81 438 GLN A N 1
ATOM 3297 C CA . GLN A 1 438 ? -5.650 -3.903 16.972 1.00 88.81 438 GLN A CA 1
ATOM 3298 C C . GLN A 1 438 ? -5.376 -5.089 17.904 1.00 88.81 438 GLN A C 1
ATOM 3300 O O . GLN A 1 438 ? -4.227 -5.484 18.068 1.00 88.81 438 GLN A O 1
ATOM 3305 N N . ILE A 1 439 ? -6.418 -5.625 18.536 1.00 90.62 439 ILE A N 1
ATOM 3306 C CA . ILE A 1 439 ? -6.333 -6.713 19.506 1.00 90.62 439 ILE A CA 1
ATOM 3307 C C . ILE A 1 439 ? -6.843 -7.985 18.840 1.00 90.62 439 ILE A C 1
ATOM 3309 O O . ILE A 1 439 ? -7.967 -7.993 18.333 1.00 90.62 439 ILE A O 1
ATOM 3313 N N . ALA A 1 440 ? -6.026 -9.034 18.858 1.00 91.00 440 ALA A N 1
ATOM 3314 C CA . ALA A 1 440 ? -6.434 -10.388 18.507 1.00 91.00 440 ALA A CA 1
ATOM 3315 C C . ALA A 1 440 ? -6.881 -11.103 19.797 1.00 91.00 440 ALA A C 1
ATOM 3317 O O . ALA A 1 440 ? -6.037 -11.276 20.684 1.00 91.00 440 ALA A O 1
ATOM 3318 N N . PRO A 1 441 ? -8.184 -11.414 19.956 1.00 84.56 441 PRO A N 1
ATOM 3319 C CA . PRO A 1 441 ? -8.715 -12.039 21.168 1.00 84.56 441 PRO A CA 1
ATOM 3320 C C . PRO A 1 441 ? -8.195 -13.448 21.443 1.00 84.56 441 PRO A C 1
ATOM 3322 O O . PRO A 1 441 ? -7.785 -14.137 20.481 1.00 84.56 441 PRO A O 1
#

pLDDT: mean 82.06, std 18.86, range [30.98, 98.44]